Protein 6TAK (pdb70)

Sequence (420 aa):
MKPYQRQFIEFALSKQVLKFGEFTLKSGRKSPYFFNAGLFNTGRDLALLLGRRFYAEEALLVDSGIEFDLLLFGPAYKKGIPIATTTAVALAEHHDLDLPYYCCFNRKEAGNLVGSALQGRVMLLVDDDVITAGTAIRESMEIIQANGATLAGVLISLDRQERRGRGEISAIQEVERDYNCCKVISIITLKDLLIAYLEEKPEMAEHLAAVKAYREEFGVMKPYQRQFIEFALSSKQQVLKKFGEFTLKSGRKSPYFFNAGLFNTGRDLALLGRFYAEALVDDSGIEFDLLFGPAYKGIPIATTTAVALAEHHDLDLPYCCFNRKEAKDHGEGGNLVGSALQGRVMLLVDDVITAGTAIRESMEIIQANGATLAGVLISLDRQERGRGEISAIQEVERDYNCKVISIITLKDLLIAYLEEKPEMAEHLAAVKAYREEFGV

Solvent-accessible surface area: 18433 Å² total; per-residue (Å²): 86,105,92,24,25,79,96,0,0,77,20,0,40,66,64,94,1,5,94,37,46,97,49,79,23,121,79,33,40,138,2,23,0,69,9,61,8,37,65,4,24,27,0,116,4,2,7,27,4,0,96,13,0,0,56,4,1,65,79,40,56,33,124,31,52,3,0,0,0,6,11,5,90,0,0,9,7,2,1,2,0,0,4,4,0,16,52,81,53,136,77,73,17,42,10,0,2,17,90,95,86,110,111,58,44,26,30,15,75,5,126,36,98,0,0,0,0,9,14,32,22,70,60,12,58,41,4,107,81,4,4,109,30,0,101,88,68,69,6,80,24,15,0,0,0,0,0,2,27,32,53,24,80,15,117,41,151,50,8,11,16,55,55,5,55,162,108,56,136,9,130,19,38,25,0,0,28,2,142,24,0,6,42,12,1,99,87,52,118,136,32,54,153,71,27,61,43,0,76,57,15,80,151,110,29,20,100,72,113,87,20,25,77,92,0,0,76,14,0,39,66,60,96,0,7,90,46,39,151,47,93,24,170,82,46,41,115,2,24,1,69,7,62,10,45,61,2,27,24,0,106,5,2,2,26,5,0,86,20,0,0,69,2,1,68,79,40,58,44,123,28,50,3,0,0,0,5,14,7,81,0,0,7,11,0,0,2,0,0,4,3,0,25,57,85,57,144,74,77,14,42,7,0,0,3,13,81,125,67,77,159,105,63,110,50,38,52,42,21,27,16,65,8,124,35,99,0,0,0,0,2,19,22,14,65,26,7,90,22,0,108,62,0,11,109,20,0,128,90,63,68,9,84,24,24,0,0,0,0,0,1,20,31,46,19,78,16,210,41,152,44,4,10,12,68,43,5,45,163,100,49,134,22,123,11,13,26,0,0,28,1,135,22,6,6,37,26,5,96,83,125,123,128,27,48,128,63,30,63,44,1,78,54,13,81,152,109,29,22,94

Nearest PDB structures (foldseek):
  6tak-assembly1_BBB  TM=1.005E+00  e=2.939E-45  Escherichia coli K-12
  6tak-assembly1_AAA  TM=9.947E-01  e=1.496E-39  Escherichia coli K-12
  6taj-assembly1_AAA-2  TM=9.859E-01  e=4.247E-39  Escherichia coli K-12
  6taj-assembly2_BBB-2  TM=9.928E-01  e=4.119E-38  Escherichia coli K-12
  1opr-assembly1_A-2  TM=9.690E-01  e=1.035E-37  Salmonella enterica subsp. enterica serovar Typhimurium

Radius of gyration: 22.85 Å; Cα contacts (8 Å, |Δi|>4): 893; chains: 2; bounding box: 55×36×71 Å

Foldseek 3Di:
DDVLLLVVLVVQVVLVQWDADWDQDPLRDTAGIHGHLPSLPDPVSLQSLLLLLLVQVVVVVQDAAEEEEEPDQGPSNSVNVQVCCVPPVVDHHWYKYAQPVPVGIDTDQLAEEYEYEHAEFQQCPSVVVVVVVNVVSVYAYREYEYAEAAQFPHPDDHRNLVVVCVVRVHYYYHSYYLVSVLVSLVVPVVCVVVSVRSVV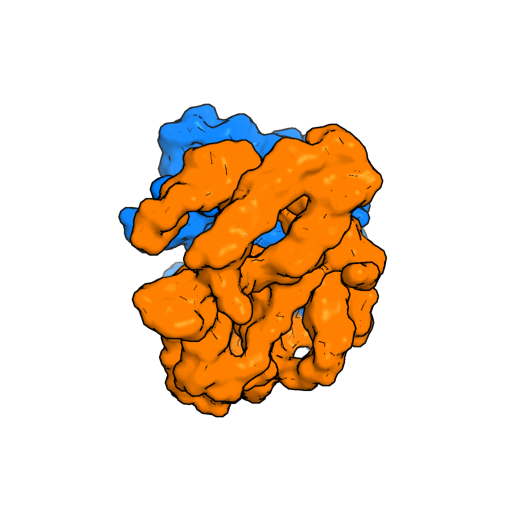VCVVTHD/DDVLLLVLVVLQVVLVQKDADWDQDPQRDTARIHGHLVSCPDPVSLLVLLLLLLVLVVVVVFDAAEEEEEPDPGPSNSVNVQVNCVVPPVDNHWYKYFAPADDPDDDCGGMDTDQLAEEYEYEDEEQQQCPSVVVVVVVSVVSPYAYREYEYAEAAQFPHPDDGRNQVVCCVVRVYYYGYSYYLVVVLVSLVPDPVSVVVNVRSVVVCVVTHD

Structure (mmCIF, N/CA/C/O backbone):
data_6TAK
#
_entry.id   6TAK
#
_cell.length_a   53.658
_cell.length_b   69.469
_cell.length_c   104.383
_cell.angle_alpha   90.000
_cell.angle_beta   90.000
_cell.angle_gamma   90.000
#
_symmetry.space_group_name_H-M   'P 21 21 21'
#
loop_
_entity.id
_entity.type
_entity.pdbx_description
1 polymer 'Orotate phosphoribosyltransferase'
2 non-polymer 'OROTIC ACID'
3 non-polymer GLYCEROL
4 non-polymer 'SULFATE ION'
5 water water
#
loop_
_atom_site.group_PDB
_atom_site.id
_atom_site.type_symbol
_atom_site.label_atom_id
_atom_site.label_alt_id
_atom_site.label_comp_id
_atom_site.label_asym_id
_atom_site.label_entity_id
_atom_site.label_seq_id
_atom_site.pdbx_PDB_ins_code
_atom_site.Cartn_x
_atom_site.Cartn_y
_atom_site.Cartn_z
_atom_site.occupancy
_atom_site.B_iso_or_equiv
_atom_site.auth_seq_id
_atom_site.auth_comp_id
_atom_site.auth_asym_id
_atom_site.auth_atom_id
_atom_site.pdbx_PDB_model_num
ATOM 1 N N . MET A 1 1 ? 18.42664 17.31798 34.77445 1.000 20.88568 1 MET AAA N 1
ATOM 2 C CA . MET A 1 1 ? 17.96336 16.53450 33.60188 1.000 19.28962 1 MET AAA CA 1
ATOM 3 C C . MET A 1 1 ? 17.44917 17.48790 32.56640 1.000 19.06695 1 MET AAA C 1
ATOM 4 O O . MET A 1 1 ? 17.42101 18.67524 32.78948 1.000 22.77322 1 MET AAA O 1
ATOM 20 N N . LYS A 1 2 ? 17.09058 16.96220 31.42446 1.000 14.71104 2 LYS AAA N 1
ATOM 21 C CA . LYS A 1 2 ? 16.57286 17.79282 30.35892 1.000 16.98191 2 LYS AAA CA 1
ATOM 22 C C . LYS A 1 2 ? 15.09456 18.01908 30.57065 1.000 15.06815 2 LYS AAA C 1
ATOM 23 O O . LYS A 1 2 ? 14.43286 17.21382 31.22897 1.000 15.04388 2 LYS AAA O 1
ATOM 42 N N . PRO A 1 3 ? 14.54736 19.11844 30.06146 1.000 16.03961 3 PRO AAA N 1
ATOM 43 C CA . PRO A 1 3 ? 13.13525 19.37186 30.31245 1.000 15.83349 3 PRO AAA CA 1
ATOM 44 C C . PRO A 1 3 ? 12.23579 18.24251 29.88468 1.000 14.97165 3 PRO AAA C 1
ATOM 45 O O . PRO A 1 3 ? 11.28711 17.91431 30.60252 1.000 14.15284 3 PRO AAA O 1
ATOM 56 N N . TYR A 1 4 ? 12.47100 17.60345 28.73643 1.000 14.82785 4 TYR AAA N 1
ATOM 57 C CA . TYR A 1 4 ? 11.55397 16.52414 28.34319 1.000 14.28537 4 TYR AAA CA 1
ATOM 58 C C . TYR A 1 4 ? 11.61019 15.36093 29.32169 1.000 14.67183 4 TYR AAA C 1
ATOM 59 O O . TYR A 1 4 ? 10.62573 14.63943 29.47430 1.000 14.05277 4 TYR AAA O 1
ATOM 77 N N . GLN A 1 5 ? 12.72730 15.17798 30.01556 1.000 13.37226 5 GLN AAA N 1
ATOM 78 C CA . GLN A 1 5 ? 12.84674 14.09022 30.95190 1.000 13.18058 5 GLN AAA CA 1
ATOM 79 C C . GLN A 1 5 ? 12.03992 14.39243 32.20067 1.000 14.79639 5 GLN AAA C 1
ATOM 80 O O . GLN A 1 5 ? 11.35289 13.51535 32.73232 1.000 13.90311 5 GLN AAA O 1
ATOM 94 N N . ARG A 1 6 ? 12.11776 15.63086 32.68390 1.000 14.22605 6 ARG AAA N 1
ATOM 95 C CA . ARG A 1 6 ? 11.30990 16.02579 33.83271 1.000 14.19681 6 ARG AAA CA 1
ATOM 96 C C . ARG A 1 6 ? 9.83851 15.93314 33.48798 1.000 14.94167 6 ARG AAA C 1
ATOM 97 O O . ARG A 1 6 ? 9.04786 15.41447 34.27810 1.000 15.59474 6 ARG AAA O 1
ATOM 118 N N . GLN A 1 7 ? 9.45724 16.41563 32.29739 1.000 13.41097 7 GLN AAA N 1
ATOM 119 C CA . GLN A 1 7 ? 8.05718 16.37056 31.89700 1.000 14.80274 7 GLN AAA CA 1
ATOM 120 C C . GLN A 1 7 ? 7.58664 14.93646 31.74125 1.000 14.76216 7 GLN AAA C 1
ATOM 121 O O . GLN A 1 7 ? 6.43840 14.62131 32.05976 1.000 14.16992 7 GLN AAA O 1
ATOM 135 N N . PHE A 1 8 ? 8.47034 14.03838 31.28203 1.000 13.47135 8 PHE AAA N 1
ATOM 136 C CA . PHE A 1 8 ? 8.04824 12.65123 31.11235 1.000 13.03413 8 PHE AAA CA 1
ATOM 137 C C . PHE A 1 8 ? 7.82027 11.98903 32.45712 1.000 13.00448 8 PHE AAA C 1
ATOM 138 O O . PHE A 1 8 ? 6.82839 11.26240 32.62181 1.000 13.34187 8 PHE AAA O 1
ATOM 155 N N . ILE A 1 9 ? 8.68094 12.28166 33.45177 1.000 13.69597 9 ILE AAA N 1
ATOM 156 C CA . ILE A 1 9 ? 8.44931 11.72681 34.75641 1.000 14.80638 9 ILE AAA CA 1
ATOM 157 C C . ILE A 1 9 ? 7.13757 12.23827 35.32147 1.000 15.03502 9 ILE AAA C 1
ATOM 158 O O . ILE A 1 9 ? 6.36122 11.47474 35.88441 1.000 15.61592 9 ILE AAA O 1
ATOM 174 N N . GLU A 1 10 ? 6.90659 13.54640 35.22787 1.000 15.23494 10 GLU AAA N 1
ATOM 175 C CA . GLU A 1 10 ? 5.65359 14.10321 35.74420 1.000 15.61944 10 GLU AAA CA 1
ATOM 176 C C . GLU A 1 10 ? 4.46407 13.51269 35.04142 1.000 15.95465 10 GLU AAA C 1
ATOM 177 O O . GLU A 1 10 ? 3.45861 13.16762 35.66826 1.000 16.11491 10 GLU AAA O 1
ATOM 189 N N . PHE A 1 11 ? 4.58369 13.32641 33.74442 1.000 14.68124 11 PHE AAA N 1
ATOM 190 C CA . PHE A 1 11 ? 3.44674 12.79311 33.01311 1.000 15.56296 11 PHE AAA CA 1
ATOM 191 C C . PHE A 1 11 ? 3.19392 11.34473 33.38586 1.000 14.85044 11 PHE AAA C 1
ATOM 192 O O . PHE A 1 11 ? 2.04632 10.92354 33.54998 1.000 16.81230 11 PHE AAA O 1
ATOM 209 N N . ALA A 1 12 ? 4.25515 10.55201 33.47117 1.000 15.95159 12 ALA AAA N 1
ATOM 210 C CA . ALA A 1 12 ? 4.10576 9.15673 33.86785 1.000 15.20697 12 ALA AAA CA 1
ATOM 211 C C . ALA A 1 12 ? 3.46916 9.02827 35.24365 1.000 17.92106 12 ALA AAA C 1
ATOM 212 O O . ALA A 1 12 ? 2.63823 8.14445 35.46824 1.000 18.22185 12 ALA AAA O 1
ATOM 219 N N . LEU A 1 13 ? 3.90221 9.85032 36.19310 1.000 16.93547 13 LEU AAA N 1
ATOM 220 C CA . LEU A 1 13 ? 3.27415 9.82786 37.51338 1.000 17.98856 13 LEU AAA CA 1
ATOM 221 C C . LEU A 1 13 ? 1.79282 10.17217 37.42064 1.000 19.43998 13 LEU AAA C 1
ATOM 222 O O . LEU A 1 13 ? 0.96480 9.50862 38.05046 1.000 21.04522 13 LEU AAA O 1
ATOM 238 N N . SER A 1 14 ? 1.44476 11.16539 36.60289 1.000 19.19059 14 SER AAA N 1
ATOM 239 C CA . SER A 1 14 ? 0.06494 11.64730 36.56502 1.000 18.36311 14 SER AAA CA 1
ATOM 240 C C . SER A 1 14 ? -0.87101 10.64095 35.92169 1.000 21.06921 14 SER AAA C 1
ATOM 241 O O . SER A 1 14 ? -2.07436 10.67222 36.19759 1.000 25.04726 14 SER AAA O 1
ATOM 249 N N . LYS A 1 15 ? -0.36742 9.76683 35.06342 1.000 20.20076 15 LYS AAA N 1
ATOM 250 C CA . LYS A 1 15 ? -1.14797 8.71803 34.43351 1.000 19.01875 15 LYS AAA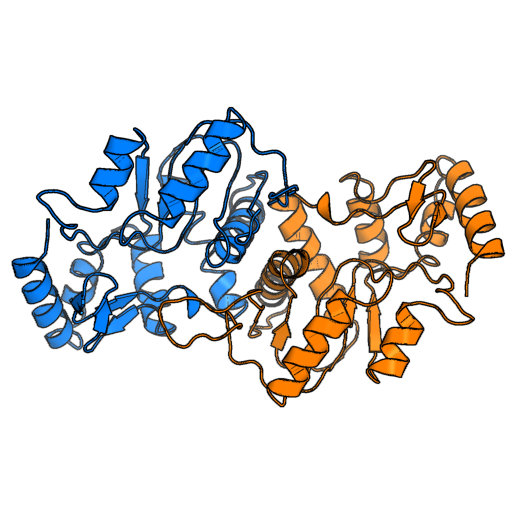 CA 1
ATOM 251 C C . LYS A 1 15 ? -0.94053 7.36116 35.07860 1.000 18.94371 15 LYS AAA C 1
ATOM 252 O O . LYS A 1 15 ? -1.45242 6.35816 34.57871 1.000 19.95321 15 LYS AAA O 1
ATOM 271 N N . GLN A 1 16 ? -0.30536 7.31474 36.24519 1.000 19.35872 16 GLN AAA N 1
ATOM 272 C CA . GLN A 1 16 ? -0.07774 6.08777 36.99210 1.000 20.18458 16 GLN AAA CA 1
ATOM 273 C C . GLN A 1 16 ? 0.71711 5.05451 36.22388 1.000 21.81627 16 GLN AAA C 1
ATOM 274 O O . GLN A 1 16 ? 0.60977 3.86750 36.52140 1.000 22.75952 16 GLN AAA O 1
ATOM 288 N N . VAL A 1 17 ? 1.46943 5.50682 35.21234 1.000 18.85047 17 VAL AAA N 1
ATOM 289 C CA . VAL A 1 17 ? 2.42511 4.65123 34.53218 1.000 19.92789 17 VAL AAA CA 1
ATOM 290 C C . VAL A 1 17 ? 3.57867 4.34027 35.45718 1.000 21.54339 17 VAL AAA C 1
ATOM 291 O O . VAL A 1 17 ? 4.05232 3.20264 35.52193 1.000 19.74456 17 VAL AAA O 1
ATOM 304 N N . LEU A 1 18 ? 4.06462 5.34947 36.15437 1.000 19.37030 18 LEU AAA N 1
ATOM 305 C CA . LEU A 1 18 ? 5.04275 5.16708 37.21588 1.000 18.32934 18 LEU AAA CA 1
ATOM 306 C C . LEU A 1 18 ? 4.26871 5.12617 38.51818 1.000 22.19896 18 LEU AAA C 1
ATOM 307 O O . LEU A 1 18 ? 3.57957 6.09243 38.85689 1.000 24.57122 18 LEU AAA O 1
ATOM 323 N N . LYS A 1 19 ? 4.42622 4.02677 39.23429 1.000 21.69026 19 LYS AAA N 1
ATOM 324 C CA . LYS A 1 19 ? 3.68534 3.72453 40.44887 1.000 24.64746 19 LYS AAA CA 1
ATOM 325 C C . LYS A 1 19 ? 4.61744 3.14160 41.50046 1.000 24.18743 19 LYS AAA C 1
ATOM 326 O O . LYS A 1 19 ? 5.66716 2.55690 41.20095 1.000 24.66793 19 LYS AAA O 1
ATOM 345 N N . PHE A 1 20 ? 4.19288 3.27348 42.75334 1.000 27.61410 20 PHE AAA N 1
ATOM 346 C CA . PHE A 1 20 ? 4.94976 2.79081 43.89412 1.000 31.12097 20 PHE AAA CA 1
ATOM 347 C C . PHE A 1 20 ? 4.11564 1.76932 44.63402 1.000 33.99878 20 PHE AAA C 1
ATOM 348 O O . PHE A 1 20 ? 2.89007 1.73042 44.50284 1.000 38.45530 20 PHE AAA O 1
ATOM 365 N N . GLY A 1 21 ? 4.80674 0.89896 45.35195 1.000 31.08822 21 GLY AAA N 1
ATOM 366 C CA . GLY A 1 21 ? 4.16764 -0.12013 46.16270 1.000 37.31739 21 GLY AAA CA 1
ATOM 367 C C . GLY A 1 21 ? 5.05589 -1.33470 46.28472 1.000 31.25377 21 GLY AAA C 1
ATOM 368 O O . GLY A 1 21 ? 6.24425 -1.21758 46.60430 1.000 34.94631 21 GLY AAA O 1
ATOM 372 N N . GLU A 1 22 ? 4.49475 -2.51259 46.04521 1.000 40.77786 22 GLU AAA N 1
ATOM 373 C CA . GLU A 1 22 ? 5.25978 -3.75312 46.06802 1.000 39.64415 22 GLU AAA CA 1
ATOM 374 C C . GLU A 1 22 ? 4.91808 -4.50380 44.79578 1.000 56.87202 22 GLU AAA C 1
ATOM 375 O O . GLU A 1 22 ? 3.76591 -4.89439 44.59480 1.000 43.68275 22 GLU AAA O 1
ATOM 379 N N . PHE A 1 23 ? 5.90529 -4.67021 43.92696 1.000 29.58609 23 PHE AAA N 1
ATOM 380 C CA . PHE A 1 23 ? 5.71419 -5.33529 42.65724 1.000 35.26343 23 PHE AAA CA 1
ATOM 381 C C . PHE A 1 23 ? 6.68871 -6.49164 42.56602 1.000 39.24343 23 PHE AAA C 1
ATOM 382 O O . PHE A 1 23 ? 7.80169 -6.42996 43.09669 1.000 50.56043 23 PHE AAA O 1
ATOM 399 N N . THR A 1 24 ? 6.25523 -7.55171 41.89805 1.000 30.42131 24 THR AAA N 1
ATOM 400 C CA . THR A 1 24 ? 7.11472 -8.68332 41.59671 1.000 28.85309 24 THR AAA CA 1
ATOM 401 C C . THR A 1 24 ? 7.47859 -8.59242 40.12722 1.000 31.36106 24 THR AAA C 1
ATOM 402 O O . THR A 1 24 ? 6.59734 -8.65354 39.25949 1.000 33.29265 24 THR AAA O 1
ATOM 413 N N . LEU A 1 25 ? 8.76399 -8.41076 39.86061 1.000 30.40812 25 LEU AAA N 1
ATOM 414 C CA . LEU A 1 25 ? 9.24028 -8.21286 38.49942 1.000 27.56494 25 LEU AAA CA 1
ATOM 415 C C . LEU A 1 25 ? 9.38080 -9.56379 37.79692 1.000 27.45879 25 LEU AAA C 1
ATOM 416 O O . LEU A 1 25 ? 9.26346 -10.62708 38.41400 1.000 29.52330 25 LEU AAA O 1
ATOM 432 N N . LYS A 1 26 ? 9.57002 -9.52323 36.47187 1.000 30.41328 26 LYS AAA N 1
ATOM 433 C CA . LYS A 1 26 ? 9.81070 -10.76567 35.73759 1.000 35.39512 26 LYS AAA CA 1
ATOM 434 C C . LYS A 1 26 ? 10.96166 -11.56664 36.33978 1.000 33.50168 26 LYS AAA C 1
ATOM 435 O O . LYS A 1 26 ? 10.94845 -12.80341 36.29823 1.000 38.82883 26 LYS AAA O 1
ATOM 454 N N . SER A 1 27 ? 11.95404 -10.88994 36.92497 1.000 33.57837 27 SER AAA N 1
ATOM 455 C CA . SER A 1 27 ? 13.04790 -11.57341 37.60556 1.000 32.82750 27 SER AAA CA 1
ATOM 456 C C . SER A 1 27 ? 12.64954 -12.16622 38.94401 1.000 38.74646 27 SER AAA C 1
ATOM 457 O O . SER A 1 27 ? 13.47483 -12.84953 39.56288 1.000 37.84315 27 SER AAA O 1
ATOM 465 N N . GLY A 1 28 ? 11.43514 -11.89987 39.41461 1.000 33.68460 28 GLY AAA N 1
ATOM 466 C CA . GLY A 1 28 ? 11.01695 -12.31783 40.73069 1.000 32.87560 28 GLY AAA CA 1
ATOM 467 C C . GLY A 1 28 ? 11.38689 -11.35970 41.84008 1.000 47.59487 28 GLY AAA C 1
ATOM 468 O O . GLY A 1 28 ? 10.86046 -11.49421 42.95252 1.000 39.34184 28 GLY AAA O 1
ATOM 472 N N . ARG A 1 29 ? 12.26276 -10.39192 41.57516 1.000 32.25001 29 ARG AAA N 1
ATOM 473 C CA . ARG A 1 29 ? 12.60895 -9.41037 42.59149 1.000 31.22656 29 ARG AAA CA 1
ATOM 474 C C . ARG A 1 29 ? 11.37663 -8.62742 43.02419 1.000 28.88070 29 ARG AAA C 1
ATOM 475 O O . ARG A 1 29 ? 10.48830 -8.32300 42.22227 1.000 30.07960 29 ARG AAA O 1
ATOM 496 N N . LYS A 1 30 ? 11.36053 -8.25116 44.30038 1.000 29.90268 30 LYS AAA N 1
ATOM 497 C CA . LYS A 1 30 ? 10.32960 -7.37996 44.85495 1.000 30.09130 30 LYS AAA CA 1
ATOM 498 C C . LYS A 1 30 ? 10.80558 -5.92957 44.74481 1.000 32.17359 30 LYS AAA C 1
ATOM 499 O O . LYS A 1 30 ? 11.76684 -5.52936 45.41097 1.000 32.94715 30 LYS AAA O 1
ATOM 518 N N . SER A 1 31 ? 10.14316 -5.14180 43.89788 1.000 27.69496 31 SER AAA N 1
ATOM 519 C CA . SER A 1 31 ? 10.52481 -3.77300 43.64716 1.000 26.57119 31 SER AAA CA 1
ATOM 520 C C . SER A 1 31 ? 9.51921 -2.78322 44.22560 1.000 26.82975 31 SER AAA C 1
ATOM 521 O O . SER A 1 31 ? 8.30573 -3.03213 44.16459 1.000 27.53643 31 SER AAA O 1
ATOM 529 N N . PRO A 1 32 ? 9.97012 -1.64597 44.76502 1.000 26.75761 32 PRO AAA N 1
ATOM 530 C CA . PRO A 1 32 ? 9.02173 -0.65828 45.29516 1.000 30.01932 32 PRO AAA CA 1
ATOM 531 C C . PRO A 1 32 ? 8.41161 0.23814 44.23395 1.000 31.06770 32 PRO AAA C 1
ATOM 532 O O . PRO A 1 32 ? 7.54738 1.05885 44.55301 1.000 27.75088 32 PRO AAA O 1
ATOM 543 N N . TYR A 1 33 ? 8.83190 0.11212 42.98167 1.000 20.37409 33 TYR AAA N 1
ATOM 544 C CA . TYR A 1 33 ? 8.30163 0.94853 41.91565 1.000 21.25989 33 TYR AAA CA 1
ATOM 545 C C . TYR A 1 33 ? 8.18635 0.12500 40.64442 1.000 19.16605 33 TYR AAA C 1
ATOM 546 O O . TYR A 1 33 ? 8.85194 -0.90093 40.47914 1.000 20.07959 33 TYR AAA O 1
ATOM 564 N N . PHE A 1 34 ? 7.32047 0.59151 39.74796 1.000 21.43368 34 PHE AAA N 1
ATOM 565 C CA . PHE A 1 34 ? 7.07808 -0.11510 38.50110 1.000 21.87255 34 PHE AAA CA 1
ATOM 566 C C . PHE A 1 34 ? 6.69996 0.90477 37.44110 1.000 17.51535 34 PHE AAA C 1
ATOM 567 O O . PHE A 1 34 ? 6.02100 1.89234 37.73059 1.000 20.07830 34 PHE AAA O 1
ATOM 584 N N . PHE A 1 35 ? 7.15033 0.66801 36.20106 1.000 17.41690 35 PHE AAA N 1
ATOM 585 C CA . PHE A 1 35 ? 6.84217 1.54462 35.08667 1.000 17.02517 35 PHE AAA CA 1
ATOM 586 C C . PHE A 1 35 ? 6.07775 0.71680 34.07739 1.000 15.79615 35 PHE AAA C 1
ATOM 587 O O . PHE A 1 35 ? 6.64193 -0.20422 33.48275 1.000 18.78007 35 PHE AAA O 1
ATOM 604 N N . ASN A 1 36 ? 4.80757 1.06495 33.84584 1.000 17.28836 36 ASN AAA N 1
ATOM 605 C CA . ASN A 1 36 ? 3.92053 0.29880 32.98199 1.000 19.48427 36 ASN AAA CA 1
ATOM 606 C C . ASN A 1 36 ? 3.47560 1.21201 31.84765 1.000 18.73876 36 ASN AAA C 1
ATOM 607 O O . ASN A 1 36 ? 2.45290 1.88607 31.95492 1.000 20.05563 36 ASN AAA O 1
ATOM 618 N N . ALA A 1 37 ? 4.19758 1.18517 30.73885 1.000 19.52807 37 ALA AAA N 1
ATOM 619 C CA . ALA A 1 37 ? 3.85760 2.06560 29.62518 1.000 18.85038 37 ALA AAA CA 1
ATOM 620 C C . ALA A 1 37 ? 2.51238 1.74183 29.00739 1.000 21.75220 37 ALA AAA C 1
ATOM 621 O O . ALA A 1 37 ? 1.96730 2.57306 28.25553 1.000 20.58402 37 ALA AAA O 1
ATOM 628 N N . GLY A 1 38 ? 1.99102 0.54953 29.29070 1.000 21.00233 38 GLY AAA N 1
ATOM 629 C CA . GLY A 1 38 ? 0.67396 0.17538 28.79311 1.000 23.88779 38 GLY AAA CA 1
ATOM 630 C C . GLY A 1 38 ? -0.44302 1.01573 29.35999 1.000 22.89836 38 GLY AAA C 1
ATOM 631 O O . GLY A 1 38 ? -1.56006 0.98768 28.82813 1.000 23.86022 38 GLY AAA O 1
ATOM 635 N N . LEU A 1 39 ? -0.19338 1.74288 30.44558 1.000 20.73559 39 LEU AAA N 1
ATOM 636 C CA . LEU A 1 39 ? -1.20111 2.62772 31.00907 1.000 19.25457 39 LEU AAA CA 1
ATOM 637 C C . LEU A 1 39 ? -1.23322 3.99304 30.32354 1.000 19.30753 39 LEU AAA C 1
ATOM 638 O O . LEU A 1 39 ? -2.06352 4.82785 30.68521 1.000 19.57233 39 LEU AAA O 1
ATOM 654 N N . PHE A 1 40 ? -0.38384 4.23675 29.33079 1.000 17.03693 40 PHE AAA N 1
ATOM 655 C CA . PHE A 1 40 ? -0.58132 5.38329 28.44936 1.000 16.03827 40 PHE AAA CA 1
ATOM 656 C C . PHE A 1 40 ? -1.60840 4.93636 27.40766 1.000 17.16618 40 PHE AAA C 1
ATOM 657 O O . PHE A 1 40 ? -1.25910 4.53887 26.28989 1.000 17.77021 40 PHE AAA O 1
ATOM 674 N N . ASN A 1 41 ? -2.88718 5.02613 27.76458 1.000 16.08356 41 ASN AAA N 1
ATOM 675 C CA . ASN A 1 41 ? -3.91623 4.27535 27.05663 1.000 19.81332 41 ASN AAA CA 1
ATOM 676 C C . ASN A 1 41 ? -5.05908 5.16043 26.56897 1.000 15.00668 41 ASN AAA C 1
ATOM 677 O O . ASN A 1 41 ? -6.13600 4.65216 26.28155 1.000 17.57304 41 ASN AAA O 1
ATOM 688 N N . THR A 1 42 ? -4.80999 6.46018 26.41566 1.000 17.59737 42 THR AAA N 1
ATOM 689 C CA . THR A 1 42 ? -5.76061 7.37378 25.80434 1.000 16.03837 42 THR AAA CA 1
ATOM 690 C C . THR A 1 42 ? -5.04409 8.16652 24.72332 1.000 16.48801 42 THR AAA C 1
ATOM 691 O O . THR A 1 42 ? -3.81536 8.16571 24.62965 1.000 15.72829 42 THR AAA O 1
ATOM 702 N N . GLY A 1 43 ? -5.83234 8.89604 23.91806 1.000 15.84826 43 GLY AAA N 1
ATOM 703 C CA . GLY A 1 43 ? -5.23044 9.62924 22.81507 1.000 17.56187 43 GLY AAA CA 1
ATOM 704 C C . GLY A 1 43 ? -4.24673 10.68901 23.24039 1.000 16.99768 43 GLY AAA C 1
ATOM 705 O O . GLY A 1 43 ? -3.20059 10.83934 22.62147 1.000 16.01269 43 GLY AAA O 1
ATOM 709 N N . ARG A 1 44 ? -4.53321 11.42194 24.32419 1.000 17.26294 44 ARG AAA N 1
ATOM 710 C CA . ARG A 1 44 ? -3.55959 12.40614 24.76577 1.000 15.64962 44 ARG AAA CA 1
ATOM 711 C C . ARG A 1 44 ? -2.32511 11.70347 25.28429 1.000 15.67609 44 ARG AAA C 1
ATOM 712 O O . ARG A 1 44 ? -1.20639 12.15866 25.06173 1.000 15.29120 44 ARG AAA O 1
ATOM 733 N N . ASP A 1 45 ? -2.51036 10.60810 26.04803 1.000 15.32780 45 ASP AAA N 1
ATOM 734 C CA . ASP A 1 45 ? -1.34302 9.88686 26.54197 1.000 14.78457 45 ASP AAA CA 1
ATOM 735 C C . ASP A 1 45 ? -0.47023 9.41855 25.39224 1.000 12.62660 45 ASP AAA C 1
ATOM 736 O O . ASP A 1 45 ? 0.75504 9.52495 25.47083 1.000 13.30029 45 ASP AAA O 1
ATOM 745 N N . LEU A 1 46 ? -1.11199 8.85702 24.34419 1.000 13.96064 46 LEU AAA N 1
ATOM 746 C CA . LEU A 1 46 ? -0.36770 8.36313 23.18801 1.000 14.27816 46 LEU AAA CA 1
ATOM 747 C C . LEU A 1 46 ? 0.32527 9.49070 22.43667 1.000 13.01013 46 LEU AAA C 1
ATOM 748 O O . LEU A 1 46 ? 1.47972 9.35174 21.99114 1.000 12.75770 46 LEU AAA O 1
ATOM 764 N N . ALA A 1 47 ? -0.34266 10.62663 22.33797 1.000 13.43222 47 ALA AAA N 1
ATOM 765 C CA . ALA A 1 47 ? 0.23005 11.76968 21.62871 1.000 13.29331 47 ALA AAA CA 1
ATOM 766 C C . ALA A 1 47 ? 1.48818 12.22561 22.30520 1.000 13.86496 47 ALA AAA C 1
ATOM 767 O O . ALA A 1 47 ? 2.54545 12.35405 21.68518 1.000 13.13044 47 ALA AAA O 1
ATOM 774 N N . LEU A 1 48 ? 1.41432 12.45538 23.61873 1.000 12.40418 48 LEU AAA N 1
ATOM 775 C CA A LEU A 1 48 ? 2.58917 12.90607 24.34730 0.524 16.07532 48 LEU AAA CA 1
ATOM 776 C CA B LEU A 1 48 ? 2.60614 12.92219 24.30188 0.476 10.94859 48 LEU AAA CA 1
ATOM 777 C C . LEU A 1 48 ? 3.65749 11.82274 24.40543 1.000 13.02817 48 LEU AAA C 1
ATOM 778 O O . LEU A 1 48 ? 4.83798 12.11964 24.33632 1.000 13.05798 48 LEU AAA O 1
ATOM 809 N N . LEU A 1 49 ? 3.25120 10.55144 24.52912 1.000 13.04241 49 LEU AAA N 1
ATOM 810 C CA . LEU A 1 49 ? 4.24811 9.48752 24.58573 1.000 11.87988 49 LEU AAA CA 1
ATOM 811 C C . LEU A 1 49 ? 5.12831 9.51304 23.35525 1.000 12.00796 49 LEU AAA C 1
ATOM 812 O O . LEU A 1 49 ? 6.34436 9.41989 23.45697 1.000 12.51565 49 LEU AAA O 1
ATOM 828 N N . GLY A 1 50 ? 4.50867 9.62175 22.20255 1.000 11.33324 50 GLY AAA N 1
ATOM 829 C CA . GLY A 1 50 ? 5.31281 9.65178 20.99082 1.000 11.47705 50 GLY AAA CA 1
ATOM 830 C C . GLY A 1 50 ? 6.19675 10.86248 20.91573 1.000 12.79255 50 GLY AAA C 1
ATOM 831 O O . GLY A 1 50 ? 7.30508 10.78702 20.40899 1.000 11.53253 50 GLY AAA O 1
ATOM 835 N N A ARG A 1 51 ? 5.73913 11.98119 21.47726 0.434 11.12235 51 ARG AAA N 1
ATOM 836 N N B ARG A 1 51 ? 5.74578 12.00148 21.47071 0.566 11.15462 51 ARG AAA N 1
ATOM 837 C CA A ARG A 1 51 ? 6.54870 13.18427 21.45751 0.434 19.01751 51 ARG AAA CA 1
ATOM 838 C CA B ARG A 1 51 ? 6.59840 13.18644 21.49335 0.566 10.12352 51 ARG AAA CA 1
ATOM 839 C C A ARG A 1 51 ? 7.75635 13.04469 22.36703 0.434 16.32490 51 ARG AAA C 1
ATOM 840 C C B ARG A 1 51 ? 7.82227 12.94300 22.33865 0.566 10.08706 51 ARG AAA C 1
ATOM 841 O O A ARG A 1 51 ? 8.80424 13.61286 22.06704 0.434 11.97556 51 ARG AAA O 1
ATOM 842 O O B ARG A 1 51 ? 8.93037 13.33258 21.97762 0.566 10.56877 51 ARG AAA O 1
ATOM 883 N N . PHE A 1 52 ? 7.62340 12.29935 23.46955 1.000 11.67602 52 PHE AAA N 1
ATOM 884 C CA . PHE A 1 52 ? 8.76191 12.06928 24.34042 1.000 11.17782 52 PHE AAA CA 1
ATOM 885 C C . PHE A 1 52 ? 9.76783 11.11612 23.71658 1.000 11.41539 52 PHE AAA C 1
ATOM 886 O O . PHE A 1 52 ? 10.97875 11.33566 23.80112 1.000 11.29373 52 PHE AAA O 1
ATOM 903 N N . TYR A 1 53 ? 9.29265 10.04126 23.10016 1.000 11.37939 53 TYR AAA N 1
ATOM 904 C CA . TYR A 1 53 ? 10.17881 9.15354 22.37127 1.000 11.74628 53 TYR AAA CA 1
ATOM 905 C C . TYR A 1 53 ? 10.88240 9.91254 21.26253 1.000 11.17895 53 TYR AAA C 1
ATOM 906 O O . TYR A 1 53 ? 12.10357 9.77851 21.08375 1.000 11.79677 53 TYR AAA O 1
ATOM 924 N N . ALA A 1 54 ? 10.13996 10.72354 20.49999 1.000 11.11764 54 ALA AAA N 1
ATOM 925 C CA . ALA A 1 54 ? 10.75670 11.45489 19.40555 1.000 12.38597 54 ALA AAA CA 1
ATOM 926 C C . ALA A 1 54 ? 11.82866 12.40641 19.91157 1.000 13.30781 54 ALA AAA C 1
ATOM 927 O O . ALA A 1 54 ? 12.85986 12.56172 19.27341 1.000 13.71994 54 ALA AAA O 1
ATOM 934 N N . GLU A 1 55 ? 11.58428 13.09714 21.02062 1.000 12.34439 55 GLU AAA N 1
ATOM 935 C CA A GLU A 1 55 ? 12.56266 14.01583 21.58093 0.508 14.33588 55 GLU AAA CA 1
ATOM 936 C CA B GLU A 1 55 ? 12.57573 14.01852 21.53283 0.492 12.97277 55 GLU AAA CA 1
ATOM 937 C C . GLU A 1 55 ? 13.81999 13.27460 22.00471 1.000 14.94207 55 GLU AAA C 1
ATOM 938 O O . GLU A 1 55 ? 14.95009 13.72660 21.75942 1.000 15.39273 55 GLU AAA O 1
ATOM 961 N N . ALA A 1 56 ? 13.65909 12.12609 22.68468 1.000 12.42024 56 ALA AAA N 1
ATOM 962 C CA . ALA A 1 56 ? 14.85301 11.37821 23.06499 1.000 12.09319 56 ALA AAA CA 1
ATOM 963 C C . ALA A 1 56 ? 15.61393 10.90561 21.82855 1.000 13.18183 56 ALA AAA C 1
ATOM 964 O O . ALA A 1 56 ? 16.85348 10.90078 21.81522 1.000 13.11712 56 ALA AAA O 1
ATOM 971 N N . LEU A 1 57 ? 14.88552 10.53621 20.76212 1.000 13.54905 57 LEU AAA N 1
ATOM 972 C CA A LEU A 1 57 ? 15.56117 10.04091 19.56884 0.364 13.55707 57 LEU AAA CA 1
ATOM 973 C CA B LEU A 1 57 ? 15.55184 10.05975 19.54544 0.636 13.39555 57 LEU AAA CA 1
ATOM 974 C C . LEU A 1 57 ? 16.36516 11.15041 18.89358 1.000 15.37057 57 LEU AAA C 1
ATOM 975 O O . LEU A 1 57 ? 17.51536 10.94559 18.50387 1.000 15.52115 57 LEU AAA O 1
ATOM 1006 N N . VAL A 1 58 ? 15.77511 12.32714 18.71576 1.000 15.16448 58 VAL AAA N 1
ATOM 1007 C CA . VAL A 1 58 ? 16.53113 13.40220 18.08341 1.000 16.21091 58 VAL AAA CA 1
ATOM 1008 C C . VAL A 1 58 ? 17.64670 13.89597 18.97881 1.000 18.66648 58 VAL AAA C 1
ATOM 1009 O O . VAL A 1 58 ? 18.72101 14.27297 18.47903 1.000 18.97551 58 VAL AAA O 1
ATOM 1022 N N . ASP A 1 59 ? 17.44185 13.90476 20.29860 1.000 17.30275 59 ASP AAA N 1
ATOM 1023 C CA . ASP A 1 59 ? 18.49989 14.29525 21.22085 1.000 18.82084 59 ASP AAA CA 1
ATOM 1024 C C . ASP A 1 59 ? 19.69937 13.37729 21.09931 1.000 19.60609 59 ASP AAA C 1
ATOM 1025 O O . ASP A 1 59 ? 20.83889 13.84048 21.19728 1.000 19.39243 59 ASP AAA O 1
ATOM 1034 N N . SER A 1 60 ? 19.46394 12.09735 20.81155 1.000 16.48740 60 SER AAA N 1
ATOM 1035 C CA . SER A 1 60 ? 20.58570 11.16041 20.79697 1.000 15.33545 60 SER AAA CA 1
ATOM 1036 C C . SER A 1 60 ? 21.50047 11.41470 19.62767 1.000 16.89921 60 SER AAA C 1
ATOM 1037 O O . SER A 1 60 ? 22.65846 11.00661 19.66303 1.000 20.30598 60 SER AAA O 1
ATOM 1045 N N . GLY A 1 61 ? 20.98599 11.99077 18.56076 1.000 16.41369 61 GLY AAA N 1
ATOM 1046 C CA . GLY A 1 61 ? 21.75915 12.15538 17.34943 1.000 19.82440 61 GLY AAA CA 1
ATOM 1047 C C . GLY A 1 61 ? 21.97113 10.89839 16.52592 1.000 22.32948 61 GLY AAA C 1
ATOM 1048 O O . GLY A 1 61 ? 22.65799 10.96338 15.49780 1.000 24.67173 61 GLY AAA O 1
ATOM 1052 N N . ILE A 1 62 ? 21.42675 9.75905 16.93866 1.000 18.17359 62 ILE AAA N 1
ATOM 1053 C CA . ILE A 1 62 ? 21.66256 8.51828 16.20258 1.000 16.50520 62 ILE AAA CA 1
ATOM 1054 C C . ILE A 1 62 ? 20.99859 8.59825 14.83675 1.000 17.90658 62 ILE AAA C 1
ATOM 1055 O O . ILE A 1 62 ? 19.83242 9.00125 14.71018 1.000 20.61080 62 ILE AAA O 1
ATOM 1071 N N . GLU A 1 63 ? 21.72388 8.20150 13.81174 1.000 17.63619 63 GLU AAA N 1
ATOM 1072 C CA . GLU A 1 63 ? 21.14965 8.15279 12.47732 1.000 18.13013 63 GLU AAA CA 1
ATOM 1073 C C . GLU A 1 63 ? 20.44759 6.82402 12.25623 1.000 20.57190 63 GLU AAA C 1
ATOM 1074 O O . GLU A 1 63 ? 20.96751 5.77122 12.62035 1.000 20.66647 63 GLU AAA O 1
ATOM 1086 N N . PHE A 1 64 ? 19.23051 6.87424 11.72108 1.000 18.26663 64 PHE AAA N 1
ATOM 1087 C CA . PHE A 1 64 ? 18.45763 5.66639 11.49794 1.000 15.88161 64 PHE AAA CA 1
ATOM 1088 C C . PHE A 1 64 ? 17.53954 5.88799 10.30111 1.000 19.51911 64 PHE AAA C 1
ATOM 1089 O O . PHE A 1 64 ? 17.19025 7.01981 9.95495 1.000 22.12702 64 PHE AAA O 1
ATOM 1106 N N . ASP A 1 65 ? 17.17060 4.79741 9.67543 1.000 17.30730 65 ASP AAA N 1
ATOM 1107 C CA . ASP A 1 65 ? 16.35086 4.85502 8.48053 1.000 18.86215 65 ASP AAA CA 1
ATOM 1108 C C . ASP A 1 65 ? 14.93412 4.33999 8.67823 1.000 16.94528 65 ASP AAA C 1
ATOM 1109 O O . ASP A 1 65 ? 14.09476 4.50905 7.76573 1.000 18.17613 65 ASP AAA O 1
ATOM 1118 N N . LEU A 1 66 ? 14.64041 3.68045 9.79097 1.000 15.08688 66 LEU AAA N 1
ATOM 1119 C CA . LEU A 1 66 ? 13.37567 2.97529 9.93490 1.000 13.43932 66 LEU AAA CA 1
ATOM 1120 C C . LEU A 1 66 ? 13.13416 2.74023 11.41383 1.000 14.24051 66 LEU AAA C 1
ATOM 1121 O O . LEU A 1 66 ? 14.08333 2.46153 12.15388 1.000 13.78892 66 LEU AAA O 1
ATOM 1137 N N . LEU A 1 67 ? 11.89355 2.84334 11.83847 1.000 14.08288 67 LEU AAA N 1
ATOM 1138 C CA A LEU A 1 67 ? 11.47815 2.58511 13.21163 0.600 12.88370 67 LEU AAA CA 1
ATOM 1139 C CA B LEU A 1 67 ? 11.48798 2.59769 13.20551 0.400 13.67144 67 LEU AAA CA 1
ATOM 1140 C C . LEU A 1 67 ? 10.73805 1.27450 13.26554 1.000 14.71055 67 LEU AAA C 1
ATOM 1141 O O . LEU A 1 67 ? 9.77337 1.07367 12.52737 1.000 16.71376 67 LEU AAA O 1
ATOM 1172 N N . PHE A 1 68 ? 11.16009 0.39112 14.14558 1.000 13.02114 68 PHE AAA N 1
ATOM 1173 C CA . PHE A 1 68 ? 10.57839 -0.92040 14.28992 1.000 12.73711 68 PHE AAA CA 1
ATOM 1174 C C . PHE A 1 68 ? 10.04953 -1.06084 15.70751 1.000 14.20122 68 PHE AAA C 1
ATOM 1175 O O . PHE A 1 68 ? 10.74689 -0.74506 16.69936 1.000 16.05730 68 PHE AAA O 1
ATOM 1192 N N . GLY A 1 69 ? 8.83337 -1.54694 15.80002 1.000 14.04685 69 GLY AAA N 1
ATOM 1193 C CA . GLY A 1 69 ? 8.29662 -1.86546 17.11838 1.000 15.34391 69 GLY AAA CA 1
ATOM 1194 C C . GLY A 1 69 ? 7.95102 -3.33631 17.26363 1.000 14.92284 69 GLY AAA C 1
ATOM 1195 O O . GLY A 1 69 ? 7.24465 -3.87950 16.42711 1.000 16.66230 69 GLY AAA O 1
ATOM 1199 N N . PRO A 1 70 ? 8.41957 -4.01324 18.29964 1.000 14.40598 70 PRO AAA N 1
ATOM 1200 C CA . PRO A 1 70 ? 8.09667 -5.43420 18.47205 1.000 16.74919 70 PRO AAA CA 1
ATOM 1201 C C . PRO A 1 70 ? 6.65583 -5.62707 18.91029 1.000 18.12969 70 PRO AAA C 1
ATOM 1202 O O . PRO A 1 70 ? 6.14930 -4.87944 19.75405 1.000 17.39527 70 PRO AAA O 1
ATOM 1213 N N . ALA A 1 71 ? 6.01194 -6.61695 18.33475 1.000 16.52815 71 ALA AAA N 1
ATOM 1214 C CA . ALA A 1 71 ? 4.66021 -6.94474 18.74667 1.000 16.11691 71 ALA AAA CA 1
ATOM 1215 C C . ALA A 1 71 ? 4.69838 -7.49289 20.17436 1.000 17.20477 71 ALA AAA C 1
ATOM 1216 O O . ALA A 1 71 ? 5.63140 -8.22656 20.55553 1.000 17.84947 71 ALA AAA O 1
ATOM 1223 N N . TYR A 1 72 ? 3.70156 -7.14848 21.00064 1.000 16.69180 72 TYR AAA N 1
ATOM 1224 C CA . TYR A 1 72 ? 2.63449 -6.19692 20.73631 1.000 16.44491 72 TYR AAA CA 1
ATOM 1225 C C . TYR A 1 72 ? 2.91555 -4.80509 21.29369 1.000 16.25337 72 TYR AAA C 1
ATOM 1226 O O . TYR A 1 72 ? 2.49054 -3.83252 20.70704 1.000 16.05765 72 TYR AAA O 1
ATOM 1244 N N A LYS A 1 73 ? 3.58065 -4.69737 22.44249 0.535 14.37960 73 LYS AAA N 1
ATOM 1245 N N B LYS A 1 73 ? 3.61089 -4.74332 22.42927 0.465 19.27876 73 LYS AAA N 1
ATOM 1246 C CA A LYS A 1 73 ? 3.68132 -3.39740 23.10291 0.535 14.92058 73 LYS AAA CA 1
ATOM 1247 C CA B LYS A 1 73 ? 3.75229 -3.48835 23.16105 0.465 21.17927 73 LYS AAA CA 1
ATOM 1248 C C A LYS A 1 73 ? 4.39036 -2.37169 22.23458 0.535 36.09190 73 LYS AAA C 1
ATOM 1249 C C B LYS A 1 73 ? 4.46155 -2.42024 22.33919 0.465 10.97221 73 LYS AAA C 1
ATOM 1250 O O A LYS A 1 73 ? 4.10307 -1.17021 22.30885 0.535 20.71181 73 LYS AAA O 1
ATOM 1251 O O B LYS A 1 73 ? 4.25940 -1.22056 22.56229 0.465 15.39669 73 LYS AAA O 1
ATOM 1288 N N . GLY A 1 74 ? 5.31850 -2.81700 21.40776 1.000 14.82171 74 GLY AAA N 1
ATOM 1289 C CA . GLY A 1 74 ? 6.03050 -1.88116 20.59451 1.000 15.90272 74 GLY AAA CA 1
ATOM 1290 C C . GLY A 1 74 ? 5.27419 -1.30880 19.43129 1.000 13.88938 74 GLY AAA C 1
ATOM 1291 O O . GLY A 1 74 ? 5.71972 -0.31863 18.85337 1.000 14.56216 74 GLY AAA O 1
ATOM 1295 N N . ILE A 1 75 ? 4.12738 -1.87634 19.09043 1.000 13.32716 75 ILE AAA N 1
ATOM 1296 C CA . ILE A 1 75 ? 3.37731 -1.42472 17.91552 1.000 12.17819 75 ILE AAA CA 1
ATOM 1297 C C . ILE A 1 75 ? 2.81209 -0.02777 18.15434 1.000 13.52225 75 ILE AAA C 1
ATOM 1298 O O . ILE A 1 75 ? 3.07643 0.86790 17.35891 1.000 12.60753 75 ILE AAA O 1
ATOM 1314 N N . PRO A 1 76 ? 2.01077 0.22195 19.18501 1.000 11.93462 76 PRO AAA N 1
ATOM 1315 C CA . PRO A 1 76 ? 1.56080 1.59520 19.38979 1.000 13.56708 76 PRO AAA CA 1
ATOM 1316 C C . PRO A 1 76 ? 2.69596 2.55117 19.66603 1.000 14.05355 76 PRO AAA C 1
ATOM 1317 O O . PRO A 1 76 ? 2.58549 3.71424 19.23611 1.000 12.77133 76 PRO AAA O 1
ATOM 1328 N N . ILE A 1 77 ? 3.79102 2.10016 20.30072 1.000 12.51860 77 ILE AAA N 1
ATOM 1329 C CA . ILE A 1 77 ? 4.88554 3.00594 20.59450 1.000 12.41305 77 ILE AAA CA 1
ATOM 1330 C C . ILE A 1 77 ? 5.56211 3.45382 19.31639 1.000 13.97142 77 ILE AAA C 1
ATOM 1331 O O . ILE A 1 77 ? 5.82428 4.65057 19.11405 1.000 13.56569 77 ILE AAA O 1
ATOM 1347 N N . ALA A 1 78 ? 5.87002 2.50825 18.44573 1.000 12.72595 78 ALA AAA N 1
ATOM 1348 C CA . ALA A 1 78 ? 6.46284 2.87107 17.17693 1.000 12.80237 78 ALA AAA CA 1
ATOM 1349 C C . ALA A 1 78 ? 5.52849 3.73142 16.34325 1.000 13.70493 78 ALA AAA C 1
ATOM 1350 O O . ALA A 1 78 ? 5.96759 4.68112 15.67734 1.000 13.38525 78 ALA AAA O 1
ATOM 1357 N N . THR A 1 79 ? 4.24062 3.41097 16.33449 1.000 12.48632 79 THR AAA N 1
ATOM 1358 C CA . THR A 1 79 ? 3.29689 4.21851 15.59496 1.000 12.76949 79 THR AAA CA 1
ATOM 1359 C C . THR A 1 79 ? 3.30843 5.66279 16.06061 1.000 12.11434 79 THR AAA C 1
ATOM 1360 O O . THR A 1 79 ? 3.34634 6.58422 15.23844 1.000 11.60089 79 THR AAA O 1
ATOM 1371 N N . THR A 1 80 ? 3.08559 5.89599 17.35116 1.000 11.85309 80 THR AAA N 1
ATOM 1372 C CA . THR A 1 80 ? 3.00998 7.27472 17.79728 1.000 10.77639 80 THR AAA CA 1
ATOM 1373 C C . THR A 1 80 ? 4.34027 8.00821 17.73899 1.000 11.43647 80 THR AAA C 1
ATOM 1374 O O . THR A 1 80 ? 4.35291 9.22816 17.48569 1.000 12.12599 80 THR AAA O 1
ATOM 1385 N N . THR A 1 81 ? 5.46099 7.30008 17.91153 1.000 11.64986 81 THR AAA N 1
ATOM 1386 C CA . THR A 1 81 ? 6.75024 7.93381 17.73232 1.000 11.02372 81 THR AAA CA 1
ATOM 1387 C C . THR A 1 81 ? 6.92820 8.37364 16.28622 1.000 12.65029 81 THR AAA C 1
ATOM 1388 O O . THR A 1 81 ? 7.43344 9.46220 16.01340 1.000 11.76576 81 THR AAA O 1
ATOM 1399 N N . ALA A 1 82 ? 6.54436 7.50923 15.35951 1.000 11.37290 82 ALA AAA N 1
ATOM 1400 C CA . ALA A 1 82 ? 6.63838 7.88174 13.95463 1.000 10.47316 82 ALA AAA CA 1
ATOM 1401 C C . ALA A 1 82 ? 5.76217 9.07629 13.64209 1.000 12.29526 82 ALA AAA C 1
ATOM 1402 O O . ALA A 1 82 ? 6.15018 9.97383 12.86232 1.000 12.11707 82 ALA AAA O 1
ATOM 1409 N N . VAL A 1 83 ? 4.55575 9.10248 14.20001 1.000 11.87587 83 VAL AAA N 1
ATOM 1410 C CA . VAL A 1 83 ? 3.70809 10.25558 14.01532 1.000 11.89762 83 VAL AAA CA 1
ATOM 1411 C C . VAL A 1 83 ? 4.34651 11.52128 14.54746 1.000 10.94018 83 VAL AAA C 1
ATOM 1412 O O . VAL A 1 83 ? 4.32727 12.55898 13.88152 1.000 12.92724 83 VAL AAA O 1
ATOM 1425 N N . ALA A 1 84 ? 4.90799 11.46720 15.76874 1.000 11.86290 84 ALA AAA N 1
ATOM 1426 C CA . ALA A 1 84 ? 5.44622 12.65866 16.36169 1.000 11.57304 84 ALA AAA CA 1
ATOM 1427 C C . ALA A 1 84 ? 6.68495 13.14156 15.63848 1.000 12.17258 84 ALA AAA C 1
ATOM 1428 O O . ALA A 1 84 ? 6.92403 14.34505 15.54646 1.000 13.18341 84 ALA AAA O 1
ATOM 1435 N N . LEU A 1 85 ? 7.52668 12.20549 15.14844 1.000 13.06567 85 LEU AAA N 1
ATOM 1436 C CA . LEU A 1 85 ? 8.66229 12.62127 14.31780 1.000 12.02099 85 LEU AAA CA 1
ATOM 1437 C C . LEU A 1 85 ? 8.20828 13.41392 13.10162 1.000 12.55034 85 LEU AAA C 1
ATOM 1438 O O . LEU A 1 85 ? 8.82484 14.42328 12.72356 1.000 13.49700 85 LEU AAA O 1
ATOM 1454 N N . ALA A 1 86 ? 7.12745 12.96284 12.48102 1.000 12.34132 86 ALA AAA N 1
ATOM 1455 C CA . ALA A 1 86 ? 6.63834 13.63685 11.27790 1.000 14.26619 86 ALA AAA CA 1
ATOM 1456 C C . ALA A 1 86 ? 5.95278 14.94613 11.61127 1.000 15.15793 86 ALA AAA C 1
ATOM 1457 O O . ALA A 1 86 ? 6.12672 15.94359 10.89023 1.000 18.66487 86 ALA AAA O 1
ATOM 1464 N N . GLU A 1 87 ? 5.15692 14.97620 12.67957 1.000 14.05592 87 GLU AAA N 1
ATOM 1465 C CA . GLU A 1 87 ? 4.34369 16.14525 12.98575 1.000 15.06274 87 GLU AAA CA 1
ATOM 1466 C C . GLU A 1 87 ? 5.15353 17.22590 13.69228 1.000 18.04976 87 GLU AAA C 1
ATOM 1467 O O . GLU A 1 87 ? 4.83179 18.41356 13.55898 1.000 22.51866 87 GLU AAA O 1
ATOM 1479 N N . HIS A 1 88 ? 6.17253 16.85362 14.48388 1.000 16.19342 88 HIS AAA N 1
ATOM 1480 C CA . HIS A 1 88 ? 6.84183 17.81690 15.33525 1.000 16.55728 88 HIS AAA CA 1
ATOM 1481 C C . HIS A 1 88 ? 8.32819 17.97992 15.02681 1.000 16.49647 88 HIS AAA C 1
ATOM 1482 O O . HIS A 1 88 ? 8.96336 18.87556 15.60314 1.000 20.36036 88 HIS AAA O 1
ATOM 1496 N N . HIS A 1 89 ? 8.91078 17.13597 14.15613 1.000 14.94212 89 HIS AAA N 1
ATOM 1497 C CA . HIS A 1 89 ? 10.32848 17.23573 13.83402 1.000 13.25358 89 HIS AAA CA 1
ATOM 1498 C C . HIS A 1 89 ? 10.56805 17.22549 12.34092 1.000 16.99409 89 HIS AAA C 1
ATOM 1499 O O . HIS A 1 89 ? 11.71169 17.15984 11.93564 1.000 15.67325 89 HIS AAA O 1
ATOM 1513 N N . ASP A 1 90 ? 9.53266 17.26986 11.53850 1.000 15.74308 90 ASP AAA N 1
ATOM 1514 C CA . ASP A 1 90 ? 9.71136 17.30494 10.07477 1.000 17.01521 90 ASP AAA CA 1
ATOM 1515 C C . ASP A 1 90 ? 10.51743 16.10635 9.57701 1.000 16.01408 90 ASP AAA C 1
ATOM 1516 O O . ASP A 1 90 ? 11.25756 16.21008 8.57819 1.000 19.64604 90 ASP AAA O 1
ATOM 1525 N N . LEU A 1 91 ? 10.35530 14.93945 10.20440 1.000 14.61050 91 LEU AAA N 1
ATOM 1526 C CA . LEU A 1 91 ? 11.09469 13.73781 9.83043 1.000 15.01522 91 LEU AAA CA 1
ATOM 1527 C C . LEU A 1 91 ? 10.08203 12.64776 9.52504 1.000 15.87636 91 LEU AAA C 1
ATOM 1528 O O . LEU A 1 91 ? 9.35004 12.20988 10.41578 1.000 17.04586 91 LEU AAA O 1
ATOM 1544 N N . ASP A 1 92 ? 10.04664 12.18171 8.28178 1.000 13.08413 92 ASP AAA N 1
ATOM 1545 C CA . ASP A 1 92 ? 9.11178 11.17732 7.78382 1.000 13.21652 92 ASP AAA CA 1
ATOM 1546 C C . ASP A 1 92 ? 9.83936 9.85207 7.65987 1.000 15.44725 92 ASP AAA C 1
ATOM 1547 O O . ASP A 1 92 ? 10.56139 9.61958 6.68687 1.000 19.15147 92 ASP AAA O 1
ATOM 1556 N N . LEU A 1 93 ? 9.66166 8.99324 8.62574 1.000 15.08185 93 LEU AAA N 1
ATOM 1557 C CA . LEU A 1 93 ? 10.39759 7.72000 8.76411 1.000 15.49118 93 LEU AAA CA 1
ATOM 1558 C C . LEU A 1 93 ? 9.50466 6.56619 8.37452 1.000 14.75993 93 LEU AAA C 1
ATOM 1559 O O . LEU A 1 93 ? 8.39138 6.45509 8.91297 1.000 14.51452 93 LEU AAA O 1
ATOM 1575 N N . PRO A 1 94 ? 9.97983 5.64250 7.54459 1.000 12.13459 94 PRO AAA N 1
ATOM 1576 C CA . PRO A 1 94 ? 9.37241 4.30853 7.48539 1.000 12.33776 94 PRO AAA CA 1
ATOM 1577 C C . PRO A 1 94 ? 9.23827 3.66214 8.85779 1.000 12.87378 94 PRO AAA C 1
ATOM 1578 O O . PRO A 1 94 ? 10.07732 3.85096 9.72523 1.000 13.64560 94 PRO AAA O 1
ATOM 1589 N N . TYR A 1 95 ? 8.15814 2.91566 9.07136 1.000 12.14971 95 TYR AAA N 1
ATOM 1590 C CA A TYR A 1 95 ? 7.95945 2.12202 10.26544 0.385 14.85836 95 TYR AAA CA 1
ATOM 1591 C CA B TYR A 1 95 ? 7.97599 2.11719 10.25856 0.615 14.24565 95 TYR AAA CA 1
ATOM 1592 C C . TYR A 1 95 ? 7.63816 0.69329 9.85394 1.000 14.26613 95 TYR AAA C 1
ATOM 1593 O O . TYR A 1 95 ? 7.25457 0.41980 8.71333 1.000 15.05097 95 TYR AAA O 1
ATOM 1628 N N A CYS A 1 96 ? 7.81506 -0.22246 10.80338 0.767 14.84680 96 CYS AAA N 1
ATOM 1629 N N B CYS A 1 96 ? 7.72050 -0.19021 10.84077 0.233 9.83880 96 CYS AAA N 1
ATOM 1630 C CA A CYS A 1 96 ? 7.61550 -1.65113 10.61225 0.767 13.16017 96 CYS AAA CA 1
ATOM 1631 C CA B CYS A 1 96 ? 7.32092 -1.56438 10.63458 0.233 23.14880 96 CYS AAA CA 1
ATOM 1632 C C A CYS A 1 96 ? 7.29043 -2.26039 11.97848 0.767 24.01060 96 CYS AAA C 1
ATOM 1633 C C B CYS A 1 96 ? 7.35050 -2.34406 11.93465 0.233 10.18425 96 CYS AAA C 1
ATOM 1634 O O A CYS A 1 96 ? 7.68989 -1.71898 13.01805 0.767 13.78816 96 CYS AAA O 1
ATOM 1635 O O B CYS A 1 96 ? 8.15099 -2.09019 12.83454 0.233 13.40709 96 CYS AAA O 1
ATOM 1650 N N . PHE A 1 97 ? 6.51831 -3.35199 11.97675 1.000 15.74013 97 PHE AAA N 1
ATOM 1651 C CA . PHE A 1 97 ? 6.39713 -4.18814 13.14579 1.000 13.74525 97 PHE AAA CA 1
ATOM 1652 C C . PHE A 1 97 ? 6.16204 -5.61815 12.71988 1.000 16.80289 97 PHE AAA C 1
ATOM 1653 O O . PHE A 1 97 ? 5.76830 -5.88905 11.58551 1.000 18.04018 97 PHE AAA O 1
ATOM 1670 N N . ASN A 1 98 ? 6.38846 -6.53974 13.64118 1.000 16.22275 98 ASN AAA N 1
ATOM 1671 C CA . ASN A 1 98 ? 6.18611 -7.94598 13.33710 1.000 17.67269 98 ASN AAA CA 1
ATOM 1672 C C . ASN A 1 98 ? 4.85093 -8.45040 13.87010 1.000 19.26171 98 ASN AAA C 1
ATOM 1673 O O . ASN A 1 98 ? 4.18970 -7.80197 14.68347 1.000 19.42812 98 ASN AAA O 1
ATOM 1684 N N . ARG A 1 99 ? 4.45664 -9.60846 13.35413 1.000 23.53189 99 ARG AAA N 1
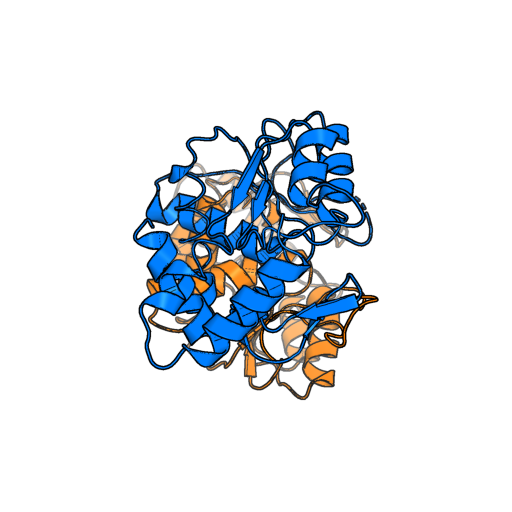ATOM 1685 C CA . ARG A 1 99 ? 3.40642 -10.42534 13.95487 1.000 25.13668 99 ARG AAA CA 1
ATOM 1686 C C . ARG A 1 99 ? 4.05688 -11.40698 14.92110 1.000 30.61526 99 ARG AAA C 1
ATOM 1687 O O . ARG A 1 99 ? 5.01484 -12.10236 14.56566 1.000 31.84928 99 ARG AAA O 1
ATOM 1708 N N . LYS A 1 100 ? 3.53351 -11.46309 16.14672 1.000 26.37664 100 LYS AAA N 1
ATOM 1709 C CA . LYS A 1 100 ? 4.23155 -12.18386 17.21013 1.000 27.40900 100 LYS AAA CA 1
ATOM 1710 C C . LYS A 1 100 ? 4.15457 -13.68541 17.00816 1.000 34.20356 100 LYS AAA C 1
ATOM 1711 O O . LYS A 1 100 ? 5.09450 -14.41582 17.35528 1.000 37.12001 100 LYS AAA O 1
ATOM 1730 N N . GLU A 1 101 ? 3.05750 -14.17022 16.43898 1.000 31.74857 101 GLU AAA N 1
ATOM 1731 C CA . GLU A 1 101 ? 2.86544 -15.60592 16.30341 1.000 37.04868 101 GLU AAA CA 1
ATOM 1732 C C . GLU A 1 101 ? 3.71600 -16.19574 15.18123 1.000 45.12827 101 GLU AAA C 1
ATOM 1733 O O . GLU A 1 101 ? 3.92080 -17.41471 15.15407 1.000 56.84655 101 GLU AAA O 1
ATOM 1745 N N . ALA A 1 102 ? 4.23187 -15.35984 14.27733 1.000 40.92035 102 ALA AAA N 1
ATOM 1746 C CA . ALA A 1 102 ? 5.14201 -15.80754 13.21593 1.000 66.41708 102 ALA AAA CA 1
ATOM 1747 C C . ALA A 1 102 ? 4.68480 -17.10045 12.55454 1.000 60.10174 102 ALA AAA C 1
ATOM 1748 O O . ALA A 1 102 ? 5.30373 -18.15008 12.73886 1.000 61.20809 102 ALA AAA O 1
ATOM 1752 N N . GLY A 1 109 ? 4.84955 -11.39616 4.72041 1.000 70.98177 109 GLY AAA N 1
ATOM 1753 C CA . GLY A 1 109 ? 4.87201 -12.52027 5.64014 1.000 76.58090 109 GLY AAA CA 1
ATOM 1754 C C . GLY A 1 109 ? 4.63813 -12.12505 7.08767 1.000 49.62174 109 GLY AAA C 1
ATOM 1755 O O . GLY A 1 109 ? 3.51548 -11.83255 7.49690 1.000 71.71867 109 GLY AAA O 1
ATOM 1758 N N . ASN A 1 110 ? 5.71028 -12.10254 7.87233 1.000 41.19897 110 ASN AAA N 1
ATOM 1759 C CA . ASN A 1 110 ? 5.61467 -11.82910 9.29603 1.000 49.72274 110 ASN AAA CA 1
ATOM 1760 C C . ASN A 1 110 ? 5.80050 -10.35407 9.63271 1.000 41.61313 110 ASN AAA C 1
ATOM 1761 O O . ASN A 1 110 ? 5.89874 -10.01880 10.81845 1.000 37.14815 110 ASN AAA O 1
ATOM 1772 N N . LEU A 1 111 ? 5.84987 -9.46939 8.62996 1.000 27.75919 111 LEU AAA N 1
ATOM 1773 C CA . LEU A 1 111 ? 6.04894 -8.05038 8.86672 1.000 23.44300 111 LEU AAA CA 1
ATOM 1774 C C . LEU A 1 111 ? 4.93576 -7.20465 8.26083 1.000 23.59868 111 LEU AAA C 1
ATOM 1775 O O . LEU A 1 111 ? 4.37617 -7.52736 7.20361 1.000 26.85642 111 LEU AAA O 1
ATOM 1791 N N . VAL A 1 112 ? 4.64434 -6.10683 8.96221 1.000 21.89591 112 VAL AAA N 1
ATOM 1792 C CA . VAL A 1 112 ? 3.66835 -5.09860 8.57837 1.000 22.08357 112 VAL AAA CA 1
ATOM 1793 C C . VAL A 1 112 ? 4.37997 -3.76221 8.45596 1.000 20.64463 112 VAL AAA C 1
ATOM 1794 O O . VAL A 1 112 ? 5.17846 -3.38401 9.32286 1.000 20.79699 112 VAL AAA O 1
ATOM 1807 N N . GLY A 1 113 ? 4.04360 -3.01008 7.41717 1.000 21.90567 113 GLY AAA N 1
ATOM 1808 C CA . GLY A 1 113 ? 4.66606 -1.72229 7.20836 1.000 20.69317 113 GLY AAA CA 1
ATOM 1809 C C . GLY A 1 113 ? 5.70703 -1.69973 6.10708 1.000 21.11545 113 GLY AAA C 1
ATOM 1810 O O . GLY A 1 113 ? 5.57454 -2.42941 5.11087 1.000 24.91944 113 GLY AAA O 1
ATOM 1814 N N . SER A 1 114 ? 6.70925 -0.83686 6.26151 1.000 20.64536 114 SER AAA N 1
ATOM 1815 C CA . SER A 1 114 ? 7.73796 -0.65389 5.24238 1.000 20.48842 114 SER AAA CA 1
ATOM 1816 C C . SER A 1 114 ? 8.69836 -1.83468 5.25836 1.000 20.42781 114 SER AAA C 1
ATOM 1817 O O . SER A 1 114 ? 8.80631 -2.55024 6.25480 1.000 23.94552 114 SER AAA O 1
ATOM 1825 N N . ALA A 1 115 ? 9.37406 -2.05043 4.12412 1.000 23.76154 115 ALA AAA N 1
ATOM 1826 C CA . ALA A 1 115 ? 10.39896 -3.08660 4.04679 1.000 27.35358 115 ALA AAA CA 1
ATOM 1827 C C . ALA A 1 115 ? 11.45197 -2.86855 5.12313 1.000 24.37572 115 ALA AAA C 1
ATOM 1828 O O . ALA A 1 115 ? 11.86954 -1.74347 5.38122 1.000 21.38786 115 ALA AAA O 1
ATOM 1835 N N . LEU A 1 116 ? 11.90167 -3.95850 5.72492 1.000 22.38682 116 LEU AAA N 1
ATOM 1836 C CA . LEU A 1 116 ? 12.90365 -3.90931 6.78651 1.000 23.37772 116 LEU AAA CA 1
ATOM 1837 C C . LEU A 1 116 ? 14.28856 -3.86007 6.14821 1.000 25.74301 116 LEU AAA C 1
ATOM 1838 O O . LEU A 1 116 ? 14.87311 -4.88957 5.79737 1.000 32.63143 116 LEU AAA O 1
ATOM 1854 N N . GLN A 1 117 ? 14.82303 -2.64984 6.01846 1.000 21.48476 117 GLN AAA N 1
ATOM 1855 C CA . GLN A 1 117 ? 16.08317 -2.40665 5.34937 1.000 23.44870 117 GLN AAA CA 1
ATOM 1856 C C . GLN A 1 117 ? 16.76419 -1.23163 6.02718 1.000 23.34268 117 GLN AAA C 1
ATOM 1857 O O . GLN A 1 117 ? 16.10334 -0.35830 6.60178 1.000 24.15111 117 GLN AAA O 1
ATOM 1871 N N . GLY A 1 118 ? 18.09414 -1.22916 5.98640 1.000 23.54034 118 GLY AAA N 1
ATOM 1872 C CA . GLY A 1 118 ? 18.83409 -0.07260 6.39570 1.000 23.68272 118 GLY AAA CA 1
ATOM 1873 C C . GLY A 1 118 ? 19.09829 -0.14313 7.88512 1.000 19.38928 118 GLY AAA C 1
ATOM 1874 O O . GLY A 1 118 ? 19.16212 -1.23120 8.44374 1.000 20.95276 118 GLY AAA O 1
ATOM 1878 N N . ARG A 1 119 ? 19.26839 1.00460 8.50529 1.000 17.87371 119 ARG AAA N 1
ATOM 1879 C CA . ARG A 1 119 ? 19.64999 1.11290 9.91194 1.000 16.25816 119 ARG AAA CA 1
ATOM 1880 C C . ARG A 1 119 ? 18.37269 1.26113 10.71559 1.000 15.89414 119 ARG AAA C 1
ATOM 1881 O O . ARG A 1 119 ? 17.68391 2.26926 10.59719 1.000 16.85009 119 ARG AAA O 1
ATOM 1902 N N . VAL A 1 120 ? 18.06601 0.25768 11.52570 1.000 15.73690 120 VAL AAA N 1
ATOM 1903 C CA . VAL A 1 120 ? 16.77798 0.15725 12.19837 1.000 16.39616 120 VAL AAA CA 1
ATOM 1904 C C . VAL A 1 120 ? 16.90811 0.62756 13.63382 1.000 15.17479 120 VAL AAA C 1
ATOM 1905 O O . VAL A 1 120 ? 17.80065 0.18360 14.35065 1.000 15.61326 120 VAL AAA O 1
ATOM 1918 N N . MET A 1 121 ? 16.01417 1.52429 14.02682 1.000 13.69885 121 MET AAA N 1
ATOM 1919 C CA . MET A 1 121 ? 15.86273 1.93976 15.40934 1.000 13.91906 121 MET AAA CA 1
ATOM 1920 C C . MET A 1 121 ? 14.69751 1.17392 15.99593 1.000 13.57626 121 MET AAA C 1
ATOM 1921 O O . MET A 1 121 ? 13.55746 1.32884 15.54664 1.000 14.70424 121 MET AAA O 1
ATOM 1935 N N A LEU A 1 122 ? 14.95950 0.38795 17.03318 0.478 13.70571 122 LEU AAA N 1
ATOM 1936 N N B LEU A 1 122 ? 14.98584 0.34095 17.00209 0.522 13.70199 122 LEU AAA N 1
ATOM 1937 C CA A LEU A 1 122 ? 13.92572 -0.40538 17.68672 0.478 17.09578 122 LEU AAA CA 1
ATOM 1938 C CA B LEU A 1 122 ? 13.94347 -0.35390 17.74485 0.522 13.77645 122 LEU AAA CA 1
ATOM 1939 C C A LEU A 1 122 ? 13.41563 0.35867 18.89649 0.478 14.04588 122 LEU AAA C 1
ATOM 1940 C C B LEU A 1 122 ? 13.39223 0.56174 18.81709 0.522 14.03914 122 LEU AAA C 1
ATOM 1941 O O A LEU A 1 122 ? 14.20613 0.84113 19.69099 0.478 14.94740 122 LEU AAA O 1
ATOM 1942 O O B LEU A 1 122 ? 14.10205 1.39388 19.38415 0.522 14.32687 122 LEU AAA O 1
ATOM 1973 N N . VAL A 1 123 ? 12.09956 0.46177 19.03709 1.000 15.12931 123 VAL AAA N 1
ATOM 1974 C CA . VAL A 1 123 ? 11.50886 1.18386 20.15434 1.000 16.93091 123 VAL AAA CA 1
ATOM 1975 C C . VAL A 1 123 ? 10.70884 0.21153 20.98349 1.000 18.68649 123 VAL AAA C 1
ATOM 1976 O O . VAL A 1 123 ? 9.95294 -0.60473 20.43496 1.000 21.87398 123 VAL AAA O 1
ATOM 1989 N N A ASP A 1 124 ? 10.81784 0.32857 22.29823 0.345 15.85843 124 ASP AAA N 1
ATOM 1990 N N B ASP A 1 124 ? 10.86670 0.32238 22.30693 0.655 15.77053 124 ASP AAA N 1
ATOM 1991 C CA A ASP A 1 124 ? 10.05152 -0.53796 23.18255 0.345 19.01161 124 ASP AAA CA 1
ATOM 1992 C CA B ASP A 1 124 ? 10.27077 -0.59981 23.26169 0.655 19.40558 124 ASP AAA CA 1
ATOM 1993 C C A ASP A 1 124 ? 9.91677 0.18180 24.50817 0.345 17.42948 124 ASP AAA C 1
ATOM 1994 C C B ASP A 1 124 ? 9.95871 0.17510 24.52475 0.655 18.77967 124 ASP AAA C 1
ATOM 1995 O O A ASP A 1 124 ? 10.36475 1.31337 24.66166 0.345 17.13897 124 ASP AAA O 1
ATOM 1996 O O B ASP A 1 124 ? 10.32660 1.33225 24.65789 0.655 17.15946 124 ASP AAA O 1
ATOM 2013 N N . ASP A 1 125 ? 9.29769 -0.48644 25.47412 1.000 18.03285 125 ASP AAA N 1
ATOM 2014 C CA . ASP A 1 125 ? 9.00940 0.16320 26.74507 1.000 18.86973 125 ASP AAA CA 1
ATOM 2015 C C . ASP A 1 125 ? 10.14938 0.03893 27.75607 1.000 18.80106 125 ASP AAA C 1
ATOM 2016 O O . ASP A 1 125 ? 10.70043 1.04153 28.22316 1.000 19.00242 125 ASP AAA O 1
ATOM 2025 N N . VAL A 1 126 ? 10.48383 -1.17717 28.13246 1.000 19.12563 126 VAL AAA N 1
ATOM 2026 C CA . VAL A 1 126 ? 11.55292 -1.46230 29.07769 1.000 20.21773 126 VAL AAA CA 1
ATOM 2027 C C . VAL A 1 126 ? 12.26609 -2.69514 28.53064 1.000 26.68029 126 VAL AAA C 1
ATOM 2028 O O . VAL A 1 126 ? 11.77793 -3.37910 27.62201 1.000 26.95914 126 VAL AAA O 1
ATOM 2041 N N . ILE A 1 127 ? 13.43560 -2.97440 29.08040 1.000 19.64194 127 ILE AAA N 1
ATOM 2042 C CA . ILE A 1 127 ? 14.15559 -4.20810 28.79377 1.000 20.16281 127 ILE AAA CA 1
ATOM 2043 C C . ILE A 1 127 ? 14.29379 -4.90105 30.12961 1.000 21.63742 127 ILE AAA C 1
ATOM 2044 O O . ILE A 1 127 ? 14.84124 -4.31680 31.07349 1.000 29.14341 127 ILE AAA O 1
ATOM 2060 N N . THR A 1 128 ? 13.77420 -6.12243 30.22692 1.000 22.59601 128 THR AAA N 1
ATOM 2061 C CA . THR A 1 128 ? 13.86300 -6.90691 31.45938 1.000 24.33287 128 THR AAA CA 1
ATOM 2062 C C . THR A 1 128 ? 14.90664 -8.00969 31.31699 1.000 26.87925 128 THR AAA C 1
ATOM 2063 O O . THR A 1 128 ? 15.89846 -8.01590 32.04667 1.000 36.71635 128 THR AAA O 1
ATOM 2074 N N . ALA A 1 129 ? 14.69798 -8.94162 30.38725 1.000 26.09844 129 ALA AAA N 1
ATOM 2075 C CA . ALA A 1 129 ? 15.63464 -10.01392 30.09721 1.000 27.74134 129 ALA AAA CA 1
ATOM 2076 C C . ALA A 1 129 ? 16.19213 -9.97162 28.68428 1.000 35.15303 129 ALA AAA C 1
ATOM 2077 O O . ALA A 1 129 ? 17.06208 -10.78973 28.35534 1.000 33.15280 129 ALA AAA O 1
ATOM 2084 N N . GLY A 1 130 ? 15.69327 -9.08707 27.83253 1.000 25.72879 130 GLY AAA N 1
ATOM 2085 C CA . GLY A 1 130 ? 16.19715 -8.99923 26.47250 1.000 25.78513 130 GLY AAA CA 1
ATOM 2086 C C . GLY A 1 130 ? 15.50440 -9.88720 25.44994 1.000 42.91269 130 GLY AAA C 1
ATOM 2087 O O . GLY A 1 130 ? 16.01927 -10.03457 24.33409 1.000 29.20509 130 GLY AAA O 1
ATOM 2091 N N . THR A 1 131 ? 14.33663 -10.44936 25.77049 1.000 38.14489 131 THR AAA N 1
ATOM 2092 C CA . THR A 1 131 ? 13.69605 -11.41874 24.88058 1.000 34.51274 131 THR AAA CA 1
ATOM 2093 C C . THR A 1 131 ? 13.10309 -10.75837 23.63857 1.000 34.20290 131 THR AAA C 1
ATOM 2094 O O . THR A 1 131 ? 13.29474 -11.24550 22.51752 1.000 33.63093 131 THR AAA O 1
ATOM 2105 N N . ALA A 1 132 ? 12.38912 -9.64151 23.79858 1.000 38.66028 132 ALA AAA N 1
ATOM 2106 C CA . ALA A 1 132 ? 11.82298 -8.98673 22.61897 1.000 34.88886 132 ALA AAA CA 1
ATOM 2107 C C . ALA A 1 132 ? 12.92484 -8.51515 21.67184 1.000 35.61633 132 ALA AAA C 1
ATOM 2108 O O . ALA A 1 132 ? 12.79462 -8.62122 20.44655 1.000 31.79850 132 ALA AAA O 1
ATOM 2115 N N . ILE A 1 133 ? 14.02550 -8.00139 22.21728 1.000 27.97226 133 ILE AAA N 1
ATOM 2116 C CA . ILE A 1 133 ? 15.10569 -7.54170 21.35803 1.000 31.35298 133 ILE AAA CA 1
ATOM 2117 C C . ILE A 1 133 ? 15.77595 -8.70965 20.66177 1.000 30.91305 133 ILE AAA C 1
ATOM 2118 O O . ILE A 1 133 ? 16.07061 -8.63882 19.46065 1.000 27.66928 133 ILE AAA O 1
ATOM 2134 N N . ARG A 1 134 ? 16.06436 -9.78269 21.40035 1.000 31.09049 134 ARG AAA N 1
ATOM 2135 C CA . ARG A 1 134 ? 16.67489 -10.94275 20.76422 1.000 32.48329 134 ARG AAA CA 1
ATOM 2136 C C . ARG A 1 134 ? 15.82992 -11.37750 19.58127 1.000 32.46894 134 ARG AAA C 1
ATOM 2137 O O . ARG A 1 134 ? 16.32641 -11.49036 18.45682 1.000 31.27933 134 ARG AAA O 1
ATOM 2159 N N . GLU A 1 135 ? 14.52548 -11.54000 19.79808 1.000 30.86951 135 GLU AAA N 1
ATOM 2160 C CA . GLU A 1 135 ? 13.66097 -11.98420 18.71140 1.000 30.24822 135 GLU AAA CA 1
ATOM 2161 C C . GLU A 1 135 ? 13.60551 -10.95821 17.58767 1.000 28.00100 135 GLU AAA C 1
ATOM 2162 O O . GLU A 1 135 ? 13.66933 -11.32279 16.40920 1.000 28.04961 135 GLU AAA O 1
ATOM 2174 N N . SER A 1 136 ? 13.53660 -9.66703 17.92737 1.000 26.23247 136 SER AAA N 1
ATOM 2175 C CA . SER A 1 136 ? 13.49128 -8.62017 16.90641 1.000 24.28610 136 SER AAA CA 1
ATOM 2176 C C . SER A 1 136 ? 14.80126 -8.54549 16.13978 1.000 24.75935 136 SER AAA C 1
ATOM 2177 O O . SER A 1 136 ? 14.80637 -8.30912 14.92904 1.000 24.62660 136 SER AAA O 1
ATOM 2185 N N . MET A 1 137 ? 15.92721 -8.71110 16.83187 1.000 26.10864 137 MET AAA N 1
ATOM 2186 C CA . MET A 1 137 ? 17.21495 -8.71089 16.15141 1.000 26.81700 137 MET AAA CA 1
ATOM 2187 C C . MET A 1 137 ? 17.35708 -9.86968 15.18692 1.000 30.40962 137 MET AAA C 1
ATOM 2188 O O . MET A 1 137 ? 17.92920 -9.70243 14.10016 1.000 34.11864 137 MET AAA O 1
ATOM 2202 N N . GLU A 1 138 ? 16.88735 -11.05569 15.56021 1.000 29.46558 138 GLU AAA N 1
ATOM 2203 C CA . GLU A 1 138 ? 16.82836 -12.14369 14.59289 1.000 40.45177 138 GLU AAA CA 1
ATOM 2204 C C . GLU A 1 138 ? 16.17992 -11.65759 13.30238 1.000 29.03271 138 GLU AAA C 1
ATOM 2205 O O . GLU A 1 138 ? 16.75795 -11.77231 12.21842 1.000 31.66755 138 GLU AAA O 1
ATOM 2217 N N . ILE A 1 139 ? 14.98640 -11.06627 13.41140 1.000 27.48134 139 ILE AAA N 1
ATOM 2218 C CA . ILE A 1 139 ? 14.24272 -10.65248 12.22428 1.000 26.29177 139 ILE AAA CA 1
ATOM 2219 C C . ILE A 1 139 ? 15.00516 -9.58104 11.46179 1.000 25.18424 139 ILE AAA C 1
ATOM 2220 O O . ILE A 1 139 ? 15.14116 -9.64301 10.23438 1.000 25.32017 139 ILE AAA O 1
ATOM 2236 N N . ILE A 1 140 ? 15.55017 -8.60245 12.18049 1.000 24.31779 140 ILE AAA N 1
ATOM 2237 C CA . ILE A 1 140 ? 16.20640 -7.47622 11.52590 1.000 23.32901 140 ILE AAA CA 1
ATOM 2238 C C . ILE A 1 140 ? 17.42494 -7.93752 10.73878 1.000 24.61473 140 ILE AAA C 1
ATOM 2239 O O . ILE A 1 140 ? 17.58968 -7.57904 9.56552 1.000 25.13131 140 ILE AAA O 1
ATOM 2255 N N . GLN A 1 141 ? 18.27131 -8.75725 11.35068 1.000 30.04876 141 GLN AAA N 1
ATOM 2256 C CA . GLN A 1 141 ? 19.47780 -9.24272 10.68538 1.000 37.39390 141 GLN AAA CA 1
ATOM 2257 C C . GLN A 1 141 ? 19.15183 -10.20030 9.55227 1.000 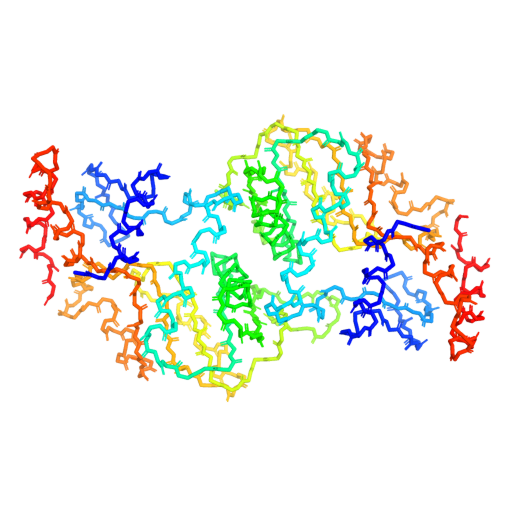43.22161 141 GLN AAA C 1
ATOM 2258 O O . GLN A 1 141 ? 19.85915 -10.21683 8.53808 1.000 36.99484 141 GLN AAA O 1
ATOM 2272 N N . ALA A 1 142 ? 18.08229 -10.98635 9.69330 1.000 31.34620 142 ALA AAA N 1
ATOM 2273 C CA . ALA A 1 142 ? 17.65424 -11.87122 8.62237 1.000 37.79775 142 ALA AAA CA 1
ATOM 2274 C C . ALA A 1 142 ? 17.22957 -11.11406 7.37456 1.000 34.14414 142 ALA AAA C 1
ATOM 2275 O O . ALA A 1 142 ? 17.21866 -11.69610 6.28471 1.000 38.05934 142 ALA AAA O 1
ATOM 2282 N N . ASN A 1 143 ? 16.85599 -9.84574 7.50299 1.000 26.74856 143 ASN AAA N 1
ATOM 2283 C CA . ASN A 1 143 ? 16.50788 -9.01712 6.35576 1.000 25.85564 143 ASN AAA CA 1
ATOM 2284 C C . ASN A 1 143 ? 17.69014 -8.21286 5.83547 1.000 30.40840 143 ASN AAA C 1
ATOM 2285 O O . ASN A 1 143 ? 17.50343 -7.37711 4.94453 1.000 29.84515 143 ASN AAA O 1
ATOM 2296 N N . GLY A 1 144 ? 18.88747 -8.43794 6.36304 1.000 26.12550 144 GLY AAA N 1
ATOM 2297 C CA . GLY A 1 144 ? 20.06257 -7.69352 5.96371 1.000 28.76941 144 GLY AAA CA 1
ATOM 2298 C C . GLY A 1 144 ? 20.19439 -6.30901 6.55536 1.000 27.17646 144 GLY AAA C 1
ATOM 2299 O O . GLY A 1 144 ? 21.17003 -5.60817 6.23778 1.000 28.64013 144 GLY AAA O 1
ATOM 2303 N N . ALA A 1 145 ? 19.30477 -5.92513 7.46772 1.000 23.47867 145 ALA AAA N 1
ATOM 2304 C CA . ALA A 1 145 ? 19.28956 -4.60959 8.08270 1.000 22.79501 145 ALA AAA CA 1
ATOM 2305 C C . ALA A 1 145 ? 20.24262 -4.61635 9.28098 1.000 23.67055 145 ALA AAA C 1
ATOM 2306 O O . ALA A 1 145 ? 20.69237 -5.67522 9.73142 1.000 25.96136 145 ALA AAA O 1
ATOM 2313 N N . THR A 1 146 ? 20.61885 -3.42110 9.73016 1.000 18.74017 146 THR AAA N 1
ATOM 2314 C CA . THR A 1 146 ? 21.48294 -3.26213 10.88741 1.000 19.97452 146 THR AAA CA 1
ATOM 2315 C C . THR A 1 146 ? 20.70016 -2.60726 12.00395 1.000 18.08944 146 THR AAA C 1
ATOM 2316 O O . THR A 1 146 ? 19.58764 -2.09899 11.81933 1.000 19.29094 146 THR AAA O 1
ATOM 2327 N N . LEU A 1 147 ? 21.23971 -2.68397 13.21359 1.000 19.57772 147 LEU AAA N 1
ATOM 2328 C CA . LEU A 1 147 ? 20.58508 -2.15895 14.40219 1.000 18.12418 147 LEU AAA CA 1
ATOM 2329 C C . LEU A 1 147 ? 21.22891 -0.83325 14.76155 1.000 19.16700 147 LEU AAA C 1
ATOM 2330 O O . LEU A 1 147 ? 22.36681 -0.79377 15.23876 1.000 22.28875 147 LEU AAA O 1
ATOM 2346 N N . ALA A 1 148 ? 20.51127 0.25517 14.51231 1.000 16.61199 148 ALA AAA N 1
ATOM 2347 C CA . ALA A 1 148 ? 21.01497 1.58035 14.84144 1.000 18.41618 148 ALA AAA CA 1
ATOM 2348 C C . ALA A 1 148 ? 20.96889 1.82270 16.32613 1.000 16.41070 148 ALA AAA C 1
ATOM 2349 O O . ALA A 1 148 ? 21.76818 2.59850 16.85496 1.000 20.91193 148 ALA AAA O 1
ATOM 2356 N N . GLY A 1 149 ? 20.02271 1.20411 16.99368 1.000 15.70288 149 GLY AAA N 1
ATOM 2357 C CA . GLY A 1 149 ? 19.79968 1.47455 18.38650 1.000 15.36264 149 GLY AAA CA 1
ATOM 2358 C C . GLY A 1 149 ? 18.51092 0.85391 18.87323 1.000 15.07214 149 GLY AAA C 1
ATOM 2359 O O . GLY A 1 149 ? 17.68143 0.38278 18.11857 1.000 14.97483 149 GLY AAA O 1
ATOM 2363 N N . VAL A 1 150 ? 18.34618 0.89368 20.17696 1.000 14.36108 150 VAL AAA N 1
ATOM 2364 C CA . VAL A 1 150 ? 17.11200 0.54725 20.85972 1.000 14.45196 150 VAL AAA CA 1
ATOM 2365 C C . VAL A 1 150 ? 16.78151 1.73609 21.72001 1.000 14.11617 150 VAL AAA C 1
ATOM 2366 O O . VAL A 1 150 ? 17.62176 2.16192 22.51365 1.000 16.13792 150 VAL AAA O 1
ATOM 2379 N N . LEU A 1 151 ? 15.54752 2.23650 21.63418 1.000 13.36482 151 LEU AAA N 1
ATOM 2380 C CA . LEU A 1 151 ? 15.09321 3.29405 22.52863 1.000 13.67153 151 LEU AAA CA 1
ATOM 2381 C C . LEU A 1 151 ? 13.96415 2.78713 23.39423 1.000 13.90108 151 LEU AAA C 1
ATOM 2382 O O . LEU A 1 151 ? 12.95710 2.28986 22.89495 1.000 13.04537 151 LEU AAA O 1
ATOM 2398 N N . ILE A 1 152 ? 14.14907 2.94575 24.68686 1.000 13.09419 152 ILE AAA N 1
ATOM 2399 C CA . ILE A 1 152 ? 13.21385 2.49362 25.69754 1.000 13.32450 152 ILE AAA CA 1
ATOM 2400 C C . ILE A 1 152 ? 12.77308 3.70049 26.52369 1.000 12.43924 152 ILE AAA C 1
ATOM 2401 O O . ILE A 1 152 ? 13.44204 4.73470 26.57770 1.000 13.27639 152 ILE AAA O 1
ATOM 2417 N N . SER A 1 153 ? 11.69250 3.51889 27.26469 1.000 12.88026 153 SER AAA N 1
ATOM 2418 C CA . SER A 1 153 ? 11.24204 4.58686 28.16543 1.000 12.60911 153 SER AAA CA 1
ATOM 2419 C C . SER A 1 153 ? 12.15317 4.77722 29.37002 1.000 12.75437 153 SER AAA C 1
ATOM 2420 O O . SER A 1 153 ? 12.50794 5.89941 29.72678 1.000 12.95287 153 SER AAA O 1
ATOM 2428 N N . LEU A 1 154 ? 12.42202 3.70444 30.06408 1.000 12.97706 154 LEU AAA N 1
ATOM 2429 C CA . LEU A 1 154 ? 13.10851 3.75021 31.34867 1.000 13.09551 154 LEU AAA CA 1
ATOM 2430 C C . LEU A 1 154 ? 14.18311 2.67684 31.42863 1.000 12.73940 154 LEU AAA C 1
ATOM 2431 O O . LEU A 1 154 ? 13.88721 1.49047 31.22345 1.000 14.48004 154 LEU AAA O 1
ATOM 2447 N N . ASP A 1 155 ? 15.41917 3.09352 31.74543 1.000 13.84659 155 ASP AAA N 1
ATOM 2448 C CA . ASP A 1 155 ? 16.51425 2.20530 32.11790 1.000 14.12906 155 ASP AAA CA 1
ATOM 2449 C C . ASP A 1 155 ? 16.52437 2.12237 33.64534 1.000 14.51613 155 ASP AAA C 1
ATOM 2450 O O . ASP A 1 155 ? 16.81807 3.11158 34.33079 1.000 15.60334 155 ASP AAA O 1
ATOM 2459 N N . ARG A 1 156 ? 16.20422 0.93848 34.17341 1.000 14.87147 156 ARG AAA N 1
ATOM 2460 C CA . ARG A 1 156 ? 16.11183 0.72573 35.62764 1.000 15.46653 156 ARG AAA CA 1
ATOM 2461 C C . ARG A 1 156 ? 17.46718 0.58230 36.27831 1.000 16.44710 156 ARG AAA C 1
ATOM 2462 O O . ARG A 1 156 ? 17.54394 0.57295 37.50338 1.000 16.71200 156 ARG AAA O 1
ATOM 2483 N N . GLN A 1 157 ? 18.53126 0.51904 35.50874 1.000 16.71899 157 GLN AAA N 1
ATOM 2484 C CA . GLN A 1 157 ? 19.88899 0.53079 36.04788 1.000 17.69733 157 GLN AAA CA 1
ATOM 2485 C C . GLN A 1 157 ? 20.06425 -0.48564 37.15474 1.000 19.12862 157 GLN AAA C 1
ATOM 2486 O O . GLN A 1 157 ? 20.67219 -0.21267 38.19856 1.000 19.20316 157 GLN AAA O 1
ATOM 2500 N N . GLU A 1 158 ? 19.61291 -1.70348 36.88347 1.000 18.83581 158 GLU AAA N 1
ATOM 2501 C CA . GLU A 1 158 ? 19.75345 -2.78861 37.83680 1.000 19.86131 158 GLU AAA CA 1
ATOM 2502 C C . GLU A 1 158 ? 20.37563 -4.02178 37.18519 1.000 20.84965 158 GLU AAA C 1
ATOM 2503 O O . GLU A 1 158 ? 20.31712 -4.22503 35.98316 1.000 20.55425 158 GLU AAA O 1
ATOM 2515 N N . ARG A 1 159 ? 20.96334 -4.86853 38.02296 1.000 22.14643 159 ARG AAA N 1
ATOM 2516 C CA A ARG A 1 159 ? 21.64878 -6.04832 37.51829 0.482 24.66582 159 ARG AAA CA 1
ATOM 2517 C CA B ARG A 1 159 ? 21.64928 -6.04485 37.51451 0.518 24.24198 159 ARG AAA CA 1
ATOM 2518 C C . ARG A 1 159 ? 20.67482 -7.01523 36.86024 1.000 27.80779 159 ARG AAA C 1
ATOM 2519 O O . ARG A 1 159 ? 19.51053 -7.12043 37.24531 1.000 27.15906 159 ARG AAA O 1
ATOM 2560 N N . GLY A 1 160 ? 21.17435 -7.72964 35.85260 1.000 32.21851 160 GLY AAA N 1
ATOM 2561 C CA . GLY A 1 160 ? 20.45729 -8.85129 35.28384 1.000 42.62964 160 GLY AAA CA 1
ATOM 2562 C C . GLY A 1 160 ? 20.77001 -10.05663 36.14439 1.000 51.33405 160 GLY AAA C 1
ATOM 2563 O O . GLY A 1 160 ? 20.93159 -9.90141 37.35600 1.000 39.85027 160 GLY AAA O 1
ATOM 2567 N N . ARG A 1 161 ? 20.90030 -11.24579 35.54803 1.000 61.49149 161 ARG AAA N 1
ATOM 2568 C CA . ARG A 1 161 ? 21.22799 -12.43139 36.33764 1.000 47.75011 161 ARG AAA CA 1
ATOM 2569 C C . ARG A 1 161 ? 22.65764 -12.39653 36.87820 1.000 48.28686 161 ARG AAA C 1
ATOM 2570 O O . ARG A 1 161 ? 22.92803 -12.98613 37.93263 1.000 61.13997 161 ARG AAA O 1
ATOM 2574 N N . GLY A 1 162 ? 23.57685 -11.70340 36.19684 1.000 62.53513 162 GLY AAA N 1
ATOM 2575 C CA . GLY A 1 162 ? 24.97152 -11.67681 36.61044 1.000 49.30456 162 GLY AAA CA 1
ATOM 2576 C C . GLY A 1 162 ? 25.55821 -10.32553 36.99031 1.000 40.97086 162 GLY AAA C 1
ATOM 2577 O O . GLY A 1 162 ? 24.94825 -9.56324 37.74056 1.000 43.96089 162 GLY AAA O 1
ATOM 2581 N N . GLU A 1 163 ? 26.77507 -10.03452 36.50984 1.000 40.05732 163 GLU AAA N 1
ATOM 2582 C CA . GLU A 1 163 ? 27.44624 -8.79589 36.90095 1.000 40.45562 163 GLU AAA CA 1
ATOM 2583 C C . GLU A 1 163 ? 26.79026 -7.58711 36.25702 1.000 53.94871 163 GLU AAA C 1
ATOM 2584 O O . GLU A 1 163 ? 26.65644 -6.52971 36.88750 1.000 57.42636 163 GLU AAA O 1
ATOM 2596 N N . ILE A 1 164 ? 26.36545 -7.73220 35.01087 1.000 41.48778 164 ILE AAA N 1
ATOM 2597 C CA . ILE A 1 164 ? 25.98259 -6.60991 34.19694 1.000 30.96426 164 ILE AAA CA 1
ATOM 2598 C C . ILE A 1 164 ? 24.46160 -6.52702 34.10230 1.000 25.73004 164 ILE AAA C 1
ATOM 2599 O O . ILE A 1 164 ? 23.73349 -7.43275 34.50037 1.000 37.48063 164 ILE AAA O 1
ATOM 2615 N N . SER A 1 165 ? 23.97542 -5.41901 33.58414 1.000 27.69475 165 SER AAA N 1
ATOM 2616 C CA . SER A 1 165 ? 22.54176 -5.24052 33.45655 1.000 22.26310 165 SER AAA CA 1
ATOM 2617 C C . SER A 1 165 ? 22.02413 -5.88565 32.17618 1.000 24.50450 165 SER AAA C 1
ATOM 2618 O O . SER A 1 165 ? 22.77387 -6.16554 31.25057 1.000 24.13640 165 SER AAA O 1
ATOM 2626 N N . ALA A 1 166 ? 20.70422 -6.03767 32.08068 1.000 22.54509 166 ALA AAA N 1
ATOM 2627 C CA . ALA A 1 166 ? 20.13373 -6.54507 30.83023 1.000 27.52014 166 ALA AAA CA 1
ATOM 2628 C C . ALA A 1 166 ? 20.40114 -5.60460 29.66157 1.000 24.34383 166 ALA AAA C 1
ATOM 2629 O O . ALA A 1 166 ? 20.62957 -6.06897 28.53812 1.000 25.61510 166 ALA AAA O 1
ATOM 2636 N N . ILE A 1 167 ? 20.41822 -4.29511 29.89991 1.000 21.97417 167 ILE AAA N 1
ATOM 2637 C CA . ILE A 1 167 ? 20.76903 -3.36231 28.83225 1.000 20.54404 167 ILE AAA CA 1
ATOM 2638 C C . ILE A 1 167 ? 22.19786 -3.57894 28.39724 1.000 23.00557 167 ILE AAA C 1
ATOM 2639 O O . ILE A 1 167 ? 22.51326 -3.54030 27.20023 1.000 24.18582 167 ILE AAA O 1
ATOM 2655 N N . GLN A 1 168 ? 23.08968 -3.80378 29.34617 1.000 24.58122 168 GLN AAA N 1
ATOM 2656 C CA . GLN A 1 168 ? 24.47021 -4.01461 28.95638 1.000 22.24598 168 GLN AAA CA 1
ATOM 2657 C C . GLN A 1 168 ? 24.61831 -5.29740 28.15748 1.000 24.58718 168 GLN AAA C 1
ATOM 2658 O O . GLN A 1 168 ? 25.47169 -5.37844 27.26852 1.000 24.60455 168 GLN AAA O 1
ATOM 2672 N N . GLU A 1 169 ? 23.84023 -6.33279 28.50114 1.000 26.93752 169 GLU AAA N 1
ATOM 2673 C CA . GLU A 1 169 ? 23.83936 -7.56438 27.71767 1.000 29.42361 169 GLU AAA CA 1
ATOM 2674 C C . GLU A 1 169 ? 23.43004 -7.28379 26.28455 1.000 29.53472 169 GLU AAA C 1
ATOM 2675 O O . GLU A 1 169 ? 24.05639 -7.77992 25.34789 1.000 33.57459 169 GLU AAA O 1
ATOM 2687 N N . VAL A 1 170 ? 22.35021 -6.51676 26.10049 1.000 25.67174 170 VAL AAA N 1
ATOM 2688 C CA . VAL A 1 170 ? 21.90563 -6.15088 24.75785 1.000 22.89737 170 VAL AAA CA 1
ATOM 2689 C C . VAL A 1 170 ? 23.01009 -5.41674 24.01376 1.000 24.50045 170 VAL AAA C 1
ATOM 2690 O O . VAL A 1 170 ? 23.31214 -5.72704 22.84988 1.000 26.33958 170 VAL AAA O 1
ATOM 2703 N N . GLU A 1 171 ? 23.56281 -4.38068 24.64690 1.000 26.43398 171 GLU AAA N 1
ATOM 2704 C CA . GLU A 1 171 ? 24.58452 -3.55982 24.00824 1.000 25.71149 171 GLU AAA CA 1
ATOM 2705 C C . GLU A 1 171 ? 25.76525 -4.39050 23.55735 1.000 29.49126 171 GLU AAA C 1
ATOM 2706 O O . GLU A 1 171 ? 26.29197 -4.17884 22.46523 1.000 30.50870 171 GLU AAA O 1
ATOM 2718 N N . ARG A 1 172 ? 26.18976 -5.34604 24.37144 1.000 26.56701 172 ARG AAA N 1
ATOM 2719 C CA . ARG A 1 172 ? 27.35384 -6.14931 24.03734 1.000 32.15109 172 ARG AAA CA 1
ATOM 2720 C C . ARG A 1 172 ? 27.01510 -7.28646 23.08282 1.000 37.34040 172 ARG AAA C 1
ATOM 2721 O O . ARG A 1 172 ? 27.75780 -7.54191 22.12441 1.000 34.94827 172 ARG AAA O 1
ATOM 2742 N N . ASP A 1 173 ? 25.89903 -7.97212 23.31500 1.000 32.75936 173 ASP AAA N 1
ATOM 2743 C CA . ASP A 1 173 ? 25.52794 -9.09024 22.45109 1.000 29.86564 173 ASP AAA CA 1
ATOM 2744 C C . ASP A 1 173 ? 25.32296 -8.64454 21.00483 1.000 29.97934 173 ASP AAA C 1
ATOM 2745 O O . ASP A 1 173 ? 25.60069 -9.40970 20.07900 1.000 36.90873 173 ASP AAA O 1
ATOM 2754 N N . TYR A 1 174 ? 24.84932 -7.42640 20.79502 1.000 27.17563 174 TYR AAA N 1
ATOM 2755 C CA . TYR A 1 174 ? 24.45263 -6.95208 19.46974 1.000 23.71185 174 TYR AAA CA 1
ATOM 2756 C C . TYR A 1 174 ? 25.27520 -5.76058 19.01583 1.000 28.02124 174 TYR AAA C 1
ATOM 2757 O O . TYR A 1 174 ? 25.10563 -5.30217 17.88228 1.000 28.21979 174 TYR AAA O 1
ATOM 2775 N N . ASN A 1 175 ? 26.19834 -5.28626 19.84506 1.000 26.28300 175 ASN AAA N 1
ATOM 2776 C CA . ASN A 1 175 ? 26.98702 -4.09402 19.54487 1.000 26.56119 175 ASN AAA CA 1
ATOM 2777 C C . ASN A 1 175 ? 26.06667 -2.96656 19.13352 1.000 27.23510 175 ASN AAA C 1
ATOM 2778 O O . ASN A 1 175 ? 26.18291 -2.34942 18.07078 1.000 25.16142 175 ASN AAA O 1
ATOM 2789 N N . CYS A 1 176 ? 25.07906 -2.74425 19.94839 1.000 28.87486 176 CYS AAA N 1
ATOM 2790 C CA A CYS A 1 176 ? 24.12353 -1.72631 19.60590 0.692 33.07800 176 CYS AAA CA 1
ATOM 2791 C CA B CYS A 1 176 ? 24.01500 -1.80904 19.66219 0.308 33.32393 176 CYS AAA CA 1
ATOM 2792 C C . CYS A 1 176 ? 23.99994 -0.76699 20.77048 1.000 29.12882 176 CYS AAA C 1
ATOM 2793 O O . CYS A 1 176 ? 24.43632 -1.03328 21.88849 1.000 35.14908 176 CYS AAA O 1
ATOM 2808 N N . LYS A 1 177 ? 23.49031 0.40015 20.44915 1.000 24.82765 177 LYS AAA N 1
ATOM 2809 C CA . LYS A 1 177 ? 23.32884 1.47135 21.40703 1.000 22.02981 177 LYS AAA CA 1
ATOM 2810 C C . LYS A 1 177 ? 21.93455 1.34942 22.00988 1.000 20.88415 177 LYS AAA C 1
ATOM 2811 O O . LYS A 1 177 ? 20.96982 1.12092 21.28448 1.000 22.51259 177 LYS AAA O 1
ATOM 2830 N N . VAL A 1 178 ? 21.83719 1.39208 23.32681 1.000 18.80591 178 VAL AAA N 1
ATOM 2831 C CA . VAL A 1 178 ? 20.54683 1.47836 23.97207 1.000 19.93697 178 VAL AAA CA 1
ATOM 2832 C C . VAL A 1 178 ? 20.45257 2.84724 24.58475 1.000 22.37171 178 VAL AAA C 1
ATOM 2833 O O . VAL A 1 178 ? 21.34646 3.26028 25.33538 1.000 25.59182 178 VAL AAA O 1
ATOM 2846 N N . ILE A 1 179 ? 19.39924 3.54766 24.24418 1.000 18.43220 179 ILE AAA N 1
ATOM 2847 C CA . ILE A 1 179 ? 19.13569 4.83019 24.84826 1.000 21.71309 179 ILE AAA CA 1
ATOM 2848 C C . ILE A 1 179 ? 17.78817 4.76317 25.53619 1.000 17.72709 179 ILE AAA C 1
ATOM 2849 O O . ILE A 1 179 ? 16.97573 3.88838 25.27642 1.000 18.94565 179 ILE AAA O 1
ATOM 2865 N N . SER A 1 180 ? 17.59319 5.67079 26.47156 1.000 14.86510 180 SER AAA N 1
ATOM 2866 C CA . SER A 1 180 ? 16.42012 5.67715 27.31990 1.000 13.40569 180 SER AAA CA 1
ATOM 2867 C C . SER A 1 180 ? 15.93178 7.10553 27.43336 1.000 13.02935 180 SER AAA C 1
ATOM 2868 O O . SER A 1 180 ? 16.73558 8.02984 27.42277 1.000 15.55118 180 SER AAA O 1
ATOM 2876 N N . ILE A 1 181 ? 14.60927 7.28769 27.52407 1.000 12.59643 181 ILE AAA N 1
ATOM 2877 C CA . ILE A 1 181 ? 14.07704 8.61507 27.78883 1.000 12.54787 181 ILE AAA CA 1
ATOM 2878 C C . ILE A 1 181 ? 14.53803 9.09468 29.15854 1.000 12.13795 181 ILE AAA C 1
ATOM 2879 O O . ILE A 1 181 ? 15.05755 10.19766 29.28870 1.000 14.12367 181 ILE AAA O 1
ATOM 2894 N N . ILE A 1 182 ? 14.40506 8.22581 30.17360 1.000 12.14620 182 ILE AAA N 1
ATOM 2895 C CA . ILE A 1 182 ? 14.86299 8.48916 31.54479 1.000 13.95074 182 ILE AAA CA 1
ATOM 2896 C C . ILE A 1 182 ? 15.55048 7.27037 32.12845 1.000 13.42381 182 ILE AAA C 1
ATOM 2897 O O . ILE A 1 182 ? 15.39373 6.14119 31.64621 1.000 13.03667 182 ILE AAA O 1
ATOM 2913 N N . THR A 1 183 ? 16.28811 7.51229 33.21860 1.000 14.31488 183 THR AAA N 1
ATOM 2914 C CA . THR A 1 183 ? 16.93757 6.45913 33.98362 1.000 14.33508 183 THR AAA CA 1
ATOM 2915 C C . THR A 1 183 ? 16.47397 6.51946 35.41712 1.000 15.28656 183 THR AAA C 1
ATOM 2916 O O . THR A 1 183 ? 15.84436 7.48596 35.84519 1.000 15.62007 183 THR AAA O 1
ATOM 2927 N N . LEU A 1 184 ? 16.78595 5.46022 36.15194 1.000 14.96556 184 LEU AAA N 1
ATOM 2928 C CA . LEU A 1 184 ? 16.51821 5.45820 37.57435 1.000 15.96575 184 LEU AAA CA 1
ATOM 2929 C C . LEU A 1 184 ? 17.18431 6.65424 38.23203 1.000 20.87920 184 LEU AAA C 1
ATOM 2930 O O . LEU A 1 184 ? 16.62069 7.25560 39.15491 1.000 17.28955 184 LEU AAA O 1
ATOM 2946 N N . LYS A 1 185 ? 18.42443 6.98033 37.83371 1.000 16.51581 185 LYS AAA N 1
ATOM 2947 C CA . LYS A 1 185 ? 19.06802 8.15500 38.40316 1.000 16.86502 185 LYS AAA CA 1
ATOM 2948 C C . LYS A 1 185 ? 18.24202 9.41991 38.21427 1.000 17.67038 185 LYS AAA C 1
ATOM 2949 O O . LYS A 1 185 ? 18.15561 10.24780 39.12180 1.000 18.87828 185 LYS AAA O 1
ATOM 2968 N N . ASP A 1 186 ? 17.60216 9.58929 37.05560 1.000 16.91997 186 ASP AAA N 1
ATOM 2969 C CA . ASP A 1 186 ? 16.70508 10.73370 36.86041 1.000 17.85231 186 ASP AAA CA 1
ATOM 2970 C C . ASP A 1 186 ? 15.48961 10.65797 37.78012 1.000 16.97908 186 ASP AAA C 1
ATOM 2971 O O . ASP A 1 186 ? 15.03064 11.67739 38.32029 1.000 17.76710 186 ASP AAA O 1
ATOM 2980 N N . LEU A 1 187 ? 14.92170 9.47203 37.92920 1.000 16.88576 187 LEU AAA N 1
ATOM 2981 C CA A LEU A 1 187 ? 13.77890 9.33775 38.81243 0.595 19.48114 187 LEU AAA CA 1
ATOM 2982 C CA B LEU A 1 187 ? 13.78029 9.32372 38.82370 0.405 17.76778 187 LEU AAA CA 1
ATOM 2983 C C . LEU A 1 187 ? 14.16165 9.72842 40.22796 1.000 18.94162 187 LEU AAA C 1
ATOM 2984 O O . LEU A 1 187 ? 13.41439 10.42896 40.89991 1.000 19.87893 187 LEU AAA O 1
ATOM 3013 N N . ILE A 1 188 ? 15.33670 9.31748 40.68051 1.000 19.03662 188 ILE AAA N 1
ATOM 3014 C CA . ILE A 1 188 ? 15.74283 9.64786 42.04120 1.000 20.28049 188 ILE AAA CA 1
ATOM 3015 C C . ILE A 1 188 ? 15.97446 11.14068 42.18495 1.000 21.95238 188 ILE AAA C 1
ATOM 3016 O O . ILE A 1 188 ? 15.60507 11.73762 43.20520 1.000 22.04527 188 ILE AAA O 1
ATOM 3032 N N . ALA A 1 189 ? 16.61259 11.76376 41.18942 1.000 20.06623 189 ALA AAA N 1
ATOM 3033 C CA . ALA A 1 189 ? 16.81133 13.21241 41.22471 1.000 20.63315 189 ALA AAA CA 1
ATOM 3034 C C . ALA A 1 189 ? 15.49072 13.95956 41.32019 1.000 21.16678 189 ALA AAA C 1
ATOM 3035 O O . ALA A 1 189 ? 15.37295 14.94154 42.06043 1.000 22.34709 189 ALA AAA O 1
ATOM 3042 N N . TYR A 1 190 ? 14.47661 13.48772 40.61361 1.000 20.48090 190 TYR AAA N 1
ATOM 3043 C CA . TYR A 1 190 ? 13.17503 14.12784 40.65759 1.000 21.09895 190 TYR AAA CA 1
ATOM 3044 C C . TYR A 1 190 ? 12.52769 13.93648 42.02709 1.000 22.46815 190 TYR AAA C 1
ATOM 3045 O O . TYR A 1 190 ? 12.01946 14.88560 42.63363 1.000 23.67723 190 TYR AAA O 1
ATOM 3063 N N . LEU A 1 191 ? 12.53913 12.70643 42.52741 1.000 22.41014 191 LEU AAA N 1
ATOM 3064 C CA . LEU A 1 191 ? 11.89493 12.42947 43.81040 1.000 23.76385 191 LEU AAA CA 1
ATOM 3065 C C . LEU A 1 191 ? 12.57979 13.16731 44.95219 1.000 25.03588 191 LEU AAA C 1
ATOM 3066 O O . LEU A 1 191 ? 11.91695 13.54058 45.93729 1.000 26.47591 191 LEU AAA O 1
ATOM 3082 N N . GLU A 1 192 ? 13.89221 13.39599 44.84609 1.000 25.19192 192 GLU AAA N 1
ATOM 3083 C CA . GLU A 1 192 ? 14.59450 14.16420 45.87374 1.000 26.00566 192 GLU AAA CA 1
ATOM 3084 C C . GLU A 1 192 ? 14.03855 15.57175 46.02210 1.000 27.02967 192 GLU AAA C 1
ATOM 3085 O O . GLU A 1 192 ? 14.20421 16.17386 47.08620 1.000 28.54866 192 GLU AAA O 1
ATOM 3097 N N . GLU A 1 193 ? 13.36683 16.10432 45.00989 1.000 26.70247 193 GLU AAA N 1
ATOM 3098 C CA . GLU A 1 193 ? 12.83707 17.46323 45.05208 1.000 27.41524 193 GLU AAA CA 1
ATOM 3099 C C . GLU A 1 193 ? 11.47783 17.56052 45.71328 1.000 30.78305 193 GLU AAA C 1
ATOM 3100 O O . GLU A 1 193 ? 11.03546 18.67473 46.01768 1.000 36.03602 193 GLU AAA O 1
ATOM 3112 N N . LYS A 1 194 ? 10.79929 16.43778 45.91855 1.000 29.68082 194 LYS AAA N 1
ATOM 3113 C CA . LYS A 1 194 ? 9.39209 16.43451 46.30429 1.000 34.08504 194 LYS AAA CA 1
ATOM 3114 C C . LYS A 1 194 ? 9.30539 15.92593 47.73084 1.000 33.34806 194 LYS AAA C 1
ATOM 3115 O O . LYS A 1 194 ? 9.36616 14.70443 47.95652 1.000 31.60513 194 LYS AAA O 1
ATOM 3134 N N . PRO A 1 195 ? 9.19041 16.81097 48.72112 1.000 34.38932 195 PRO AAA N 1
ATOM 3135 C CA . PRO A 1 195 ? 9.09547 16.34232 50.12166 1.000 34.17351 195 PRO AAA CA 1
ATOM 3136 C C . PRO A 1 195 ? 8.05724 15.24840 50.35755 1.000 35.53932 195 PRO AAA C 1
ATOM 3137 O O . PRO A 1 195 ? 8.28282 14.34325 51.16876 1.000 34.73452 195 PRO AAA O 1
ATOM 3148 N N . GLU A 1 196 ? 6.93225 15.29186 49.65096 1.000 34.16351 196 GLU AAA N 1
ATOM 3149 C CA . GLU A 1 196 ? 5.87783 14.30429 49.86181 1.000 34.55135 196 GLU AAA CA 1
ATOM 3150 C C . GLU A 1 196 ? 6.24203 12.92043 49.34965 1.000 32.95413 196 GLU AAA C 1
ATOM 3151 O O . GLU A 1 196 ? 5.56061 11.94743 49.69186 1.000 35.58510 196 GLU AAA O 1
ATOM 3163 N N . MET A 1 197 ? 7.28581 12.80452 48.53518 1.000 31.26207 197 MET AAA N 1
ATOM 3164 C CA . MET A 1 197 ? 7.69933 11.52468 47.98728 1.000 29.81383 197 MET AAA CA 1
ATOM 3165 C C . MET A 1 197 ? 8.86044 10.92645 48.75343 1.000 29.83381 197 MET AAA C 1
ATOM 3166 O O . MET A 1 197 ? 9.47763 9.97004 48.27589 1.000 28.63089 197 MET AAA O 1
ATOM 3180 N N . ALA A 1 198 ? 9.13871 11.44755 49.96191 1.000 31.34946 198 ALA AAA N 1
ATOM 3181 C CA . ALA A 1 198 ? 10.35877 11.07554 50.67446 1.000 32.44354 198 ALA AAA CA 1
ATOM 3182 C C . ALA A 1 198 ? 10.38551 9.59459 51.04115 1.000 31.40282 198 ALA AAA C 1
ATOM 3183 O O . ALA A 1 198 ? 11.45234 8.96281 51.02411 1.000 30.76116 198 ALA AAA O 1
ATOM 3190 N N . GLU A 1 199 ? 9.22983 9.01899 51.38529 1.000 32.16464 199 GLU AAA N 1
ATOM 3191 C CA . GLU A 1 199 ? 9.21086 7.60411 51.72655 1.000 32.19087 199 GLU AAA CA 1
ATOM 3192 C C . GLU A 1 199 ? 9.44938 6.74575 50.49599 1.000 30.36800 199 GLU AAA C 1
ATOM 3193 O O . GLU A 1 199 ? 10.23527 5.79191 50.54639 1.000 29.90152 199 GLU AAA O 1
ATOM 3205 N N . HIS A 1 200 ? 8.80284 7.09523 49.37505 1.000 29.43246 200 HIS AAA N 1
ATOM 3206 C CA . HIS A 1 200 ? 9.08964 6.43232 48.10731 1.000 28.26163 200 HIS AAA CA 1
ATOM 3207 C C . HIS A 1 200 ? 10.56204 6.53862 47.76095 1.000 27.59896 200 HIS AAA C 1
ATOM 3208 O O . HIS A 1 200 ? 11.17915 5.55275 47.35799 1.000 27.07247 200 HIS AAA O 1
ATOM 3222 N N . LEU A 1 201 ? 11.14736 7.72010 47.93311 1.000 26.90258 201 LEU AAA N 1
ATOM 3223 C CA . LEU A 1 201 ? 12.56158 7.89031 47.64330 1.000 26.15225 201 LEU AAA CA 1
ATOM 3224 C C . LEU A 1 201 ? 13.40144 6.90944 48.44567 1.000 26.61821 201 LEU AAA C 1
ATOM 3225 O O . LEU A 1 201 ? 14.32138 6.26730 47.92057 1.000 25.72655 201 LEU AAA O 1
ATOM 3241 N N . ALA A 1 202 ? 13.11404 6.79846 49.74928 1.000 28.16619 202 ALA AAA N 1
ATOM 3242 C CA . ALA A 1 202 ? 13.91080 5.92853 50.59519 1.000 28.82537 202 ALA AAA CA 1
ATOM 3243 C C . ALA A 1 202 ? 13.84514 4.49291 50.11651 1.000 28.08995 202 ALA AAA C 1
ATOM 3244 O O . ALA A 1 202 ? 14.84780 3.77500 50.13320 1.000 27.87405 202 ALA AAA O 1
ATOM 3251 N N . ALA A 1 203 ? 12.65103 4.02991 49.80006 1.000 27.97564 203 ALA AAA N 1
ATOM 3252 C CA . ALA A 1 203 ? 12.48280 2.66159 49.33253 1.000 30.52765 203 ALA AAA CA 1
ATOM 3253 C C . ALA A 1 203 ? 13.19375 2.43208 48.00134 1.000 25.78993 203 ALA AAA C 1
ATOM 3254 O O . ALA A 1 203 ? 13.79325 1.37351 47.79105 1.000 25.47683 203 ALA AAA O 1
ATOM 3261 N N . VAL A 1 204 ? 13.10878 3.39775 47.08381 1.000 25.07363 204 VAL AAA N 1
ATOM 3262 C CA . VAL A 1 204 ? 13.80196 3.26010 45.80845 1.000 23.37382 204 VAL AAA CA 1
ATOM 3263 C C . VAL A 1 204 ? 15.30207 3.22410 46.02337 1.000 23.34201 204 VAL AAA C 1
ATOM 3264 O O . VAL A 1 204 ? 16.00842 2.41107 45.42412 1.000 22.69497 204 VAL AAA O 1
ATOM 3277 N N . LYS A 1 205 ? 15.80832 4.08114 46.90673 1.000 24.21201 205 LYS AAA N 1
ATOM 3278 C CA . LYS A 1 205 ? 17.23765 4.07203 47.20894 1.000 24.45204 205 LYS AAA CA 1
ATOM 3279 C C . LYS A 1 205 ? 17.67837 2.75545 47.82177 1.000 25.08400 205 LYS AAA C 1
ATOM 3280 O O . LYS A 1 205 ? 18.77949 2.27941 47.53867 1.000 24.84839 205 LYS AAA O 1
ATOM 3299 N N . ALA A 1 206 ? 16.85664 2.17729 48.70752 1.000 26.88303 206 ALA AAA N 1
ATOM 3300 C CA . ALA A 1 206 ? 17.21017 0.88782 49.28065 1.000 26.75906 206 ALA AAA CA 1
ATOM 3301 C C . ALA A 1 206 ? 17.17486 -0.20990 48.23499 1.000 25.75437 206 ALA AAA C 1
ATOM 3302 O O . ALA A 1 206 ? 18.02709 -1.09576 48.26076 1.000 26.62580 206 ALA AAA O 1
ATOM 3309 N N . TYR A 1 207 ? 16.25262 -0.12749 47.25542 1.000 24.75425 207 TYR AAA N 1
ATOM 3310 C CA . TYR A 1 207 ? 16.26286 -1.09239 46.15983 1.000 24.27194 207 TYR AAA CA 1
ATOM 3311 C C . TYR A 1 207 ? 17.53422 -0.94197 45.34082 1.000 24.33325 207 TYR AAA C 1
ATOM 3312 O O . TYR A 1 207 ? 18.17184 -1.93079 44.96493 1.000 22.95441 207 TYR AAA O 1
ATOM 3330 N N . ARG A 1 208 ? 17.92226 0.29603 45.05535 1.000 22.50319 208 ARG AAA N 1
ATOM 3331 C CA . ARG A 1 208 ? 19.12232 0.51859 44.28171 1.000 21.83136 208 ARG AAA CA 1
ATOM 3332 C C . ARG A 1 208 ? 20.34382 -0.00204 45.01062 1.000 22.76296 208 ARG AAA C 1
ATOM 3333 O O . ARG A 1 208 ? 21.25800 -0.55019 44.39735 1.000 23.04058 208 ARG AAA O 1
ATOM 3354 N N . GLU A 1 209 ? 20.36890 0.13734 46.31993 1.000 24.01034 209 GLU AAA N 1
ATOM 3355 C CA . GLU A 1 209 ? 21.52707 -0.37230 47.03120 1.000 25.04704 209 GLU AAA CA 1
ATOM 3356 C C . GLU A 1 209 ? 21.64838 -1.87109 46.83642 1.000 28.75580 209 GLU AAA C 1
ATOM 3357 O O . GLU A 1 209 ? 22.76309 -2.40254 46.71359 1.000 28.56979 209 GLU AAA O 1
ATOM 3369 N N . GLU A 1 210 ? 20.51857 -2.57561 46.84058 1.000 25.12474 210 GLU AAA N 1
ATOM 3370 C CA . GLU A 1 210 ? 20.55393 -4.02651 46.71082 1.000 25.82432 210 GLU AAA CA 1
ATOM 3371 C C . GLU A 1 210 ? 20.77823 -4.50257 45.28517 1.000 24.41292 210 GLU AAA C 1
ATOM 3372 O O . GLU A 1 210 ? 21.52282 -5.45376 45.05098 1.000 24.65474 210 GLU AAA O 1
ATOM 3384 N N . PHE A 1 211 ? 20.10542 -3.89554 44.31478 1.000 23.09734 211 PHE AAA N 1
ATOM 3385 C CA . PHE A 1 211 ? 20.12827 -4.43016 42.96410 1.000 23.80456 211 PHE AAA CA 1
ATOM 3386 C C . PHE A 1 211 ? 20.74656 -3.51520 41.92040 1.000 26.07341 211 PHE AAA C 1
ATOM 3387 O O . PHE A 1 211 ? 20.90324 -3.94169 40.76465 1.000 22.51988 211 PHE AAA O 1
ATOM 3404 N N . GLY A 1 212 ? 21.10983 -2.29342 42.29144 1.000 22.51295 212 GLY AAA N 1
ATOM 3405 C CA . GLY A 1 212 ? 21.64491 -1.36403 41.32498 1.000 22.67802 212 GLY AAA CA 1
ATOM 3406 C C . GLY A 1 212 ? 22.95294 -1.84254 40.73973 1.000 22.93019 212 GLY AAA C 1
ATOM 3407 O O . GLY A 1 212 ? 23.74784 -2.51552 41.40578 1.000 24.19964 212 GLY AAA O 1
ATOM 3411 N N . VAL A 1 213 ? 23.14834 -1.51749 39.47005 1.000 22.92678 213 VAL AAA N 1
ATOM 3412 C CA . VAL A 1 213 ? 24.42870 -1.69002 38.81709 1.000 28.59527 213 VAL AAA CA 1
ATOM 3413 C C . VAL A 1 213 ? 25.08353 -0.32269 38.69480 1.000 62.98424 213 VAL AAA C 1
ATOM 3414 O O . VAL A 1 213 ? 25.70407 0.14496 39.65034 1.000 59.87877 213 VAL AAA O 1
ATOM 3428 N N . MET B 1 1 ? -18.45373 15.94184 -2.79690 1.000 29.34923 1 MET BBB N 1
ATOM 3429 C CA . MET B 1 1 ? -17.81011 15.41841 -1.56715 1.000 26.36351 1 MET BBB CA 1
ATOM 3430 C C . MET B 1 1 ? -17.25468 16.58924 -0.77505 1.000 25.08622 1 MET BBB C 1
ATOM 3431 O O . MET B 1 1 ? -17.12914 17.69480 -1.28097 1.000 30.59720 1 MET BBB O 1
ATOM 3447 N N . LYS B 1 2 ? -16.90933 16.32877 0.44152 1.000 22.04963 2 LYS BBB N 1
ATOM 3448 C CA . LYS B 1 2 ? -16.37785 17.38218 1.28083 1.000 21.34659 2 LYS BBB CA 1
ATOM 3449 C C . LYS B 1 2 ? -14.88552 17.52261 1.00045 1.000 19.39285 2 LYS BBB C 1
ATOM 3450 O O . LYS B 1 2 ? -14.25570 16.59401 0.50239 1.000 18.20429 2 LYS BBB O 1
ATOM 3469 N N . PRO B 1 3 ? -14.31462 18.69945 1.24990 1.000 20.64227 3 PRO BBB N 1
ATOM 3470 C CA . PRO B 1 3 ? -12.89403 18.89522 0.94714 1.000 22.98600 3 PRO BBB CA 1
ATOM 3471 C C . PRO B 1 3 ? -11.99867 17.83027 1.53825 1.000 22.45378 3 PRO BBB C 1
ATOM 3472 O O . PRO B 1 3 ? -11.09473 17.34712 0.85715 1.000 19.61998 3 PRO BBB O 1
ATOM 3483 N N . TYR B 1 4 ? -12.21948 17.41137 2.78367 1.000 19.09112 4 TYR BBB N 1
ATOM 3484 C CA . TYR B 1 4 ? -11.31534 16.42046 3.35485 1.000 19.45791 4 TYR BBB CA 1
ATOM 3485 C C . TYR B 1 4 ? -11.40500 15.09807 2.60707 1.000 16.01324 4 TYR BBB C 1
ATOM 3486 O O . TYR B 1 4 ? -10.45089 14.33092 2.57801 1.000 15.56535 4 TYR BBB O 1
ATOM 3504 N N . GLN B 1 5 ? -12.54616 14.80081 2.00962 1.000 15.51415 5 GLN BBB N 1
ATOM 3505 C CA . GLN B 1 5 ? -12.65927 13.56339 1.26643 1.000 15.22659 5 GLN BBB CA 1
ATOM 3506 C C . GLN B 1 5 ? -11.86504 13.62743 -0.03924 1.000 14.19584 5 GLN BBB C 1
ATOM 3507 O O . GLN B 1 5 ? -11.18289 12.67044 -0.39314 1.000 15.20911 5 GLN BBB O 1
ATOM 3521 N N . ARG B 1 6 ? -11.91877 14.77400 -0.72518 1.000 16.28838 6 ARG BBB N 1
ATOM 3522 C CA . ARG B 1 6 ? -11.07894 14.95819 -1.91622 1.000 15.69613 6 ARG BBB CA 1
ATOM 3523 C C . ARG B 1 6 ? -9.60315 14.91003 -1.53868 1.000 15.55146 6 ARG BBB C 1
ATOM 3524 O O . ARG B 1 6 ? -8.79349 14.27240 -2.22353 1.000 16.38951 6 ARG BBB O 1
ATOM 3545 N N . GLN B 1 7 ? -9.24395 15.55457 -0.42491 1.000 14.77136 7 GLN BBB N 1
ATOM 3546 C CA . GLN B 1 7 ? -7.86838 15.52693 0.01992 1.000 14.93727 7 GLN BBB CA 1
ATOM 3547 C C . GLN B 1 7 ? -7.42945 14.11078 0.34645 1.000 14.57390 7 GLN BBB C 1
ATOM 3548 O O . GLN B 1 7 ? -6.26229 13.75006 0.17628 1.000 14.49902 7 GLN BBB O 1
ATOM 3562 N N . PHE B 1 8 ? -8.33480 13.30400 0.90653 1.000 14.27962 8 PHE BBB N 1
ATOM 3563 C CA . PHE B 1 8 ? -7.96817 11.93919 1.23478 1.000 13.20710 8 PHE BBB CA 1
ATOM 3564 C C . PHE B 1 8 ? -7.68318 11.14465 -0.02547 1.000 12.13168 8 PHE BBB C 1
ATOM 3565 O O . PHE B 1 8 ? -6.70898 10.38071 -0.06540 1.000 13.31328 8 PHE BBB O 1
ATOM 3582 N N . ILE B 1 9 ? -8.49823 11.32776 -1.06937 1.000 12.86080 9 ILE BBB N 1
ATOM 3583 C CA . ILE B 1 9 ? -8.21376 10.63270 -2.30581 1.000 13.36344 9 ILE BBB CA 1
ATOM 3584 C C . ILE B 1 9 ? -6.87011 11.08104 -2.85219 1.000 14.34211 9 ILE BBB C 1
ATOM 3585 O O . ILE B 1 9 ? -6.06049 10.25737 -3.28903 1.000 14.39630 9 ILE BBB O 1
ATOM 3601 N N . GLU B 1 10 ? -6.60747 12.38352 -2.82801 1.000 14.36619 10 GLU BBB N 1
ATOM 3602 C CA . GLU B 1 10 ? -5.31921 12.88758 -3.30795 1.000 14.35006 10 GLU BBB CA 1
ATOM 3603 C C . GLU B 1 10 ? -4.14640 12.30705 -2.53121 1.000 14.72140 10 GLU BBB C 1
ATOM 3604 O O . GLU B 1 10 ? -3.10607 11.95223 -3.10223 1.000 14.73037 10 GLU BBB O 1
ATOM 3616 N N . PHE B 1 11 ? -4.30530 12.20004 -1.22353 1.000 14.55277 11 PHE BBB N 1
ATOM 3617 C CA . PHE B 1 11 ? -3.31116 11.59797 -0.36693 1.000 14.20878 11 PHE BBB CA 1
ATOM 3618 C C . PHE B 1 11 ? -3.09773 10.13642 -0.71949 1.000 12.66647 11 PHE BBB C 1
ATOM 3619 O O . PHE B 1 11 ? -1.95755 9.67951 -0.83378 1.000 13.23323 11 PHE BBB O 1
ATOM 3636 N N . ALA B 1 12 ? -4.16510 9.36890 -0.81933 1.000 13.73390 12 ALA BBB N 1
ATOM 3637 C CA . ALA B 1 12 ? -4.03026 7.95622 -1.18120 1.000 13.27620 12 ALA BBB CA 1
ATOM 3638 C C . ALA B 1 12 ? -3.35455 7.77296 -2.53201 1.000 14.21989 12 ALA BBB C 1
ATOM 3639 O O . ALA B 1 12 ? -2.56443 6.83701 -2.70046 1.000 15.51788 12 ALA BBB O 1
ATOM 3646 N N . LEU B 1 13 ? -3.69028 8.61369 -3.51047 1.000 14.19053 13 LEU BBB N 1
ATOM 3647 C CA . LEU B 1 13 ? -2.99856 8.53137 -4.79674 1.000 14.15326 13 LEU BBB CA 1
ATOM 3648 C C . LEU B 1 13 ? -1.52511 8.87754 -4.65252 1.000 16.08881 13 LEU BBB C 1
ATOM 3649 O O . LEU B 1 13 ? -0.65274 8.18198 -5.19359 1.000 18.19347 13 LEU BBB O 1
ATOM 3665 N N . SER B 1 14 ? -1.21509 9.93047 -3.89909 1.000 15.84441 14 SER BBB N 1
ATOM 3666 C CA A SER B 1 14 ? 0.16521 10.37753 -3.80478 0.427 13.56029 14 SER BBB CA 1
ATOM 3667 C CA B SER B 1 14 ? 0.15846 10.39688 -3.75470 0.573 16.04081 14 SER BBB CA 1
ATOM 3668 C C . SER B 1 14 ? 1.04127 9.36362 -3.07546 1.000 19.08468 14 SER BBB C 1
ATOM 3669 O O . SER B 1 14 ? 2.23816 9.29559 -3.33691 1.000 20.11302 14 SER BBB O 1
ATOM 3684 N N . LYS B 1 15 ? 0.49693 8.58680 -2.16245 1.000 14.37567 15 LYS BBB N 1
ATOM 3685 C CA . LYS B 1 15 ? 1.25533 7.57216 -1.44541 1.000 14.11853 15 LYS BBB CA 1
ATOM 3686 C C . LYS B 1 15 ? 1.10556 6.20513 -2.08282 1.000 14.71678 15 LYS BBB C 1
ATOM 3687 O O . LYS B 1 15 ? 1.57045 5.20761 -1.52671 1.000 17.13312 15 LYS BBB O 1
ATOM 3706 N N . GLN B 1 16 ? 0.49598 6.14983 -3.26717 1.000 14.90448 16 GLN BBB N 1
ATOM 3707 C CA A GLN B 1 16 ? 0.35486 4.91400 -4.04118 0.398 14.89028 16 GLN BBB CA 1
ATOM 3708 C CA B GLN B 1 16 ? 0.35271 4.91712 -4.04119 0.602 15.43391 16 GLN BBB CA 1
ATOM 3709 C C . GLN B 1 16 ? -0.47052 3.86273 -3.32214 1.000 17.38322 16 GLN BBB C 1
ATOM 3710 O O . GLN B 1 16 ? -0.32057 2.66109 -3.57246 1.000 18.42822 16 GLN BBB O 1
ATOM 3737 N N . VAL B 1 17 ? -1.31965 4.28585 -2.39122 1.000 14.30104 17 VAL BBB N 1
ATOM 3738 C CA . VAL B 1 17 ? -2.28695 3.38863 -1.76718 1.000 14.29042 17 VAL BBB CA 1
ATOM 3739 C C . VAL B 1 17 ? -3.43022 3.09006 -2.72182 1.000 16.95385 17 VAL BBB C 1
ATOM 3740 O O . VAL B 1 17 ? -3.93767 1.95860 -2.77341 1.000 16.06974 17 VAL BBB O 1
ATOM 3753 N N . LEU B 1 18 ? -3.88941 4.08235 -3.44697 1.000 14.45346 18 LEU BBB N 1
ATOM 3754 C CA . LEU B 1 18 ? -4.93688 3.90231 -4.44208 1.000 14.95598 18 LEU BBB CA 1
ATOM 3755 C C . LEU B 1 18 ? -4.26006 3.74871 -5.78931 1.000 17.68167 18 LEU BBB C 1
ATOM 3756 O O . LEU B 1 18 ? -3.53704 4.66206 -6.21701 1.000 18.62346 18 LEU BBB O 1
ATOM 3772 N N . LYS B 1 19 ? -4.43551 2.57776 -6.42138 1.000 15.16162 19 LYS BBB N 1
ATOM 3773 C CA A LYS B 1 19 ? -3.76504 2.23444 -7.66887 0.687 15.17524 19 LYS BBB CA 1
ATOM 3774 C CA B LYS B 1 19 ? -3.76478 2.25472 -7.67085 0.313 17.44932 19 LYS BBB CA 1
ATOM 3775 C C . LYS B 1 19 ? -4.76540 1.72939 -8.68992 1.000 18.04775 19 LYS BBB C 1
ATOM 3776 O O . LYS B 1 19 ? -5.85220 1.22915 -8.35010 1.000 18.87017 19 LYS BBB O 1
ATOM 3813 N N . PHE B 1 20 ? -4.35240 1.81531 -9.94150 1.000 18.26841 20 PHE BBB N 1
ATOM 3814 C CA . PHE B 1 20 ? -5.15894 1.34900 -11.06280 1.000 19.08977 20 PHE BBB CA 1
ATOM 3815 C C . PHE B 1 20 ? -4.36015 0.30673 -11.80963 1.000 20.76875 20 PHE BBB C 1
ATOM 3816 O O . PHE B 1 20 ? -3.12617 0.34832 -11.83251 1.000 24.23575 20 PHE BBB O 1
ATOM 3833 N N . GLY B 1 21 ? -5.06969 -0.62939 -12.41572 1.000 24.14491 21 GLY BBB N 1
ATOM 3834 C CA . GLY B 1 21 ? -4.43086 -1.72116 -13.11701 1.000 28.33871 21 GLY BBB CA 1
ATOM 3835 C C . GLY B 1 21 ? -5.39347 -2.86854 -13.25479 1.000 26.35571 21 GLY BBB C 1
ATOM 3836 O O . GLY B 1 21 ? -6.58375 -2.66420 -13.49282 1.000 30.70100 21 GLY BBB O 1
ATOM 3840 N N . GLU B 1 22 ? -4.89313 -4.08530 -13.11536 1.000 29.11890 22 GLU BBB N 1
ATOM 3841 C CA . GLU B 1 22 ? -5.73130 -5.27455 -13.17191 1.000 31.04131 22 GLU BBB CA 1
ATOM 3842 C C . GLU B 1 22 ? -5.43568 -6.03942 -11.89509 1.000 32.03093 22 GLU BBB C 1
ATOM 3843 O O . GLU B 1 22 ? -4.36408 -6.63475 -11.75485 1.000 45.69412 22 GLU BBB O 1
ATOM 3855 N N . PHE B 1 23 ? -6.36600 -5.99024 -10.96117 1.000 22.77072 23 PHE BBB N 1
ATOM 3856 C CA . PHE B 1 23 ? -6.20834 -6.60360 -9.65745 1.000 22.29261 23 PHE BBB CA 1
ATOM 3857 C C . PHE B 1 23 ? -7.19946 -7.74299 -9.52564 1.000 27.39755 23 PHE BBB C 1
ATOM 3858 O O . PHE B 1 23 ? -8.28278 -7.72267 -10.12310 1.000 38.17172 23 PHE BBB O 1
ATOM 3875 N N . THR B 1 24 ? -6.78221 -8.77737 -8.82060 1.000 26.76664 24 THR BBB N 1
ATOM 3876 C CA . THR B 1 24 ? -7.66007 -9.86137 -8.42972 1.000 28.57589 24 THR BBB CA 1
ATOM 3877 C C . THR B 1 24 ? -7.92329 -9.69988 -6.94560 1.000 34.41939 24 THR BBB C 1
ATOM 3878 O O . THR B 1 24 ? -6.98995 -9.75147 -6.13662 1.000 29.65395 24 THR BBB O 1
ATOM 3889 N N . LEU B 1 25 ? -9.18216 -9.45266 -6.60284 1.000 23.23234 25 LEU BBB N 1
ATOM 3890 C CA . LEU B 1 25 ? -9.59024 -9.22081 -5.23561 1.000 24.05048 25 LEU BBB CA 1
ATOM 3891 C C . LEU B 1 25 ? -9.66757 -10.54196 -4.47324 1.000 23.68792 25 LEU BBB C 1
ATOM 3892 O O . LEU B 1 25 ? -9.57608 -11.62715 -5.04467 1.000 28.59390 25 LEU BBB O 1
ATOM 3908 N N . LYS B 1 26 ? -9.86512 -10.43787 -3.15793 1.000 26.72398 26 LYS BBB N 1
ATOM 3909 C CA . LYS B 1 26 ? -10.06891 -11.63321 -2.34254 1.000 26.83909 26 LYS BBB CA 1
ATOM 3910 C C . LYS B 1 26 ? -11.21105 -12.49607 -2.88919 1.000 29.08463 26 LYS BBB C 1
ATOM 3911 O O . LYS B 1 26 ? -11.13674 -13.73174 -2.83954 1.000 35.64013 26 LYS BBB O 1
ATOM 3930 N N . SER B 1 27 ? -12.25237 -11.86418 -3.45203 1.000 36.07106 27 SER BBB N 1
ATOM 3931 C CA . SER B 1 27 ? -13.38997 -12.59118 -4.01594 1.000 34.17965 27 SER BBB CA 1
ATOM 3932 C C . SER B 1 27 ? -13.04140 -13.32474 -5.29697 1.000 36.88763 27 SER BBB C 1
ATOM 3933 O O . SER B 1 27 ? -13.79548 -14.21483 -5.71200 1.000 44.37235 27 SER BBB O 1
ATOM 3941 N N . GLY B 1 28 ? -11.95636 -12.94300 -5.96081 1.000 30.41171 28 GLY BBB N 1
ATOM 3942 C CA . GLY B 1 28 ? -11.64217 -13.45900 -7.26930 1.000 29.66894 28 GLY BBB CA 1
ATOM 3943 C C . GLY B 1 28 ? -12.02707 -12.53125 -8.39591 1.000 45.11416 28 GLY BBB C 1
ATOM 3944 O O . GLY B 1 28 ? -11.63965 -12.78842 -9.53973 1.000 37.41791 28 GLY BBB O 1
ATOM 3948 N N . ARG B 1 29 ? -12.77268 -11.46121 -8.11231 1.000 30.93134 29 ARG BBB N 1
ATOM 3949 C CA . ARG B 1 29 ? -13.14077 -10.53595 -9.16854 1.000 26.64012 29 ARG BBB CA 1
ATOM 3950 C C . ARG B 1 29 ? -11.92116 -9.80811 -9.68001 1.000 25.86181 29 ARG BBB C 1
ATOM 3951 O O . ARG B 1 29 ? -10.99519 -9.49567 -8.92644 1.000 25.26010 29 ARG BBB O 1
ATOM 3972 N N . LYS B 1 30 ? -11.97993 -9.44865 -10.95165 1.000 26.46008 30 LYS BBB N 1
ATOM 3973 C CA . LYS B 1 30 ? -10.98248 -8.60647 -11.58339 1.000 29.08799 30 LYS BBB CA 1
ATOM 3974 C C . LYS B 1 30 ? -11.42012 -7.15224 -11.46098 1.000 25.85820 30 LYS BBB C 1
ATOM 3975 O O . LYS B 1 30 ? -12.43245 -6.74913 -12.04749 1.000 30.30272 30 LYS BBB O 1
ATOM 3994 N N . SER B 1 31 ? -10.64830 -6.36831 -10.72560 1.000 22.47558 31 SER BBB N 1
ATOM 3995 C CA . SER B 1 31 ? -10.98073 -4.98444 -10.47270 1.000 20.88416 31 SER BBB CA 1
ATOM 3996 C C . SER B 1 31 ? -9.96609 -4.03581 -11.08716 1.000 20.50580 31 SER BBB C 1
ATOM 3997 O O . SER B 1 31 ? -8.76279 -4.30710 -11.05619 1.000 21.33439 31 SER BBB O 1
ATOM 4005 N N . PRO B 1 32 ? -10.40832 -2.89951 -11.62068 1.000 20.08718 32 PRO BBB N 1
ATOM 4006 C CA . PRO B 1 32 ? -9.46544 -1.96790 -12.23175 1.000 20.29970 32 PRO BBB CA 1
ATOM 4007 C C . PRO B 1 32 ? -8.79414 -1.05386 -11.23664 1.000 19.19849 32 PRO BBB C 1
ATOM 4008 O O . PRO B 1 32 ? -7.92933 -0.26434 -11.63304 1.000 21.05831 32 PRO BBB O 1
ATOM 4019 N N . TYR B 1 33 ? -9.15968 -1.13309 -9.95357 1.000 15.79447 33 TYR BBB N 1
ATOM 4020 C CA . TYR B 1 33 ? -8.52746 -0.32043 -8.94063 1.000 16.03120 33 TYR BBB CA 1
ATOM 4021 C C . TYR B 1 33 ? -8.43125 -1.10467 -7.63637 1.000 15.62628 33 TYR BBB C 1
ATOM 4022 O O . TYR B 1 33 ? -9.14307 -2.09313 -7.40309 1.000 16.83497 33 TYR BBB O 1
ATOM 4040 N N . PHE B 1 34 ? -7.52378 -0.64920 -6.81459 1.000 16.54956 34 PHE BBB N 1
ATOM 4041 C CA . PHE B 1 34 ? -7.30093 -1.32551 -5.56207 1.000 14.92878 34 PHE BBB CA 1
ATOM 4042 C C . PHE B 1 34 ? -6.80627 -0.30689 -4.55362 1.000 14.54970 34 PHE BBB C 1
ATOM 4043 O O . PHE B 1 34 ? -6.02310 0.58169 -4.90162 1.000 17.24077 34 PHE BBB O 1
ATOM 4060 N N . PHE B 1 35 ? -7.26330 -0.43743 -3.30828 1.000 14.64589 35 PHE BBB N 1
ATOM 4061 C CA . PHE B 1 35 ? -6.90537 0.47909 -2.23544 1.000 14.57513 35 PHE BBB CA 1
ATOM 4062 C C . PHE B 1 35 ? -6.15255 -0.35146 -1.20635 1.000 15.38961 35 PHE BBB C 1
ATOM 4063 O O . PHE B 1 35 ? -6.75645 -1.15793 -0.49471 1.000 15.64448 35 PHE BBB O 1
ATOM 4080 N N . ASN B 1 36 ? -4.83389 -0.14163 -1.09187 1.000 15.81578 36 ASN BBB N 1
ATOM 4081 C CA . ASN B 1 36 ? -3.96435 -0.98157 -0.24372 1.000 17.32043 36 ASN BBB CA 1
ATOM 4082 C C . ASN B 1 36 ? -3.49837 -0.09360 0.89152 1.000 18.43523 36 ASN BBB C 1
ATOM 4083 O O . ASN B 1 36 ? -2.48077 0.58524 0.79513 1.000 17.82660 36 ASN BBB O 1
ATOM 4094 N N . ALA B 1 37 ? -4.25948 -0.08077 1.97560 1.000 16.79123 37 ALA BBB N 1
ATOM 4095 C CA . ALA B 1 37 ? -3.95036 0.84091 3.04969 1.000 19.53751 37 ALA BBB CA 1
ATOM 4096 C C . ALA B 1 37 ? -2.64836 0.48404 3.74082 1.000 17.41783 37 ALA BBB C 1
ATOM 4097 O O . ALA B 1 37 ? -2.09689 1.32224 4.46311 1.000 19.76066 37 ALA BBB O 1
ATOM 4104 N N . GLY B 1 38 ? -2.15554 -0.73032 3.54074 1.000 18.61903 38 GLY BBB N 1
ATOM 4105 C CA . GLY B 1 38 ? -0.86145 -1.10661 4.08598 1.000 18.17414 38 GLY BBB CA 1
ATOM 4106 C C . GLY B 1 38 ? 0.27257 -0.26512 3.54493 1.000 19.44049 38 GLY BBB C 1
ATOM 4107 O O . GLY B 1 38 ? 1.35249 -0.22869 4.14668 1.000 18.90503 38 GLY BBB O 1
ATOM 4111 N N . LEU B 1 39 ? 0.05228 0.45044 2.46244 1.000 15.61607 39 LEU BBB N 1
ATOM 4112 C CA . LEU B 1 39 ? 1.09355 1.29441 1.91174 1.000 16.29210 39 LEU BBB CA 1
ATOM 4113 C C . LEU B 1 39 ? 1.15961 2.64142 2.61182 1.000 15.97377 39 LEU BBB C 1
ATOM 4114 O O . LEU B 1 39 ? 2.04089 3.43369 2.31703 1.000 16.12851 39 LEU BBB O 1
ATOM 4130 N N . PHE B 1 40 ? 0.31084 2.90800 3.61065 1.000 14.60781 40 PHE BBB N 1
ATOM 4131 C CA . PHE B 1 40 ? 0.52324 4.07834 4.46005 1.000 14.48290 40 PHE BBB CA 1
ATOM 4132 C C . PHE B 1 40 ? 1.52316 3.63419 5.51334 1.000 15.87731 40 PHE BBB C 1
ATOM 4133 O O . PHE B 1 40 ? 1.15344 3.27923 6.62972 1.000 17.04320 40 PHE BBB O 1
ATOM 4150 N N . ASN B 1 41 ? 2.79525 3.65701 5.15719 1.000 14.30009 41 ASN BBB N 1
ATOM 4151 C CA . ASN B 1 41 ? 3.81524 2.86304 5.84041 1.000 14.82139 41 ASN BBB CA 1
ATOM 4152 C C . ASN B 1 41 ? 4.97797 3.72113 6.35735 1.000 16.20322 41 ASN BBB C 1
ATOM 4153 O O . ASN B 1 41 ? 6.05213 3.19197 6.71838 1.000 15.86308 41 ASN BBB O 1
ATOM 4164 N N . THR B 1 42 ? 4.75687 5.04114 6.44663 1.000 12.92718 42 THR BBB N 1
ATOM 4165 C CA . THR B 1 42 ? 5.71044 5.98395 7.03412 1.000 16.49172 42 THR BBB CA 1
ATOM 4166 C C . THR B 1 42 ? 5.01986 6.86187 8.07325 1.000 12.94846 42 THR BBB C 1
ATOM 4167 O O . THR B 1 42 ? 3.79811 6.91174 8.15226 1.000 13.41841 42 THR BBB O 1
ATOM 4178 N N . GLY B 1 43 ? 5.82903 7.57564 8.87634 1.000 13.58990 43 GLY BBB N 1
ATOM 4179 C CA . GLY B 1 43 ? 5.26460 8.39895 9.92916 1.000 13.25321 43 GLY BBB CA 1
ATOM 4180 C C . GLY B 1 43 ? 4.38498 9.51983 9.44039 1.000 14.63302 43 GLY BBB C 1
ATOM 4181 O O . GLY B 1 43 ? 3.33863 9.77320 10.03033 1.000 13.78385 43 GLY BBB O 1
ATOM 4185 N N . ARG B 1 44 ? 4.76446 10.18379 8.34289 1.000 14.12210 44 ARG BBB N 1
ATOM 4186 C CA . ARG B 1 44 ? 3.87297 11.20341 7.80161 1.000 14.38641 44 ARG BBB CA 1
ATOM 4187 C C . ARG B 1 44 ? 2.59690 10.56936 7.31312 1.000 12.88229 44 ARG BBB C 1
ATOM 4188 O O . ARG B 1 44 ? 1.50843 11.13643 7.48736 1.000 12.70822 44 ARG BBB O 1
ATOM 4209 N N . ASP B 1 45 ? 2.69607 9.40895 6.65295 1.000 13.42655 45 ASP BBB N 1
ATOM 4210 C CA . ASP B 1 45 ? 1.46814 8.77303 6.17488 1.000 12.72028 45 ASP BBB CA 1
ATOM 4211 C C . ASP B 1 45 ? 0.55815 8.43087 7.34621 1.000 11.54492 45 ASP BBB C 1
ATOM 4212 O O . ASP B 1 45 ? -0.66575 8.63365 7.26507 1.000 12.71073 45 ASP BBB O 1
ATOM 4221 N N . LEU B 1 46 ? 1.14168 7.89828 8.43920 1.000 12.28452 46 LEU BBB N 1
ATOM 4222 C CA . LEU B 1 46 ? 0.32764 7.57871 9.60829 1.000 12.56113 46 LEU BBB CA 1
ATOM 4223 C C . LEU B 1 46 ? -0.29330 8.81931 10.23065 1.000 11.22165 46 LEU BBB C 1
ATOM 4224 O O . LEU B 1 46 ? -1.45071 8.79415 10.68819 1.000 11.93873 46 LEU BBB O 1
ATOM 4240 N N . ALA B 1 47 ? 0.47015 9.89266 10.29906 1.000 11.98704 47 ALA BBB N 1
ATOM 4241 C CA . ALA B 1 47 ? -0.02211 11.13044 10.88697 1.000 11.85192 47 ALA BBB CA 1
ATOM 4242 C C . ALA B 1 47 ? -1.23571 11.63842 10.13942 1.000 13.91565 47 ALA BBB C 1
ATOM 4243 O O . ALA B 1 47 ? -2.29605 11.91725 10.72370 1.000 13.02985 47 ALA BBB O 1
ATOM 4250 N N . LEU B 1 48 ? -1.12740 11.69437 8.82155 1.000 11.26648 48 LEU BBB N 1
ATOM 4251 C CA . LEU B 1 48 ? -2.23248 12.19188 8.03776 1.000 12.20925 48 LEU BBB CA 1
ATOM 4252 C C . LEU B 1 48 ? -3.37633 11.19805 8.05605 1.000 11.34874 48 LEU BBB C 1
ATOM 4253 O O . LEU B 1 48 ? -4.55077 11.59570 8.04580 1.000 11.96809 48 LEU BBB O 1
ATOM 4269 N N . LEU B 1 49 ? -3.08314 9.90507 7.99994 1.000 11.51962 49 LEU BBB N 1
ATOM 4270 C CA . LEU B 1 49 ? -4.15216 8.92299 7.98640 1.000 10.10032 49 LEU BBB CA 1
ATOM 4271 C C . LEU B 1 49 ? -5.02649 9.09406 9.21537 1.000 11.38427 49 LEU BBB C 1
ATOM 4272 O O . LEU B 1 49 ? -6.24628 9.09838 9.14584 1.000 12.02522 49 LEU BBB O 1
ATOM 4288 N N . GLY B 1 50 ? -4.39112 9.25438 10.37184 1.000 10.34546 50 GLY BBB N 1
ATOM 4289 C CA . GLY B 1 50 ? -5.15684 9.41842 11.59658 1.000 10.93761 50 GLY BBB CA 1
ATOM 4290 C C . GLY B 1 50 ? -5.99417 10.66851 11.58886 1.000 12.50997 50 GLY BBB C 1
ATOM 4291 O O . GLY B 1 50 ? -7.12601 10.67310 12.08252 1.000 12.20051 50 GLY BBB O 1
ATOM 4295 N N . ARG B 1 51 ? -5.47079 11.72361 10.97876 1.000 12.09315 51 ARG BBB N 1
ATOM 4296 C CA . ARG B 1 51 ? -6.21671 12.95380 10.84753 1.000 11.67189 51 ARG BBB CA 1
ATOM 4297 C C . ARG B 1 51 ? -7.44218 12.78522 9.97696 1.000 12.27058 51 ARG BBB C 1
ATOM 4298 O O . ARG B 1 51 ? -8.48976 13.37772 10.23645 1.000 13.23541 51 ARG BBB O 1
A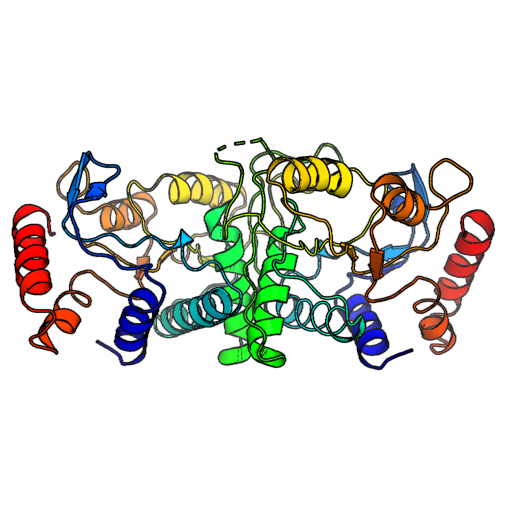TOM 4319 N N . PHE B 1 52 ? -7.30690 12.04856 8.87719 1.000 12.47164 52 PHE BBB N 1
ATOM 4320 C CA . PHE B 1 52 ? -8.47237 11.83295 8.02415 1.000 13.26990 52 PHE BBB CA 1
ATOM 4321 C C . PHE B 1 52 ? -9.51826 10.94943 8.70528 1.000 12.68010 52 PHE BBB C 1
ATOM 4322 O O . PHE B 1 52 ? -10.72079 11.21961 8.58499 1.000 12.75047 52 PHE BBB O 1
ATOM 4339 N N . TYR B 1 53 ? -9.10341 9.87103 9.37821 1.000 11.90149 53 TYR BBB N 1
ATOM 4340 C CA . TYR B 1 53 ? -10.03118 9.07102 10.15977 1.000 10.88372 53 TYR BBB CA 1
ATOM 4341 C C . TYR B 1 53 ? -10.73155 9.93585 11.18715 1.000 12.51899 53 TYR BBB C 1
ATOM 4342 O O . TYR B 1 53 ? -11.94811 9.85129 11.34443 1.000 12.76374 53 TYR BBB O 1
ATOM 4360 N N . ALA B 1 54 ? -9.97484 10.73693 11.92573 1.000 12.28860 54 ALA BBB N 1
ATOM 4361 C CA . ALA B 1 54 ? -10.56965 11.54774 12.98228 1.000 13.85219 54 ALA BBB CA 1
ATOM 4362 C C . ALA B 1 54 ? -11.59044 12.52706 12.42105 1.000 14.87495 54 ALA BBB C 1
ATOM 4363 O O . ALA B 1 54 ? -12.63448 12.76286 13.03055 1.000 15.68846 54 ALA BBB O 1
ATOM 4370 N N . GLU B 1 55 ? -11.28058 13.15771 11.29472 1.000 15.58446 55 GLU BBB N 1
ATOM 4371 C CA . GLU B 1 55 ? -12.21936 14.09340 10.67975 1.000 14.97113 55 GLU BBB CA 1
ATOM 4372 C C . GLU B 1 55 ? -13.49720 13.38581 10.28132 1.000 17.96787 55 GLU BBB C 1
ATOM 4373 O O . GLU B 1 55 ? -14.59686 13.90547 10.49891 1.000 17.72605 55 GLU BBB O 1
ATOM 4385 N N . ALA B 1 56 ? -13.38530 12.20441 9.66433 1.000 15.61726 56 ALA BBB N 1
ATOM 4386 C CA . ALA B 1 56 ? -14.59221 11.47948 9.29463 1.000 14.19890 56 ALA BBB CA 1
ATOM 4387 C C . ALA B 1 56 ? -15.40249 11.11428 10.53136 1.000 14.43071 56 ALA BBB C 1
ATOM 4388 O O . ALA B 1 56 ? -16.63863 11.21209 10.53558 1.000 16.75261 56 ALA BBB O 1
ATOM 4395 N N . LEU B 1 57 ? -14.71424 10.68261 11.58166 1.000 15.82566 57 LEU BBB N 1
ATOM 4396 C CA . LEU B 1 57 ? -15.40388 10.26651 12.78939 1.000 17.10397 57 LEU BBB CA 1
ATOM 4397 C C . LEU B 1 57 ? -16.16796 11.42628 13.39315 1.000 18.05526 57 LEU BBB C 1
ATOM 4398 O O . LEU B 1 57 ? -17.33769 11.28159 13.76743 1.000 18.89749 57 LEU BBB O 1
ATOM 4414 N N . VAL B 1 58 ? -15.51366 12.57225 13.55453 1.000 17.35893 58 VAL BBB N 1
ATOM 4415 C CA . VAL B 1 58 ? -16.18723 13.73537 14.13701 1.000 20.07117 58 VAL BBB CA 1
ATOM 4416 C C . VAL B 1 58 ? -17.32796 14.19662 13.24082 1.000 24.98567 58 VAL BBB C 1
ATOM 4417 O O . VAL B 1 58 ? -18.41691 14.53514 13.72863 1.000 22.52019 58 VAL BBB O 1
ATOM 4430 N N . ASP B 1 59 ? -17.09972 14.22268 11.92672 1.000 18.11745 59 ASP BBB N 1
ATOM 4431 C CA A ASP B 1 59 ? -18.13451 14.61802 10.97267 0.635 19.04512 59 ASP BBB CA 1
ATOM 4432 C CA B ASP B 1 59 ? -18.15775 14.66160 11.02919 0.365 17.93950 59 ASP BBB CA 1
ATOM 4433 C C . ASP B 1 59 ? -19.39352 13.77085 11.11150 1.000 26.09983 59 ASP BBB C 1
ATOM 4434 O O . ASP B 1 59 ? -20.51001 14.26906 10.91935 1.000 24.21107 59 ASP BBB O 1
ATOM 4451 N N . SER B 1 60 ? -19.23368 12.48513 11.44728 1.000 21.24387 60 SER BBB N 1
ATOM 4452 C CA . SER B 1 60 ? -20.38545 11.58841 11.51863 1.000 22.36821 60 SER BBB CA 1
ATOM 4453 C C . SER B 1 60 ? -21.31724 11.93838 12.65728 1.000 23.38081 60 SER BBB C 1
ATOM 4454 O O . SER B 1 60 ? -22.49040 11.56282 12.62126 1.000 25.73689 60 SER BBB O 1
ATOM 4462 N N . GLY B 1 61 ? -20.78240 12.56570 13.69394 1.000 21.90602 61 GLY BBB N 1
ATOM 4463 C CA . GLY B 1 61 ? -21.56578 12.90505 14.86666 1.000 27.66645 61 GLY BBB CA 1
ATOM 4464 C C . GLY B 1 61 ? -21.90009 11.73841 15.77111 1.000 29.07868 61 GLY BBB C 1
ATOM 4465 O O . GLY B 1 61 ? -22.65185 11.91372 16.74678 1.000 27.73712 61 GLY BBB O 1
ATOM 4469 N N . ILE B 1 62 ? -21.40532 10.55014 15.46281 1.000 24.09953 62 ILE BBB N 1
ATOM 4470 C CA . ILE B 1 62 ? -21.67479 9.38248 16.28158 1.000 20.16170 62 ILE BBB CA 1
ATOM 4471 C C . ILE B 1 62 ? -20.95899 9.51646 17.61320 1.000 21.32557 62 ILE BBB C 1
ATOM 4472 O O . ILE B 1 62 ? -19.76961 9.84633 17.67867 1.000 22.70497 62 ILE BBB O 1
ATOM 4488 N N . GLU B 1 63 ? -21.69227 9.27093 18.68947 1.000 20.92806 63 GLU BBB N 1
ATOM 4489 C CA . GLU B 1 63 ? -21.10093 9.29281 20.01358 1.000 19.62865 63 GLU BBB CA 1
ATOM 4490 C C . GLU B 1 63 ? -20.43729 7.95029 20.31818 1.000 21.19114 63 GLU BBB C 1
ATOM 4491 O O . GLU B 1 63 ? -20.98997 6.88770 20.03333 1.000 21.26705 63 GLU BBB O 1
ATOM 4503 N N . PHE B 1 64 ? -19.25184 7.99365 20.90954 1.000 20.89692 64 PHE BBB N 1
ATOM 4504 C CA . PHE B 1 64 ? -18.55752 6.76357 21.23805 1.000 18.23435 64 PHE BBB CA 1
ATOM 4505 C C . PHE B 1 64 ? -17.64237 7.08051 22.40264 1.000 20.74054 64 PHE BBB C 1
ATOM 4506 O O . PHE B 1 64 ? -17.31315 8.24260 22.65173 1.000 22.59146 64 PHE BBB O 1
ATOM 4523 N N . ASP B 1 65 ? -17.27741 6.03046 23.13134 1.000 18.10374 65 ASP BBB N 1
ATOM 4524 C CA . ASP B 1 65 ? -16.46509 6.14367 24.33334 1.000 18.40161 65 ASP BBB CA 1
ATOM 4525 C C . ASP B 1 65 ? -15.03939 5.65211 24.14976 1.000 15.34666 65 ASP BBB C 1
ATOM 4526 O O . ASP B 1 65 ? -14.17036 6.02209 24.94870 1.000 19.19858 65 ASP BBB O 1
ATOM 4535 N N . LEU B 1 66 ? -14.77654 4.81453 23.15599 1.000 15.42802 66 LEU BBB N 1
ATOM 4536 C CA . LEU B 1 66 ? -13.49872 4.11650 23.03916 1.000 13.86458 66 LEU BBB CA 1
ATOM 4537 C C . LEU B 1 66 ? -13.24228 3.74285 21.60455 1.000 14.59549 66 LEU BBB C 1
ATOM 4538 O O . LEU B 1 66 ? -14.18620 3.40675 20.88810 1.000 15.24427 66 LEU BBB O 1
ATOM 4554 N N . LEU B 1 67 ? -11.98712 3.80817 21.19263 1.000 12.91670 67 LEU BBB N 1
ATOM 4555 C CA . LEU B 1 67 ? -11.58119 3.34060 19.87632 1.000 13.20201 67 LEU BBB CA 1
ATOM 4556 C C . LEU B 1 67 ? -10.90854 1.98695 19.97758 1.000 14.08190 67 LEU BBB C 1
ATOM 4557 O O . LEU B 1 67 ? -9.94868 1.82121 20.74281 1.000 16.37131 67 LEU BBB O 1
ATOM 4573 N N . PHE B 1 68 ? -11.37099 1.03216 19.19821 1.000 12.49973 68 PHE BBB N 1
ATOM 4574 C CA . PHE B 1 68 ? -10.81687 -0.31741 19.19948 1.000 12.64011 68 PHE BBB CA 1
ATOM 4575 C C . PHE B 1 68 ? -10.25152 -0.63905 17.83059 1.000 12.93812 68 PHE BBB C 1
ATOM 4576 O O . PHE B 1 68 ? -10.93493 -0.45561 16.81931 1.000 15.72208 68 PHE BBB O 1
ATOM 4593 N N . GLY B 1 69 ? -9.01935 -1.13678 17.79294 1.000 13.40145 69 GLY BBB N 1
ATOM 4594 C CA . GLY B 1 69 ? -8.45691 -1.59616 16.52809 1.000 16.65253 69 GLY BBB CA 1
ATOM 4595 C C . GLY B 1 69 ? -8.10430 -3.07748 16.58329 1.000 13.85448 69 GLY BBB C 1
ATOM 4596 O O . GLY B 1 69 ? -7.47113 -3.53583 17.53415 1.000 15.92246 69 GLY BBB O 1
ATOM 4600 N N . PRO B 1 70 ? -8.50068 -3.85839 15.58924 1.000 14.57275 70 PRO BBB N 1
ATOM 4601 C CA . PRO B 1 70 ? -8.17542 -5.28615 15.62093 1.000 16.94419 70 PRO BBB CA 1
ATOM 4602 C C . PRO B 1 70 ? -6.72852 -5.54695 15.24846 1.000 15.79037 70 PRO BBB C 1
ATOM 4603 O O . PRO B 1 70 ? -6.18101 -4.91414 14.34149 1.000 16.02575 70 PRO BBB O 1
ATOM 4614 N N . ALA B 1 71 ? -6.12411 -6.49670 15.93316 1.000 17.36029 71 ALA BBB N 1
ATOM 4615 C CA . ALA B 1 71 ? -4.81327 -6.97622 15.52441 1.000 15.88265 71 ALA BBB CA 1
ATOM 4616 C C . ALA B 1 71 ? -4.90277 -7.59304 14.12888 1.000 15.05744 71 ALA BBB C 1
ATOM 4617 O O . ALA B 1 71 ? -5.82991 -8.35231 13.83192 1.000 17.34253 71 ALA BBB O 1
ATOM 4624 N N . TYR B 1 72 ? -3.92867 -7.32407 13.26277 1.000 14.85087 72 TYR BBB N 1
ATOM 4625 C CA . TYR B 1 72 ? -2.82180 -6.38607 13.43380 1.000 14.51736 72 TYR BBB CA 1
ATOM 4626 C C . TYR B 1 72 ? -3.04566 -5.03625 12.76201 1.000 15.74690 72 TYR BBB C 1
ATOM 4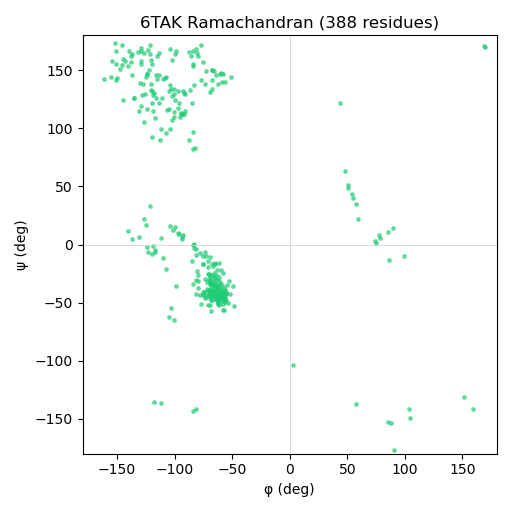627 O O . TYR B 1 72 ? -2.64493 -4.00946 13.28754 1.000 15.50792 72 TYR BBB O 1
ATOM 4645 N N . LYS B 1 73 ? -3.70353 -5.03170 11.60573 1.000 16.11239 73 LYS BBB N 1
ATOM 4646 C CA . LYS B 1 73 ? -3.81328 -3.80567 10.81818 1.000 18.21294 73 LYS BBB CA 1
ATOM 4647 C C . LYS B 1 73 ? -4.54255 -2.68959 11.54748 1.000 17.09792 73 LYS BBB C 1
ATOM 4648 O O . LYS B 1 73 ? -4.27635 -1.50419 11.29169 1.000 18.86346 73 LYS BBB O 1
ATOM 4667 N N . GLY B 1 74 ? -5.45242 -3.02676 12.46252 1.000 15.45024 74 GLY BBB N 1
ATOM 4668 C CA . GLY B 1 74 ? -6.15651 -2.02264 13.20476 1.000 14.47326 74 GLY BBB CA 1
ATOM 4669 C C . GLY B 1 74 ? -5.35414 -1.34672 14.28773 1.000 13.55148 74 GLY BBB C 1
ATOM 4670 O O . GLY B 1 74 ? -5.78152 -0.31506 14.79140 1.000 14.36190 74 GLY BBB O 1
ATOM 4674 N N . ILE B 1 75 ? -4.23296 -1.92620 14.69369 1.000 14.45227 75 ILE BBB N 1
ATOM 4675 C CA . ILE B 1 75 ? -3.54690 -1.37235 15.85316 1.000 13.19171 75 ILE BBB CA 1
ATOM 4676 C C . ILE B 1 75 ? -2.96066 -0.01510 15.49293 1.000 11.93072 75 ILE BBB C 1
ATOM 4677 O O . ILE B 1 75 ? -3.20882 0.96003 16.19673 1.000 12.31146 75 ILE BBB O 1
ATOM 4693 N N . PRO B 1 76 ? -2.19096 0.12167 14.41409 1.000 11.84792 76 PRO BBB N 1
ATOM 4694 C CA . PRO B 1 76 ? -1.66305 1.45673 14.09740 1.000 12.71148 76 PRO BBB CA 1
ATOM 4695 C C . PRO B 1 76 ? -2.75521 2.44105 13.75510 1.000 12.73970 76 PRO BBB C 1
ATOM 4696 O O . PRO B 1 76 ? -2.63476 3.62730 14.06478 1.000 13.18977 76 PRO BBB O 1
ATOM 4707 N N . ILE B 1 77 ? -3.83563 1.97266 13.11497 1.000 12.97239 77 ILE BBB N 1
ATOM 4708 C CA . ILE B 1 77 ? -4.92289 2.86483 12.74259 1.000 12.45086 77 ILE BBB CA 1
ATOM 4709 C C . ILE B 1 77 ? -5.59986 3.42486 13.97483 1.000 12.75200 77 ILE BBB C 1
ATOM 4710 O O . ILE B 1 77 ? -5.86652 4.62865 14.04506 1.000 13.48066 77 ILE BBB O 1
ATOM 4726 N N . ALA B 1 78 ? -5.90943 2.57093 14.95416 1.000 12.64910 78 ALA BBB N 1
ATOM 4727 C CA . ALA B 1 78 ? -6.52783 3.08771 16.15488 1.000 12.78972 78 ALA BBB CA 1
ATOM 4728 C C . ALA B 1 78 ? -5.59631 4.04286 16.90152 1.000 11.34245 78 ALA BBB C 1
ATOM 4729 O O . ALA B 1 78 ? -6.02549 5.05037 17.47190 1.000 12.99046 78 ALA BBB O 1
ATOM 4736 N N . THR B 1 79 ? -4.31899 3.69098 16.97644 1.000 12.54425 79 THR BBB N 1
ATOM 4737 C CA . THR B 1 79 ? -3.35758 4.54169 17.64845 1.000 12.71108 79 THR BBB CA 1
ATOM 4738 C C . THR B 1 79 ? -3.35019 5.92950 17.01934 1.000 11.61829 79 THR BBB C 1
ATOM 4739 O O . THR B 1 79 ? -3.40431 6.92944 17.71693 1.000 12.04106 79 THR BBB O 1
ATOM 4750 N N . THR B 1 80 ? -3.11445 6.01246 15.70887 1.000 11.50935 80 THR BBB N 1
ATOM 4751 C CA . THR B 1 80 ? -2.99588 7.32490 15.09780 1.000 12.08202 80 THR BBB CA 1
ATOM 4752 C C . THR B 1 80 ? -4.29686 8.10607 15.07460 1.000 10.98224 80 THR BBB C 1
ATOM 4753 O O . THR B 1 80 ? -4.29610 9.33779 15.22376 1.000 12.22162 80 THR BBB O 1
ATOM 4764 N N . THR B 1 81 ? -5.42061 7.41642 14.98047 1.000 12.07120 81 THR BBB N 1
ATOM 4765 C CA . THR B 1 81 ? -6.68608 8.11031 15.06065 1.000 11.60324 81 THR BBB CA 1
ATOM 4766 C C . THR B 1 81 ? -6.90291 8.67778 16.47014 1.000 13.11477 81 THR BBB C 1
ATOM 4767 O O . THR B 1 81 ? -7.39911 9.79083 16.62338 1.000 13.05162 81 THR BBB O 1
ATOM 4778 N N . ALA B 1 82 ? -6.58107 7.89979 17.52022 1.000 12.68884 82 ALA BBB N 1
ATOM 4779 C CA . ALA B 1 82 ? -6.64030 8.43986 18.86530 1.000 13.03449 82 ALA BBB CA 1
ATOM 4780 C C . ALA B 1 82 ? -5.74208 9.65991 19.03452 1.000 13.13624 82 ALA BBB C 1
ATOM 4781 O O . ALA B 1 82 ? -6.12804 10.64799 19.70283 1.000 13.80633 82 ALA BBB O 1
ATOM 4788 N N . VAL B 1 83 ? -4.51269 9.59905 18.50729 1.000 12.67253 83 VAL BBB N 1
ATOM 4789 C CA . VAL B 1 83 ? -3.65007 10.75893 18.58422 1.000 12.12020 83 VAL BBB CA 1
ATOM 4790 C C . VAL B 1 83 ? -4.28069 11.94996 17.88412 1.000 13.56661 83 VAL BBB C 1
ATOM 4791 O O . VAL B 1 83 ? -4.23964 13.06499 18.38082 1.000 14.74602 83 VAL BBB O 1
ATOM 4804 N N . ALA B 1 84 ? -4.81552 11.74275 16.67038 1.000 12.99823 84 ALA BBB N 1
ATOM 4805 C CA . ALA B 1 84 ? -5.36473 12.86178 15.94633 1.000 12.92237 84 ALA BBB CA 1
ATOM 4806 C C . ALA B 1 84 ? -6.60694 13.45097 16.61049 1.000 12.96442 84 ALA BBB C 1
ATOM 4807 O O . ALA B 1 84 ? -6.83571 14.67021 16.53460 1.000 16.26233 84 ALA BBB O 1
ATOM 4814 N N . LEU B 1 85 ? -7.42827 12.62287 17.24994 1.000 13.45622 85 LEU BBB N 1
ATOM 4815 C CA . LEU B 1 85 ? -8.55383 13.17019 17.98928 1.000 14.41423 85 LEU BBB CA 1
ATOM 4816 C C . LEU B 1 85 ? -8.09542 14.10578 19.09678 1.000 17.15901 85 LEU BBB C 1
ATOM 4817 O O . LEU B 1 85 ? -8.72746 15.13343 19.35020 1.000 17.20362 85 LEU BBB O 1
ATOM 4833 N N . ALA B 1 86 ? -6.97634 13.77519 19.73408 1.000 16.35343 86 ALA BBB N 1
ATOM 4834 C CA . ALA B 1 86 ? -6.47021 14.63193 20.79468 1.000 15.60781 86 ALA BBB CA 1
ATOM 4835 C C . ALA B 1 86 ? -5.81935 15.88295 20.23168 1.000 18.71246 86 ALA BBB C 1
ATOM 4836 O O . ALA B 1 86 ? -6.04204 16.98323 20.72477 1.000 19.47883 86 ALA BBB O 1
ATOM 4843 N N . GLU B 1 87 ? -5.02438 15.74035 19.18430 1.000 18.29613 87 GLU BBB N 1
ATOM 4844 C CA . GLU B 1 87 ? -4.25389 16.86919 18.68859 1.000 19.06688 87 GLU BBB CA 1
ATOM 4845 C C . GLU B 1 87 ? -5.07904 17.79898 17.83204 1.000 25.89184 87 GLU BBB C 1
ATOM 4846 O O . GLU B 1 87 ? -4.74314 18.98236 17.70735 1.000 26.91353 87 GLU BBB O 1
ATOM 4858 N N . HIS B 1 88 ? -6.11709 17.30278 17.19873 1.000 18.55328 88 HIS BBB N 1
ATOM 4859 C CA . HIS B 1 88 ? -6.80692 18.10684 16.21179 1.000 22.03479 88 HIS BBB CA 1
ATOM 4860 C C . HIS B 1 88 ? -8.29288 18.26205 16.49516 1.000 23.17888 88 HIS BBB C 1
ATOM 4861 O O . HIS B 1 88 ? -8.94176 19.03803 15.78878 1.000 27.54999 88 HIS BBB O 1
ATOM 4875 N N . HIS B 1 89 ? -8.84281 17.63312 17.57325 1.000 21.80678 89 HIS BBB N 1
ATOM 4876 C CA . HIS B 1 89 ? -10.27014 17.74530 17.85480 1.000 21.50279 89 HIS BBB CA 1
ATOM 4877 C C . HIS B 1 89 ? -10.59544 17.87923 19.33155 1.000 25.24727 89 HIS BBB C 1
ATOM 4878 O O . HIS B 1 89 ? -11.76705 17.71712 19.70339 1.000 25.21720 89 HIS BBB O 1
ATOM 4892 N N . ASP B 1 90 ? -9.60089 18.11994 20.16860 1.000 23.38293 90 ASP BBB N 1
ATOM 4893 C CA . ASP B 1 90 ? -9.82100 18.37039 21.60062 1.000 27.56838 90 ASP BBB CA 1
ATOM 4894 C C . ASP B 1 90 ? -10.61049 17.23532 22.25635 1.000 32.04375 90 ASP BBB C 1
ATOM 4895 O O . ASP B 1 90 ? -11.46340 17.45103 23.13739 1.000 28.44024 90 ASP BBB O 1
ATOM 4904 N N . LEU B 1 91 ? -10.28685 15.99992 21.85342 1.000 21.51613 91 LEU BBB N 1
ATOM 4905 C CA . LEU B 1 91 ? -10.95805 14.81681 22.35587 1.000 20.51770 91 LEU BBB CA 1
ATOM 4906 C C . LEU B 1 91 ? -9.88511 13.84343 22.81201 1.000 24.36458 91 LEU BBB C 1
ATOM 4907 O O . LEU B 1 91 ? -9.05891 13.40501 22.00067 1.000 21.76021 91 LEU BBB O 1
ATOM 4923 N N . ASP B 1 92 ? -9.89401 13.49626 24.08657 1.000 19.16924 92 ASP BBB N 1
ATOM 4924 C CA . ASP B 1 92 ? -8.94134 12.55379 24.67134 1.000 18.82202 92 ASP BBB CA 1
ATOM 4925 C C . ASP B 1 92 ? -9.68275 11.25092 24.96663 1.000 17.86885 92 ASP BBB C 1
ATOM 4926 O O . ASP B 1 92 ? -10.27885 11.10155 26.04504 1.000 27.16861 92 ASP BBB O 1
ATOM 4935 N N . LEU B 1 93 ? -9.60839 10.29482 24.04439 1.000 19.06620 93 LEU BBB N 1
ATOM 4936 C CA . LEU B 1 93 ? -10.36657 9.04172 24.00091 1.000 22.12089 93 LEU BBB CA 1
ATOM 4937 C C . LEU B 1 93 ? -9.51513 7.85845 24.42544 1.000 18.26292 93 LEU BBB C 1
ATOM 4938 O O . LEU B 1 93 ? -8.38557 7.71609 23.94036 1.000 18.15463 93 LEU BBB O 1
ATOM 4954 N N . PRO B 1 94 ? -10.06395 6.95214 25.23645 1.000 15.29911 94 PRO BBB N 1
ATOM 4955 C CA . PRO B 1 94 ? -9.43864 5.64771 25.42424 1.000 14.65142 94 PRO BBB CA 1
ATOM 4956 C C . PRO B 1 94 ? -9.31799 4.88135 24.11717 1.000 14.39103 94 PRO BBB C 1
ATOM 4957 O O . PRO B 1 94 ? -10.13034 5.01164 23.19956 1.000 14.79685 94 PRO BBB O 1
ATOM 4968 N N . TYR B 1 95 ? -8.26049 4.07879 24.02056 1.000 12.78853 95 TYR BBB N 1
ATOM 4969 C CA . TYR B 1 95 ? -8.12426 3.11983 22.95276 1.000 13.26921 95 TYR BBB CA 1
ATOM 4970 C C . TYR B 1 95 ? -7.87359 1.73921 23.52352 1.000 13.22328 95 TYR BBB C 1
ATOM 4971 O O . TYR B 1 95 ? -7.45282 1.56437 24.67345 1.000 14.43191 95 TYR BBB O 1
ATOM 4989 N N . CYS B 1 96 ? -8.04045 0.75295 22.66065 1.000 13.51481 96 CYS BBB N 1
ATOM 4990 C CA A CYS B 1 96 ? -7.85154 -0.65469 22.99453 0.706 12.56039 96 CYS BBB CA 1
ATOM 4991 C CA B CYS B 1 96 ? -7.65677 -0.60371 22.99121 0.294 26.10870 96 CYS BBB CA 1
ATOM 4992 C C . CYS B 1 96 ? -7.54792 -1.42117 21.71489 1.000 14.31241 96 CYS BBB C 1
ATOM 4993 O O . CYS B 1 96 ? -8.00648 -1.03130 20.63675 1.000 13.83175 96 CYS BBB O 1
ATOM 5008 N N . PHE B 1 97 ? -6.80932 -2.51705 21.83520 1.000 15.44443 97 PHE BBB N 1
ATOM 5009 C CA . PHE B 1 97 ? -6.68548 -3.46353 20.74968 1.000 14.24004 97 PHE BBB CA 1
ATOM 5010 C C . PHE B 1 97 ? -6.45467 -4.83244 21.34664 1.000 16.04367 97 PHE BBB C 1
ATOM 5011 O O . PHE B 1 97 ? -6.18030 -4.96049 22.53037 1.000 16.10570 97 PHE BBB O 1
ATOM 5028 N N . ASN B 1 98 ? -6.58247 -5.86117 20.52722 1.000 14.43918 98 ASN BBB N 1
ATOM 5029 C CA . ASN B 1 98 ? -6.42682 -7.21547 21.02051 1.000 16.94800 98 ASN BBB CA 1
ATOM 5030 C C . ASN B 1 98 ? -5.05913 -7.80042 20.66306 1.000 15.39616 98 ASN BBB C 1
ATOM 5031 O O . ASN B 1 98 ? -4.39884 -7.36523 19.70508 1.000 16.22225 98 ASN BBB O 1
ATOM 5042 N N . ARG B 1 99 ? -4.66794 -8.82358 21.42835 1.000 16.72316 99 ARG BBB N 1
ATOM 5043 C CA . ARG B 1 99 ? -3.57829 -9.73202 21.08024 1.000 17.24123 99 ARG BBB CA 1
ATOM 5044 C C . ARG B 1 99 ? -4.22209 -11.05740 20.69217 1.000 21.26404 99 ARG BBB C 1
ATOM 5045 O O . ARG B 1 99 ? -5.24274 -11.45126 21.26257 1.000 22.27685 99 ARG BBB O 1
ATOM 5066 N N . LYS B 1 100 ? -3.65109 -11.74730 19.70604 1.000 18.58198 100 LYS BBB N 1
ATOM 5067 C CA . LYS B 1 100 ? -4.25699 -12.98944 19.22563 1.000 19.75049 100 LYS BBB CA 1
ATOM 5068 C C . LYS B 1 100 ? -4.22926 -14.11380 20.25627 1.000 20.87628 100 LYS BBB C 1
ATOM 5069 O O . LYS B 1 100 ? -5.06344 -15.02419 20.20013 1.000 22.10682 100 LYS BBB O 1
ATOM 5088 N N . GLU B 1 101 ? -3.25355 -14.13007 21.16052 1.000 21.36789 101 GLU BBB N 1
ATOM 5089 C CA . GLU B 1 101 ? -3.23816 -15.09567 22.23981 1.000 22.74964 101 GLU BBB CA 1
ATOM 5090 C C . GLU B 1 101 ? -2.76164 -14.39302 23.50400 1.000 22.63851 101 GLU BBB C 1
ATOM 5091 O O . GLU B 1 101 ? -2.02977 -13.40883 23.43046 1.000 23.17895 101 GLU BBB O 1
ATOM 5103 N N . ALA B 1 102 ? -3.18583 -14.90655 24.65861 1.000 24.57764 102 ALA BBB N 1
ATOM 5104 C CA . ALA B 1 102 ? -2.76343 -14.33804 25.93630 1.000 23.80061 102 ALA BBB CA 1
ATOM 5105 C C . ALA B 1 102 ? -1.27296 -14.52993 26.16601 1.000 24.69031 102 ALA BBB C 1
ATOM 5106 O O . ALA B 1 102 ? -0.68466 -15.50976 25.72968 1.000 25.75814 102 ALA BBB O 1
ATOM 5113 N N . LYS B 1 103 ? -0.66079 -13.57739 26.88988 1.000 25.31104 103 LYS BBB N 1
ATOM 5114 C CA . LYS B 1 103 ? 0.69479 -13.74825 27.40164 1.000 29.36782 103 LYS BBB CA 1
ATOM 5115 C C . LYS B 1 103 ? 0.77372 -14.83820 28.46944 1.000 27.55937 103 LYS BBB C 1
ATOM 5116 O O . LYS B 1 103 ? -0.18290 -15.09199 29.20850 1.000 33.44358 103 LYS BBB O 1
ATOM 5135 N N . ASP B 1 104 ? 1.93506 -15.49684 28.55367 1.000 29.05594 104 ASP BBB N 1
ATOM 5136 C CA . ASP B 1 104 ? 2.22584 -16.36345 29.68751 1.000 33.21144 104 ASP BBB CA 1
ATOM 5137 C C . ASP B 1 104 ? 2.15175 -15.57855 30.98695 1.000 43.07692 104 ASP BBB C 1
ATOM 5138 O O . ASP B 1 104 ? 1.54893 -16.02796 31.96673 1.000 32.21727 104 ASP BBB O 1
ATOM 5147 N N . HIS B 1 105 ? 2.77571 -14.40203 31.01751 0.920 34.39060 105 HIS BBB N 1
ATOM 5148 C CA . HIS B 1 105 ? 2.94524 -13.65019 32.25443 0.920 30.95201 105 HIS BBB CA 1
ATOM 5149 C C . HIS B 1 105 ? 1.78180 -12.67449 32.39820 0.920 29.32803 105 HIS BBB C 1
ATOM 5150 O O . HIS B 1 105 ? 1.42490 -11.98886 31.44573 0.920 28.43789 105 HIS BBB O 1
ATOM 5164 N N . GLY B 1 106 ? 1.16598 -12.64606 33.59320 1.000 35.51479 106 GLY BBB N 1
ATOM 5165 C CA . GLY B 1 106 ? 0.16135 -11.64582 33.92427 1.000 31.71771 106 GLY BBB CA 1
ATOM 5166 C C . GLY B 1 106 ? -1.27597 -12.03252 33.59657 1.000 44.93846 106 GLY BBB C 1
ATOM 5167 O O . GLY B 1 106 ? -1.58315 -13.13004 33.12439 1.000 56.16080 106 GLY BBB O 1
ATOM 5171 N N . GLU B 1 107 ? -2.18277 -11.07677 33.85349 1.000 40.30976 107 GLU BBB N 1
ATOM 5172 C CA . GLU B 1 107 ? -3.62464 -11.26844 33.68331 1.000 46.51397 107 GLU BBB CA 1
ATOM 5173 C C . GLU B 1 107 ? -4.24176 -10.27676 32.69285 1.000 75.92994 107 GLU BBB C 1
ATOM 5174 O O . GLU B 1 107 ? -5.39820 -9.87062 32.85497 1.000 55.57041 107 GLU BBB O 1
ATOM 5178 N N . GLY B 1 108 ? -3.49399 -9.88134 31.65411 1.000 35.57734 108 GLY BBB N 1
ATOM 5179 C CA . GLY B 1 108 ? -4.03727 -8.99027 30.63712 1.000 50.32423 108 GLY BBB CA 1
ATOM 5180 C C . GLY B 1 108 ? -4.99732 -9.64578 29.65987 1.000 47.12522 108 GLY BBB C 1
ATOM 5181 O O . GLY B 1 108 ? -5.66306 -8.93904 28.88546 1.000 37.11125 108 GLY BBB O 1
ATOM 5185 N N . GLY B 1 109 ? -5.09056 -10.97758 29.68842 1.000 35.41160 109 GLY BBB N 1
ATOM 5186 C CA . GLY B 1 109 ? -5.94452 -11.66039 28.73669 1.000 26.61494 109 GLY BBB CA 1
ATOM 5187 C C . GLY B 1 109 ? -5.52728 -11.31364 27.33413 1.000 30.10469 109 GLY BBB C 1
ATOM 5188 O O . GLY B 1 109 ? -4.33841 -11.23449 27.01039 1.000 27.42914 109 GLY BBB O 1
ATOM 5192 N N . ASN B 1 110 ? -6.52100 -11.06368 26.48498 1.000 21.10702 110 ASN BBB N 1
ATOM 5193 C CA . ASN B 1 110 ? -6.25109 -10.75339 25.09818 1.000 19.29001 110 ASN BBB CA 1
ATOM 5194 C C . ASN B 1 110 ? -6.41073 -9.27099 24.76427 1.000 17.91440 110 ASN BBB C 1
ATOM 5195 O O . ASN B 1 110 ? -6.50525 -8.92966 23.59048 1.000 19.44810 110 ASN BBB O 1
ATOM 5206 N N . LEU B 1 111 ? -6.45330 -8.38545 25.74456 1.000 17.77967 111 LEU BBB N 1
ATOM 5207 C CA . LEU B 1 111 ? -6.63862 -6.96597 25.49419 1.000 17.18680 111 LEU BBB CA 1
ATOM 5208 C C . LEU B 1 111 ? -5.43207 -6.13744 25.91809 1.000 17.67706 111 LEU BBB C 1
ATOM 5209 O O . LEU B 1 111 ? -4.77099 -6.42893 26.92819 1.000 19.93318 111 LEU BBB O 1
ATOM 5225 N N . VAL B 1 112 ? -5.17989 -5.08502 25.15953 1.000 17.96285 112 VAL BBB N 1
ATOM 5226 C CA . VAL B 1 112 ? -4.11059 -4.13422 25.40471 1.000 17.39379 112 VAL BBB CA 1
ATOM 5227 C C . VAL B 1 112 ? -4.73548 -2.74956 25.40343 1.000 17.08872 112 VAL BBB C 1
ATOM 5228 O O . VAL B 1 112 ? -5.59640 -2.44452 24.57355 1.000 18.87983 112 VAL BBB O 1
ATOM 5241 N N . GLY B 1 113 ? -4.33210 -1.90913 26.32421 1.000 18.74299 113 GLY BBB N 1
ATOM 5242 C CA . GLY B 1 113 ? -4.81158 -0.54278 26.34877 1.000 19.15580 113 GLY BBB CA 1
ATOM 5243 C C . GLY B 1 113 ? -5.84656 -0.32434 27.43258 1.000 18.57423 113 GLY BBB C 1
ATOM 5244 O O . GLY B 1 113 ? -5.71465 -0.87398 28.52945 1.000 23.64708 113 GLY BBB O 1
ATOM 5248 N N . SER B 1 114 ? -6.87237 0.46024 27.17665 1.000 17.12841 114 SER BBB N 1
ATOM 5249 C CA . SER B 1 114 ? -7.90531 0.73741 28.16868 1.000 16.73433 114 SER BBB CA 1
ATOM 5250 C C . SER B 1 114 ? -8.89978 -0.40833 28.26789 1.000 18.51726 114 SER BBB C 1
ATOM 5251 O O . SER B 1 114 ? -9.02734 -1.23710 27.37404 1.000 21.42160 114 SER BBB O 1
ATOM 5259 N N . ALA B 1 115 ? -9.64447 -0.42447 29.36618 1.000 19.01515 115 ALA BBB N 1
ATOM 5260 C CA . ALA B 1 115 ? -10.70563 -1.41505 29.52816 1.000 19.76909 115 ALA BBB CA 1
ATOM 5261 C C . ALA B 1 115 ? -11.73687 -1.31148 28.41140 1.000 19.95760 115 ALA BBB C 1
ATOM 5262 O O . ALA B 1 115 ? -12.10043 -0.21486 27.97113 1.000 20.16191 115 ALA BBB O 1
ATOM 5269 N N . LEU B 1 116 ? -12.20498 -2.45917 27.93257 1.000 18.47268 116 LEU BBB N 1
ATOM 5270 C CA . LEU B 1 116 ? -13.13224 -2.49563 26.79282 1.000 21.05693 116 LEU BBB CA 1
ATOM 5271 C C . LEU B 1 116 ? -14.55795 -2.37351 27.30281 1.000 21.78566 116 LEU BBB C 1
ATOM 5272 O O . LEU B 1 116 ? -15.21131 -3.35216 27.64922 1.000 24.22050 116 LEU BBB O 1
ATOM 5288 N N . GLN B 1 117 ? -15.02327 -1.13927 27.39582 1.000 20.17394 117 GLN BBB N 1
ATOM 5289 C CA . GLN B 1 117 ? -16.30980 -0.85306 27.97954 1.000 22.27493 117 GLN BBB CA 1
ATOM 5290 C C . GLN B 1 117 ? -16.92969 0.32400 27.24186 1.000 21.81942 117 GLN BBB C 1
ATOM 5291 O O . GLN B 1 117 ? -16.23623 1.12928 26.61406 1.000 24.62718 117 GLN BBB O 1
ATOM 5305 N N . GLY B 1 118 ? -18.25127 0.36428 27.28170 1.000 21.96604 118 GLY BBB N 1
ATOM 5306 C CA . GLY B 1 118 ? -19.01175 1.45006 26.70669 1.000 23.76172 118 GLY BBB CA 1
ATOM 5307 C C . GLY B 1 118 ? -19.27840 1.26063 25.22562 1.000 21.55478 118 GLY BBB C 1
ATOM 5308 O O . GLY B 1 118 ? -19.32015 0.13124 24.71485 1.000 20.90615 118 GLY BBB O 1
ATOM 5312 N N . ARG B 1 119 ? -19.44231 2.38516 24.53955 1.000 19.79680 119 ARG BBB N 1
ATOM 5313 C CA . ARG B 1 119 ? -19.79059 2.39800 23.12063 1.000 17.68366 119 ARG BBB CA 1
ATOM 5314 C C . ARG B 1 119 ? -18.50153 2.45462 22.32203 1.000 16.64335 119 ARG BBB C 1
ATOM 5315 O O . ARG B 1 119 ? -17.74525 3.43477 22.40808 1.000 17.92646 119 ARG BBB O 1
ATOM 5336 N N . VAL B 1 120 ? -18.22038 1.37903 21.61133 1.000 15.95870 120 VAL BBB N 1
ATOM 5337 C CA . VAL B 1 120 ? -16.93191 1.16839 20.95109 1.000 16.27731 120 VAL BBB CA 1
ATOM 5338 C C . VAL B 1 120 ? -17.03596 1.57508 19.49082 1.000 15.10596 120 VAL BBB C 1
ATOM 5339 O O . VAL B 1 120 ? -17.95188 1.15452 18.78897 1.000 15.61740 120 VAL BBB O 1
ATOM 5352 N N . MET B 1 121 ? -16.07420 2.34471 19.04712 1.000 14.32884 121 MET BBB N 1
ATOM 5353 C CA . MET B 1 121 ? -15.88835 2.64760 17.63427 1.000 13.27283 121 MET BBB CA 1
ATOM 5354 C C . MET B 1 121 ? -14.77886 1.75425 17.12235 1.000 12.70115 121 MET BBB C 1
ATOM 5355 O O . MET B 1 121 ? -13.63225 1.90962 17.54163 1.000 13.36548 121 MET BBB O 1
ATOM 5369 N N . LEU B 1 122 ? -15.10004 0.83154 16.22465 1.000 13.40270 122 LEU BBB N 1
ATOM 5370 C CA A LEU B 1 122 ? -14.10895 -0.06833 15.66277 0.192 15.73728 122 LEU BBB CA 1
ATOM 5371 C CA B LEU B 1 122 ? -14.13168 -0.08721 15.64218 0.808 13.86532 122 LEU BBB CA 1
ATOM 5372 C C . LEU B 1 122 ? -13.50613 0.56245 14.42238 1.000 14.78054 122 LEU BBB C 1
ATOM 5373 O O . LEU B 1 122 ? -14.22096 1.06087 13.55605 1.000 16.70990 122 LEU BBB O 1
ATOM 5404 N N . VAL B 1 123 ? -12.19641 0.52303 14.32926 1.000 14.34940 123 VAL BBB N 1
ATOM 5405 C CA . VAL B 1 123 ? -11.52783 1.05192 13.14123 1.000 16.81707 123 VAL BBB CA 1
ATOM 5406 C C . VAL B 1 123 ? -10.96250 -0.07644 12.28846 1.000 18.56460 123 VAL BBB C 1
ATOM 5407 O O . VAL B 1 123 ? -10.50447 -1.10840 12.78998 1.000 24.85867 123 VAL BBB O 1
ATOM 5420 N N . ASP B 1 124 ? -11.03394 0.10943 10.98584 1.000 15.23148 124 ASP BBB N 1
ATOM 5421 C CA . ASP B 1 124 ? -10.65648 -0.90544 9.99924 1.000 17.31046 124 ASP BBB CA 1
ATOM 5422 C C . ASP B 1 124 ? -10.19591 -0.14157 8.75457 1.000 17.95060 124 ASP BBB C 1
ATOM 5423 O O . ASP B 1 124 ? -10.31380 1.08603 8.67977 1.000 16.26297 124 ASP BBB O 1
ATOM 5432 N N . ASP B 1 125 ? -9.68164 -0.85989 7.76312 1.000 20.31150 125 ASP BBB N 1
ATOM 5433 C CA . ASP B 1 125 ? -9.21201 -0.20631 6.54059 1.000 19.39551 125 ASP BBB CA 1
ATOM 5434 C C . ASP B 1 125 ? -10.22794 -0.32445 5.41369 1.000 19.80141 125 ASP BBB C 1
ATOM 5435 O O . ASP B 1 125 ? -10.81585 0.67231 4.97315 1.000 18.94321 125 ASP BBB O 1
ATOM 5444 N N . VAL B 1 126 ? -10.47890 -1.54494 4.96398 1.000 20.62706 126 VAL BBB N 1
ATOM 5445 C CA . VAL B 1 126 ? -11.40640 -1.84143 3.87949 1.000 21.55304 126 VAL BBB CA 1
ATOM 5446 C C . VAL B 1 126 ? -12.06304 -3.16461 4.21687 1.000 30.00916 126 VAL BBB C 1
ATOM 5447 O O . VAL B 1 126 ? -11.36697 -4.16545 4.41981 1.000 32.91153 126 VAL BBB O 1
ATOM 5460 N N . ILE B 1 127 ? -13.38738 -3.19106 4.26436 1.000 20.30166 127 ILE BBB N 1
ATOM 5461 C CA . ILE B 1 127 ? -14.11523 -4.41085 4.59803 1.000 22.94287 127 ILE BBB CA 1
ATOM 5462 C C . ILE B 1 127 ? -14.26155 -5.20488 3.31531 1.000 24.17726 127 ILE BBB C 1
ATOM 5463 O O . ILE B 1 127 ? -14.86480 -4.72697 2.35421 1.000 26.88651 127 ILE BBB O 1
ATOM 5479 N N . THR B 1 128 ? -13.74835 -6.42586 3.30818 1.000 24.65246 128 THR BBB N 1
ATOM 5480 C CA . THR B 1 128 ? -13.86146 -7.31239 2.16515 1.000 30.57394 128 THR BBB CA 1
ATOM 5481 C C . THR B 1 128 ? -14.92234 -8.38391 2.37939 1.000 34.23483 128 THR BBB C 1
ATOM 5482 O O . THR B 1 128 ? -15.84262 -8.52181 1.56879 1.000 41.96044 128 THR BBB O 1
ATOM 5493 N N . ALA B 1 129 ? -14.80344 -9.13077 3.46607 1.000 29.38657 129 ALA BBB N 1
ATOM 5494 C CA . ALA B 1 129 ? -15.74041 -10.18366 3.82384 1.000 35.90701 129 ALA BBB CA 1
ATOM 5495 C C . ALA B 1 129 ? -16.10510 -10.17973 5.30267 1.000 34.30164 129 ALA BBB C 1
ATOM 5496 O O . ALA B 1 129 ? -16.77742 -11.11402 5.75240 1.000 45.53503 129 ALA BBB O 1
ATOM 5503 N N . GLY B 1 130 ? -15.63876 -9.21243 6.08413 1.000 27.68731 130 GLY BBB N 1
ATOM 5504 C CA . GLY B 1 130 ? -16.10619 -9.03936 7.45373 1.000 36.53922 130 GLY BBB CA 1
ATOM 5505 C C . GLY B 1 130 ? -15.42729 -9.86229 8.53418 1.000 35.28461 130 GLY BBB C 1
ATOM 5506 O O . GLY B 1 130 ? -15.90030 -9.84468 9.67837 1.000 28.64348 130 GLY BBB O 1
ATOM 5510 N N . THR B 1 131 ? -14.30994 -10.53186 8.23102 1.000 34.01609 131 THR BBB N 1
ATOM 5511 C CA . THR B 1 131 ? -13.68605 -11.43494 9.20027 1.000 32.54633 131 THR BBB CA 1
ATOM 5512 C C . THR B 1 131 ? -13.05443 -10.67998 10.37194 1.000 30.08210 131 THR BBB C 1
ATOM 5513 O O . THR B 1 131 ? -13.19182 -11.09565 11.53107 1.000 26.89814 131 THR BBB O 1
ATOM 5524 N N . ALA B 1 132 ? -12.34535 -9.57826 10.10320 1.000 28.71423 132 ALA BBB N 1
ATOM 5525 C CA . ALA B 1 132 ? -11.73972 -8.82080 11.19671 1.000 26.63538 13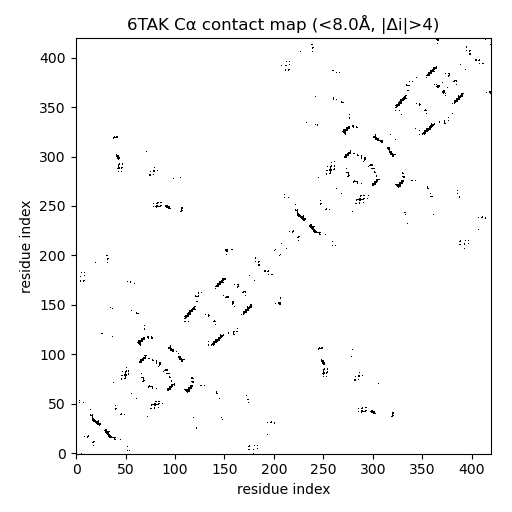2 ALA BBB CA 1
ATOM 5526 C C . ALA B 1 132 ? -12.81432 -8.24101 12.09515 1.000 24.64152 132 ALA BBB C 1
ATOM 5527 O O . ALA B 1 132 ? -12.64957 -8.19447 13.31617 1.000 23.95154 132 ALA BBB O 1
ATOM 5534 N N . ILE B 1 133 ? -13.93425 -7.81668 11.49858 1.000 27.46370 133 ILE BBB N 1
ATOM 5535 C CA . ILE B 1 133 ? -15.03484 -7.29303 12.29006 1.000 24.86274 133 ILE BBB CA 1
ATOM 5536 C C . ILE B 1 133 ? -15.61876 -8.39834 13.14253 1.000 26.20535 133 ILE BBB C 1
ATOM 5537 O O . ILE B 1 133 ? -16.03862 -8.15224 14.26895 1.000 22.97012 133 ILE BBB O 1
ATOM 5553 N N . ARG B 1 134 ? -15.74685 -9.60855 12.57893 1.000 25.44722 134 ARG BBB N 1
ATOM 5554 C CA . ARG B 1 134 ? -16.35705 -10.70011 13.33429 1.000 24.69891 134 ARG BBB CA 1
ATOM 5555 C C . ARG B 1 134 ? -15.53780 -11.00882 14.57809 1.000 22.46073 134 ARG BBB C 1
ATOM 5556 O O . ARG B 1 134 ? -16.07967 -11.09994 15.68630 1.000 21.15630 134 ARG BBB O 1
ATOM 5577 N N . GLU B 1 135 ? -14.22918 -11.22326 14.40616 1.000 22.34649 135 GLU BBB N 1
ATOM 5578 C CA . GLU B 1 135 ? -13.35999 -11.46477 15.55805 1.000 20.62543 135 GLU BBB CA 1
ATOM 5579 C C . GLU B 1 135 ? -13.48034 -10.33596 16.56706 1.000 19.00917 135 GLU BBB C 1
ATOM 5580 O O . GLU B 1 135 ? -13.54911 -10.57565 17.78073 1.000 17.81782 135 GLU BBB O 1
ATOM 5592 N N . SER B 1 136 ? -13.52005 -9.10117 16.08243 1.000 19.29768 136 SER BBB N 1
ATOM 5593 C CA . SER B 1 136 ? -13.63493 -7.94704 16.96408 1.000 18.28910 136 SER BBB CA 1
ATOM 5594 C C . SER B 1 136 ? -14.97232 -7.92705 17.66672 1.000 17.95694 136 SER BBB C 1
ATOM 5595 O O . SER B 1 136 ? -15.04459 -7.60789 18.85821 1.000 17.83007 136 SER BBB O 1
ATOM 5603 N N . MET B 1 137 ? -16.05258 -8.21361 16.93587 1.000 19.05925 137 MET BBB N 1
ATOM 5604 C CA . MET B 1 137 ? -17.35764 -8.17416 17.57307 1.000 22.05632 137 MET BBB CA 1
ATOM 5605 C C . MET B 1 137 ? -17.47974 -9.20645 18.67557 1.000 18.84007 137 MET BBB C 1
ATOM 5606 O O . MET B 1 137 ? -18.08108 -8.94121 19.73297 1.000 21.24649 137 MET BBB O 1
ATOM 5620 N N . GLU B 1 138 ? -16.91111 -10.39662 18.47138 1.000 18.16871 138 GLU BBB N 1
ATOM 5621 C CA . GLU B 1 138 ? -16.95221 -11.41276 19.50938 1.000 17.97991 138 GLU BBB CA 1
ATOM 5622 C C . GLU B 1 138 ? -16.29376 -10.88043 20.77155 1.000 18.33236 138 GLU BBB C 1
ATOM 5623 O O . GLU B 1 138 ? -16.76186 -11.13231 21.88894 1.000 17.46270 138 GLU BBB O 1
ATOM 5635 N N . ILE B 1 139 ? -15.18216 -10.16352 20.61893 1.000 16.26765 139 ILE BBB N 1
ATOM 5636 C CA . ILE B 1 139 ? -14.46754 -9.59447 21.75961 1.000 16.95801 139 ILE BBB CA 1
ATOM 5637 C C . ILE B 1 139 ? -15.27655 -8.47194 22.40623 1.000 17.83105 139 ILE BBB C 1
ATOM 5638 O O . ILE B 1 139 ? -15.40254 -8.41051 23.64621 1.000 16.92876 139 ILE BBB O 1
ATOM 5654 N N . ILE B 1 140 ? -15.83406 -7.56257 21.59381 1.000 15.87183 140 ILE BBB N 1
ATOM 5655 C CA . ILE B 1 140 ? -16.67733 -6.48924 22.12977 1.000 17.22985 140 ILE BBB CA 1
ATOM 5656 C C . ILE B 1 140 ? -17.82339 -7.08169 22.93183 1.000 20.37287 140 ILE BBB C 1
ATOM 5657 O O . ILE B 1 140 ? -18.08613 -6.68349 24.07445 1.000 22.15802 140 ILE BBB O 1
ATOM 5673 N N . GLN B 1 141 ? -18.52042 -8.05718 22.35488 1.000 19.02364 141 GLN BBB N 1
ATOM 5674 C CA . GLN B 1 141 ? -19.66209 -8.63711 23.06353 1.000 22.04819 141 GLN BBB CA 1
ATOM 5675 C C . GLN B 1 141 ? -19.24508 -9.36193 24.32767 1.000 21.80807 141 GLN BBB C 1
ATOM 5676 O O . GLN B 1 141 ? -19.95347 -9.30195 25.34343 1.000 24.84370 141 GLN BBB O 1
ATOM 5690 N N . ALA B 1 142 ? -18.12423 -10.08654 24.28732 1.000 18.32640 142 ALA BBB N 1
ATOM 5691 C CA . ALA B 1 142 ? -17.72564 -10.86893 25.43766 1.000 20.21219 142 ALA BBB CA 1
ATOM 5692 C C . ALA B 1 142 ? -17.37215 -9.97333 26.61559 1.000 22.57182 142 ALA BBB C 1
ATOM 5693 O O . ALA B 1 142 ? -17.42944 -10.42368 27.77312 1.000 27.27817 142 ALA BBB O 1
ATOM 5700 N N . ASN B 1 143 ? -16.98322 -8.73586 26.33980 1.000 22.67469 143 ASN BBB N 1
ATOM 5701 C CA . ASN B 1 143 ? -16.63030 -7.75193 27.34908 1.000 21.86068 143 ASN BBB CA 1
ATOM 5702 C C . ASN B 1 143 ? -17.80318 -6.86256 27.74263 1.000 22.80595 143 ASN BBB C 1
ATOM 5703 O O . ASN B 1 143 ? -17.61595 -5.90680 28.50281 1.000 26.23100 143 ASN BBB O 1
ATOM 5714 N N . GLY B 1 144 ? -18.98189 -7.13019 27.22136 1.000 20.56954 144 GLY BBB N 1
ATOM 5715 C CA . GLY B 1 144 ? -20.15741 -6.36056 27.60845 1.000 23.62669 144 GLY BBB CA 1
ATOM 5716 C C . GLY B 1 144 ? -20.28767 -4.98752 26.98532 1.000 25.02089 144 GLY BBB C 1
ATOM 5717 O O . GLY B 1 144 ? -21.19119 -4.24001 27.35650 1.000 26.11611 144 GLY BBB O 1
ATOM 5721 N N . ALA B 1 145 ? -19.44851 -4.64101 26.03201 1.000 20.47532 145 ALA BBB N 1
ATOM 5722 C CA . ALA B 1 145 ? -19.48904 -3.36477 25.35146 1.000 20.68595 145 ALA BBB CA 1
ATOM 5723 C C . ALA B 1 145 ? -20.43426 -3.45263 24.16715 1.000 20.35828 145 ALA BBB C 1
ATOM 5724 O O . ALA B 1 145 ? -20.89871 -4.53227 23.78207 1.000 22.95562 145 ALA BBB O 1
ATOM 5731 N N . THR B 1 146 ? -20.78243 -2.29757 23.63953 1.000 18.07859 146 THR BBB N 1
ATOM 5732 C CA . THR B 1 146 ? -21.62951 -2.26809 22.45904 1.000 18.86279 146 THR BBB CA 1
ATOM 5733 C C . THR B 1 146 ? -20.83372 -1.67541 21.31380 1.000 16.45701 146 THR BBB C 1
ATOM 5734 O O . THR B 1 146 ? -19.78972 -1.05010 21.51254 1.000 18.41341 146 THR BBB O 1
ATOM 5745 N N . LEU B 1 147 ? -21.30214 -1.90741 20.10596 1.000 16.75414 147 LEU BBB N 1
ATOM 5746 C CA . LEU B 1 147 ? -20.64053 -1.42067 18.90729 1.000 17.20098 147 LEU BBB CA 1
ATOM 5747 C C . LEU B 1 147 ? -21.35181 -0.17394 18.42175 1.000 17.62615 147 LEU BBB C 1
ATOM 5748 O O . LEU B 1 147 ? -22.49236 -0.24051 17.93586 1.000 20.16666 147 LEU BBB O 1
ATOM 5764 N N . ALA B 1 148 ? -20.69222 0.96602 18.56121 1.000 15.13299 148 ALA BBB N 1
ATOM 5765 C CA . ALA B 1 148 ? -21.25258 2.23130 18.14195 1.000 16.42593 148 ALA BBB CA 1
ATOM 5766 C C . ALA B 1 148 ? -21.10217 2.46410 16.65228 1.000 15.74380 148 ALA BBB C 1
ATOM 5767 O O . ALA B 1 148 ? -21.83124 3.28256 16.08573 1.000 18.74393 148 ALA BBB O 1
ATOM 5774 N N . GLY B 1 149 ? -20.14815 1.79789 16.03643 1.000 15.69055 149 GLY BBB N 1
ATOM 5775 C CA . GLY B 1 149 ? -19.91646 2.00370 14.63399 1.000 16.34557 149 GLY BBB CA 1
ATOM 5776 C C . GLY B 1 149 ? -18.63152 1.36212 14.22350 1.000 13.57023 149 GLY BBB C 1
ATOM 5777 O O . GLY B 1 149 ? -17.82258 0.91222 15.04806 1.000 15.47059 149 GLY BBB O 1
ATOM 5781 N N . VAL B 1 150 ? -18.44438 1.33257 12.91836 1.000 14.31573 150 VAL BBB N 1
ATOM 5782 C CA . VAL B 1 150 ? -17.23148 0.83198 12.31454 1.000 14.37037 150 VAL BBB CA 1
ATOM 5783 C C . VAL B 1 150 ? -16.77780 1.91878 11.38190 1.000 14.25647 150 VAL BBB C 1
ATOM 5784 O O . VAL B 1 150 ? -17.58719 2.39826 10.57193 1.000 17.07210 150 VAL BBB O 1
ATOM 5797 N N . LEU B 1 151 ? -15.51647 2.31931 11.49626 1.000 13.29281 151 LEU BBB N 1
ATOM 5798 C CA . LEU B 1 151 ? -14.91604 3.40762 10.73195 1.000 16.28214 151 LEU BBB CA 1
ATOM 5799 C C . LEU B 1 151 ? -13.86013 2.83503 9.79771 1.000 15.43370 151 LEU BBB C 1
ATOM 5800 O O . LEU B 1 151 ? -12.89945 2.22310 10.26176 1.000 14.82418 151 LEU BBB O 1
ATOM 5816 N N . ILE B 1 152 ? -14.02143 3.05729 8.49467 1.000 14.05868 152 ILE BBB N 1
ATOM 5817 C CA . ILE B 1 152 ? -13.13340 2.47831 7.49463 1.000 15.33704 152 ILE BBB CA 1
ATOM 5818 C C . ILE B 1 152 ? -12.68643 3.55639 6.52909 1.000 13.40028 152 ILE BBB C 1
ATOM 5819 O O . ILE B 1 152 ? -13.28618 4.61820 6.42041 1.000 14.29447 152 ILE BBB O 1
ATOM 5835 N N . SER B 1 153 ? -11.65669 3.23863 5.74662 1.000 13.56956 153 SER BBB N 1
ATOM 5836 C CA . SER B 1 153 ? -11.16223 4.20856 4.79525 1.000 13.82701 153 SER BBB CA 1
ATOM 5837 C C . SER B 1 153 ? -12.03950 4.31085 3.56795 1.000 14.80638 153 SER BBB C 1
ATOM 5838 O O . SER B 1 153 ? -12.42653 5.40725 3.14987 1.000 14.96585 153 SER BBB O 1
ATOM 5846 N N . LEU B 1 154 ? -12.33752 3.17866 2.95553 1.000 15.91301 154 LEU BBB N 1
ATOM 5847 C CA . LEU B 1 154 ? -13.03768 3.16650 1.66759 1.000 14.30001 154 LEU BBB CA 1
ATOM 5848 C C . LEU B 1 154 ? -14.14786 2.13030 1.65612 1.000 13.45849 154 LEU BBB C 1
ATOM 5849 O O . LEU B 1 154 ? -13.88027 0.96294 1.95603 1.000 14.75483 154 LEU BBB O 1
ATOM 5865 N N . ASP B 1 155 ? -15.37535 2.55995 1.31193 1.000 15.15735 155 ASP BBB N 1
ATOM 5866 C CA . ASP B 1 155 ? -16.49644 1.66342 1.03883 1.000 13.57568 155 ASP BBB CA 1
ATOM 5867 C C . ASP B 1 155 ? -16.53277 1.45780 -0.48219 1.000 13.56499 155 ASP BBB C 1
ATOM 5868 O O . ASP B 1 155 ? -16.83409 2.39593 -1.21016 1.000 15.12340 155 ASP BBB O 1
ATOM 5877 N N . ARG B 1 156 ? -16.18978 0.25216 -0.95836 1.000 14.25099 156 ARG BBB N 1
ATOM 5878 C CA . ARG B 1 156 ? -16.16250 -0.05482 -2.39336 1.000 15.52672 156 ARG BBB CA 1
ATOM 5879 C C . ARG B 1 156 ? -17.55017 -0.18480 -2.99801 1.000 15.27946 156 ARG BBB C 1
ATOM 5880 O O . ARG B 1 156 ? -17.64850 -0.24018 -4.21684 1.000 15.69770 156 ARG BBB O 1
ATOM 5901 N N . GLN B 1 157 ? -18.61216 -0.22338 -2.20594 1.000 15.57413 157 GLN BBB N 1
ATOM 5902 C CA . GLN B 1 157 ? -19.97571 -0.15975 -2.70902 1.000 16.02971 157 GLN BBB CA 1
ATOM 5903 C C . GLN B 1 157 ? -20.25720 -1.20157 -3.76655 1.000 17.80927 157 GLN BBB C 1
ATOM 5904 O O . GLN B 1 157 ? -20.90028 -0.91406 -4.76707 1.000 18.72160 157 GLN BBB O 1
ATOM 5918 N N . GLU B 1 158 ? -19.79256 -2.41986 -3.52230 1.000 18.49379 158 GLU BBB N 1
ATOM 5919 C CA . GLU B 1 158 ? -19.98052 -3.50843 -4.46540 1.000 17.98790 158 GLU BBB CA 1
ATOM 5920 C C . GLU B 1 158 ? -20.56533 -4.72573 -3.76312 1.000 20.44726 158 GLU BBB C 1
ATOM 5921 O O . GLU B 1 158 ? -20.40815 -4.91787 -2.55647 1.000 19.50823 158 GLU BBB O 1
ATOM 5933 N N . ARG B 1 159 ? -21.24110 -5.56240 -4.54832 1.000 20.11685 159 ARG BBB N 1
ATOM 5934 C CA . ARG B 1 159 ? -21.87522 -6.75413 -3.99656 1.000 21.25097 159 ARG BBB CA 1
ATOM 5935 C C . ARG B 1 159 ? -20.84105 -7.63158 -3.31305 1.000 23.94035 159 ARG BBB C 1
ATOM 5936 O O . ARG B 1 159 ? -19.69507 -7.73096 -3.76406 1.000 27.41365 159 ARG BBB O 1
ATOM 5957 N N . GLY B 1 160 ? -21.27078 -8.29895 -2.24866 1.000 23.16132 160 GLY BBB N 1
ATOM 5958 C CA . GLY B 1 160 ? -20.53087 -9.39509 -1.65727 1.000 32.21160 160 GLY BBB CA 1
ATOM 5959 C C . GLY B 1 160 ? -20.80599 -10.65801 -2.44301 1.000 33.70905 160 GLY BBB C 1
ATOM 5960 O O . GLY B 1 160 ? -20.91622 -10.60795 -3.66959 1.000 32.67948 160 GLY BBB O 1
ATOM 5964 N N . ARG B 1 161 ? -20.93805 -11.79213 -1.75200 1.000 38.30385 161 ARG BBB N 1
ATOM 5965 C CA . ARG B 1 161 ? -21.27194 -13.03709 -2.42956 1.000 47.45001 161 ARG BBB CA 1
ATOM 5966 C C . ARG B 1 161 ? -22.70833 -13.02532 -2.93281 1.000 58.96950 161 ARG BBB C 1
ATOM 5967 O O . ARG B 1 161 ? -23.02206 -13.67325 -3.94105 1.000 47.65245 161 ARG BBB O 1
ATOM 5988 N N . GLY B 1 162 ? -23.58676 -12.30182 -2.24654 1.000 32.53338 162 GLY BBB N 1
ATOM 5989 C CA . GLY B 1 162 ? -24.99780 -12.27989 -2.57171 1.000 41.31731 162 GLY BBB CA 1
ATOM 5990 C C . GLY B 1 162 ? -25.46284 -10.94646 -3.12158 1.000 35.42788 162 GLY BBB C 1
ATOM 5991 O O . GLY B 1 162 ? -24.77874 -10.34491 -3.94549 1.000 37.86807 162 GLY BBB O 1
ATOM 5995 N N . GLU B 1 163 ? -26.62041 -10.46806 -2.65569 1.000 35.61837 163 GLU BBB N 1
ATOM 5996 C CA . GLU B 1 163 ? -27.21944 -9.27109 -3.23452 1.000 34.21695 163 GLU BBB CA 1
ATOM 5997 C C . GLU B 1 163 ? -26.66291 -7.98746 -2.63912 1.000 32.53056 163 GLU BBB C 1
ATOM 5998 O O . GLU B 1 163 ? -26.53971 -6.98379 -3.35250 1.000 31.57515 163 GLU BBB O 1
ATOM 6010 N N . ILE B 1 164 ? -26.32256 -7.98572 -1.35441 1.000 26.96596 164 ILE BBB N 1
ATOM 6011 C CA . ILE B 1 164 ? -25.95017 -6.77468 -0.67106 1.000 23.78462 164 ILE BBB CA 1
ATOM 6012 C C . ILE B 1 164 ? -24.42797 -6.66796 -0.61087 1.000 23.80094 164 ILE BBB C 1
ATOM 6013 O O . ILE B 1 164 ? -23.70171 -7.62535 -0.87920 1.000 28.05036 164 ILE BBB O 1
ATOM 6029 N N . SER B 1 165 ? -23.93746 -5.49043 -0.26348 1.000 23.41685 165 SER BBB N 1
ATOM 6030 C CA . SER B 1 165 ? -22.50092 -5.30615 -0.18829 1.000 22.53472 165 SER BBB CA 1
ATOM 6031 C C . SER B 1 165 ? -21.96461 -5.86407 1.12835 1.000 31.03652 165 SER BBB C 1
ATOM 6032 O O . SER B 1 165 ? -22.71949 -6.14480 2.04802 1.000 24.55058 165 SER BBB O 1
ATOM 6040 N N . ALA B 1 166 ? -20.64730 -6.05027 1.19557 1.000 24.48791 166 ALA BBB N 1
ATOM 6041 C CA . ALA B 1 166 ? -20.03414 -6.48423 2.44964 1.000 25.89127 166 ALA BBB CA 1
ATOM 6042 C C . ALA B 1 166 ? -20.30437 -5.49830 3.57807 1.000 21.66952 166 ALA BBB C 1
ATOM 6043 O O . ALA B 1 166 ? -20.43699 -5.90790 4.74039 1.000 22.56199 166 ALA BBB O 1
ATOM 6050 N N . ILE B 1 167 ? -20.35922 -4.20089 3.26885 1.000 25.48035 167 ILE BBB N 1
ATOM 6051 C CA . ILE B 1 167 ? -20.63485 -3.21868 4.32619 1.000 19.34102 167 ILE BBB CA 1
ATOM 6052 C C . ILE B 1 167 ? -22.06345 -3.37976 4.78915 1.000 22.98351 167 ILE BBB C 1
ATOM 6053 O O . ILE B 1 167 ? -22.35861 -3.30763 5.98097 1.000 21.83135 167 ILE BBB O 1
ATOM 6069 N N . GLN B 1 168 ? -22.98496 -3.59368 3.85413 1.000 22.27086 168 GLN BBB N 1
ATOM 6070 C CA . GLN B 1 168 ? -24.36256 -3.77841 4.26750 1.000 22.08938 168 GLN BBB CA 1
ATOM 6071 C C . GLN B 1 168 ? -24.53700 -5.05121 5.07037 1.000 24.28204 168 GLN BBB C 1
ATOM 6072 O O . GLN B 1 168 ? -25.37535 -5.08971 5.96686 1.000 21.07593 168 GLN BBB O 1
ATOM 6086 N N . GLU B 1 169 ? -23.74720 -6.08872 4.77538 1.000 23.33084 169 GLU BBB N 1
ATOM 6087 C CA . GLU B 1 169 ? -23.78858 -7.30615 5.57261 1.000 20.42788 169 GLU BBB CA 1
ATOM 6088 C C . GLU B 1 169 ? -23.33410 -7.03263 6.99627 1.000 22.53900 169 GLU BBB C 1
ATOM 6089 O O . GLU B 1 169 ? -23.93328 -7.52735 7.95086 1.000 21.99068 169 GLU BBB O 1
ATOM 6101 N N . VAL B 1 170 ? -22.24870 -6.26987 7.15455 1.000 20.72821 170 VAL BBB N 1
ATOM 6102 C CA . VAL B 1 170 ? -21.79307 -5.94146 8.50570 1.000 20.99650 170 VAL BBB CA 1
ATOM 6103 C C . VAL B 1 170 ? -22.85839 -5.13692 9.23184 1.000 19.00825 170 VAL BBB C 1
ATOM 6104 O O . VAL B 1 170 ? -23.16544 -5.37721 10.40430 1.000 20.61840 170 VAL BBB O 1
ATOM 6117 N N . GLU B 1 171 ? -23.44300 -4.16843 8.53697 1.000 20.21593 171 GLU BBB N 1
ATOM 6118 C CA . GLU B 1 171 ? -24.47206 -3.34606 9.15841 1.000 21.33269 171 GLU BBB CA 1
ATOM 6119 C C . GLU B 1 171 ? -25.64004 -4.18183 9.64142 1.000 22.73146 171 GLU BBB C 1
ATOM 6120 O O . GLU B 1 171 ? -26.17163 -3.93826 10.73013 1.000 24.48116 171 GLU BBB O 1
ATOM 6132 N N . ARG B 1 172 ? -26.06881 -5.16093 8.84485 1.000 20.95501 172 ARG BBB N 1
ATOM 6133 C CA . ARG B 1 172 ? -27.16624 -6.01053 9.27202 1.000 23.46270 172 ARG BBB CA 1
ATOM 6134 C C . ARG B 1 172 ? -26.74136 -6.98755 10.34338 1.000 26.57577 172 ARG BBB C 1
ATOM 6135 O O . ARG B 1 172 ? -27.44610 -7.17585 11.33731 1.000 29.00644 172 ARG BBB O 1
ATOM 6156 N N . ASP B 1 173 ? -25.60287 -7.64851 10.14115 1.000 23.87795 173 ASP BBB N 1
ATOM 6157 C CA . ASP B 1 173 ? -25.22234 -8.72034 11.04055 1.000 25.38544 173 ASP BBB CA 1
ATOM 6158 C C . ASP B 1 173 ? -24.93084 -8.18491 12.42591 1.000 26.09523 173 ASP BBB C 1
ATOM 6159 O O . ASP B 1 173 ? -25.19827 -8.85607 13.42639 1.000 30.13138 173 ASP BBB O 1
ATOM 6168 N N . TYR B 1 174 ? -24.35551 -6.99349 12.51206 1.000 25.44997 174 TYR BBB N 1
ATOM 6169 C CA . TYR B 1 174 ? -23.93656 -6.44860 13.79463 1.000 22.56335 174 TYR BBB CA 1
ATOM 6170 C C . TYR B 1 174 ? -24.78244 -5.24919 14.18859 1.000 24.33602 174 TYR BBB C 1
ATOM 6171 O O . TYR B 1 174 ? -24.53132 -4.62373 15.22054 1.000 27.01828 174 TYR BBB O 1
ATOM 6189 N N . ASN B 1 175 ? -25.80695 -4.95162 13.41007 1.000 25.28236 175 ASN BBB N 1
ATOM 6190 C CA . ASN B 1 175 ? -26.74493 -3.88117 13.67819 1.000 19.45174 175 ASN BBB CA 1
ATOM 6191 C C . ASN B 1 175 ? -26.04145 -2.57955 14.03058 1.000 23.62079 175 ASN BBB C 1
ATOM 6192 O O . ASN B 1 175 ? -26.16000 -2.03587 15.13092 1.000 25.03855 175 ASN BBB O 1
ATOM 6203 N N . CYS B 1 176 ? -25.28764 -2.08422 13.06507 1.000 22.91629 176 CYS BBB N 1
ATOM 6204 C CA . CYS B 1 176 ? -24.42896 -0.93599 13.30321 1.000 24.36155 176 CYS BBB CA 1
ATOM 6205 C C . CYS B 1 176 ? -24.37151 -0.10052 12.02405 1.000 28.70166 176 CYS BBB C 1
ATOM 6206 O O . CYS B 1 176 ? -24.89359 -0.48647 10.96528 1.000 26.29618 176 CYS BBB O 1
ATOM 6214 N N . LYS B 1 177 ? -23.75151 1.07217 12.15428 1.000 22.44541 177 LYS BBB N 1
ATOM 6215 C CA . LYS B 1 177 ? -23.47809 1.97985 11.06032 1.000 23.66806 177 LYS BBB CA 1
ATOM 6216 C C . LYS B 1 177 ? -21.99770 1.85328 10.70330 1.000 21.68544 177 LYS BBB C 1
ATOM 6217 O O . LYS B 1 177 ? -21.14145 1.79655 11.58156 1.000 20.11797 177 LYS BBB O 1
ATOM 6236 N N . VAL B 1 178 ? -21.69568 1.75455 9.43553 1.000 20.73576 178 VAL BBB N 1
ATOM 6237 C CA . VAL B 1 178 ? -20.32915 1.83871 8.95160 1.000 20.68009 178 VAL BBB CA 1
ATOM 6238 C C . VAL B 1 178 ? -20.10089 3.25363 8.40973 1.000 19.09463 178 VAL BBB C 1
ATOM 6239 O O . VAL B 1 178 ? -20.89324 3.76441 7.60608 1.000 25.12699 178 VAL BBB O 1
ATOM 6252 N N . ILE B 1 179 ? -19.09792 3.91758 8.93223 1.000 17.77759 179 ILE BBB N 1
ATOM 6253 C CA . ILE B 1 179 ? -18.67813 5.25103 8.51244 1.000 20.75068 179 ILE BBB CA 1
ATOM 6254 C C . ILE B 1 179 ? -17.47604 5.02929 7.60187 1.000 18.36822 179 ILE BBB C 1
ATOM 6255 O O . ILE B 1 179 ? -16.52667 4.35571 8.00493 1.000 20.18163 179 ILE BBB O 1
ATOM 6271 N N . SER B 1 180 ? -17.43159 5.67957 6.46469 1.000 15.44563 180 SER BBB N 1
ATOM 6272 C CA . SER B 1 180 ? -16.27959 5.55058 5.58141 1.000 15.09543 180 SER BBB CA 1
ATOM 6273 C C . SER B 1 180 ? -15.74862 6.94454 5.30334 1.000 17.55674 180 SER BBB C 1
ATOM 6274 O O . SER B 1 180 ? -16.51906 7.90800 5.18677 1.000 19.23193 180 SER BBB O 1
ATOM 6282 N N . ILE B 1 181 ? -14.42726 7.06404 5.19893 1.000 14.83535 181 ILE BBB N 1
ATOM 6283 C CA . ILE B 1 181 ? -13.88789 8.36623 4.81106 1.000 15.48673 181 ILE BBB CA 1
ATOM 6284 C C . ILE B 1 181 ? -14.34577 8.70406 3.39942 1.000 15.37525 181 ILE BBB C 1
ATOM 6285 O O . ILE B 1 181 ? -14.79562 9.82994 3.12604 1.000 16.74238 181 ILE BBB O 1
ATOM 6301 N N . ILE B 1 182 ? -14.24930 7.71676 2.47936 1.000 14.65268 182 ILE BBB N 1
ATOM 6302 C CA . ILE B 1 182 ? -14.69441 7.86765 1.09191 1.000 14.91164 182 ILE BBB CA 1
ATOM 6303 C C . ILE B 1 182 ? -15.42600 6.62231 0.61186 1.000 14.62208 182 ILE BBB C 1
ATOM 6304 O O . ILE B 1 182 ? -15.26300 5.53462 1.17314 1.000 14.42574 182 ILE BBB O 1
ATOM 6320 N N . THR B 1 183 ? -16.17413 6.78464 -0.46489 1.000 17.29054 183 THR BBB N 1
ATOM 6321 C CA . THR B 1 183 ? -16.84570 5.69184 -1.14550 1.000 15.51965 183 THR BBB CA 1
ATOM 6322 C C . THR B 1 183 ? -16.39037 5.61925 -2.59387 1.000 16.01189 183 THR BBB C 1
ATOM 6323 O O . THR B 1 183 ? -15.80301 6.56562 -3.15032 1.000 18.04128 183 THR BBB O 1
ATOM 6334 N N . LEU B 1 184 ? -16.82541 4.53961 -3.25286 1.000 14.19619 184 LEU BBB N 1
ATOM 6335 C CA . LEU B 1 184 ? -16.62661 4.39965 -4.68928 1.000 14.73276 184 LEU BBB CA 1
ATOM 6336 C C . LEU B 1 184 ? -17.24691 5.57560 -5.43274 1.000 16.68346 184 LEU BBB C 1
ATOM 6337 O O . LEU B 1 184 ? -16.69366 6.05177 -6.43800 1.000 16.34478 184 LEU BBB O 1
ATOM 6353 N N . LYS B 1 185 ? -18.39798 6.05795 -4.96318 1.000 15.48706 185 LYS BBB N 1
ATOM 6354 C CA . LYS B 1 185 ? -19.05304 7.20276 -5.60123 1.000 17.92709 185 LYS BBB CA 1
ATOM 6355 C C . LYS B 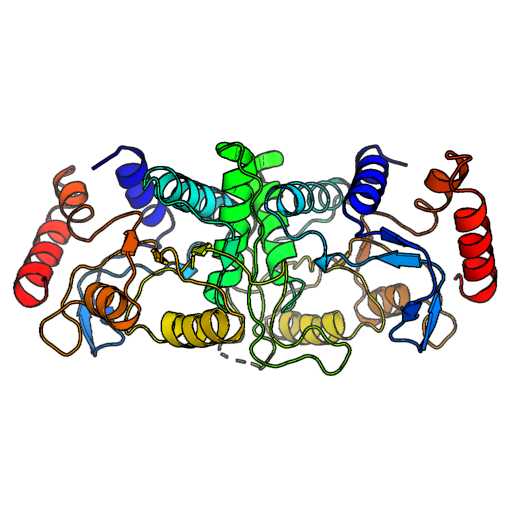1 185 ? -18.14679 8.42417 -5.55337 1.000 15.63201 185 LYS BBB C 1
ATOM 6356 O O . LYS B 1 185 ? -18.05087 9.18457 -6.52434 1.000 15.98919 185 LYS BBB O 1
ATOM 6375 N N . ASP B 1 186 ? -17.45457 8.62024 -4.44069 1.000 17.28072 186 ASP BBB N 1
ATOM 6376 C CA . ASP B 1 186 ? -16.53571 9.74186 -4.32847 1.000 17.39131 186 ASP BBB CA 1
ATOM 6377 C C . ASP B 1 186 ? -15.34392 9.54246 -5.24213 1.000 17.45483 186 ASP BBB C 1
ATOM 6378 O O . ASP B 1 186 ? -14.84600 10.50237 -5.83282 1.000 17.10503 186 ASP BBB O 1
ATOM 6387 N N . LEU B 1 187 ? -14.84087 8.31528 -5.34715 1.000 17.32141 187 LEU BBB N 1
ATOM 6388 C CA A LEU B 1 187 ? -13.73940 8.01885 -6.26751 0.456 13.37983 187 LEU BBB CA 1
ATOM 6389 C CA B LEU B 1 187 ? -13.72150 8.07456 -6.24845 0.544 18.11152 187 LEU BBB CA 1
ATOM 6390 C C . LEU B 1 187 ? -14.10808 8.39319 -7.68377 1.000 15.05073 187 LEU BBB C 1
ATOM 6391 O O . LEU B 1 187 ? -13.34635 9.05700 -8.40007 1.000 15.97465 187 LEU BBB O 1
ATOM 6422 N N . ILE B 1 188 ? -15.28795 7.96777 -8.10522 1.000 15.07478 188 ILE BBB N 1
ATOM 6423 C CA . ILE B 1 188 ? -15.74112 8.25982 -9.45483 1.000 14.56908 188 ILE BBB CA 1
ATOM 6424 C C . ILE B 1 188 ? -15.84454 9.76421 -9.66541 1.000 17.09732 188 ILE BBB C 1
ATOM 6425 O O . ILE B 1 188 ? -15.41713 10.29942 -10.70198 1.000 16.99655 188 ILE BBB O 1
ATOM 6441 N N . ALA B 1 189 ? -16.40192 10.48091 -8.68350 1.000 16.70404 189 ALA BBB N 1
ATOM 6442 C CA . ALA B 1 189 ? -16.50124 11.92910 -8.79208 1.000 15.74604 189 ALA BBB CA 1
ATOM 6443 C C . ALA B 1 189 ? -15.12625 12.56567 -8.93579 1.000 15.53861 189 ALA BBB C 1
ATOM 6444 O O . ALA B 1 189 ? -14.92478 13.44112 -9.77270 1.000 18.00370 189 ALA BBB O 1
ATOM 6451 N N . TYR B 1 190 ? -14.16425 12.12495 -8.15630 1.000 15.49280 190 TYR BBB N 1
ATOM 6452 C CA . TYR B 1 190 ? -12.82949 12.69630 -8.24888 1.000 16.31238 190 TYR BBB CA 1
ATOM 6453 C C . TYR B 1 190 ? -12.24813 12.46896 -9.63059 1.000 16.35502 190 TYR BBB C 1
ATOM 6454 O O . TYR B 1 190 ? -11.62073 13.36419 -10.21414 1.000 17.75152 190 TYR BBB O 1
ATOM 6472 N N . LEU B 1 191 ? -12.46309 11.27698 -10.17483 1.000 16.17480 191 LEU BBB N 1
ATOM 6473 C CA . LEU B 1 191 ? -11.91297 10.94302 -11.48174 1.000 16.04314 191 LEU BBB CA 1
ATOM 6474 C C . LEU B 1 191 ? -12.56377 11.71223 -12.62457 1.000 19.81294 191 LEU BBB C 1
ATOM 6475 O O . LEU B 1 191 ? -12.04057 11.67885 -13.74510 1.000 21.92966 191 LEU BBB O 1
ATOM 6491 N N . GLU B 1 192 ? -13.66456 12.40296 -12.38003 1.000 17.41022 192 GLU BBB N 1
ATOM 6492 C CA . GLU B 1 192 ? -14.26062 13.26585 -13.38498 1.000 18.29563 192 GLU BBB CA 1
ATOM 6493 C C . GLU B 1 192 ? -13.57620 14.61718 -13.46477 1.000 19.86750 192 GLU BBB C 1
ATOM 6494 O O . GLU B 1 192 ? -13.84116 15.35836 -14.40241 1.000 21.50501 192 GLU BBB O 1
ATOM 6506 N N . GLU B 1 193 ? -12.67824 14.94412 -12.53712 1.000 19.74779 193 GLU BBB N 1
ATOM 6507 C CA . GLU B 1 193 ? -12.16367 16.30521 -12.41263 1.000 21.77018 193 GLU BBB CA 1
ATOM 6508 C C . GLU B 1 193 ? -11.06808 16.65842 -13.42190 1.000 26.97022 193 GLU BBB C 1
ATOM 6509 O O . GLU B 1 193 ? -10.96344 17.82108 -13.81154 1.000 28.97741 193 GLU BBB O 1
ATOM 6521 N N . LYS B 1 194 ? -10.24514 15.70187 -13.86029 1.000 29.98893 194 LYS BBB N 1
ATOM 6522 C CA . LYS B 1 194 ? -9.15592 16.05296 -14.77888 1.000 43.90908 194 LYS BBB CA 1
ATOM 6523 C C . LYS B 1 194 ? -9.16794 15.11345 -15.97457 1.000 27.58164 194 LYS BBB C 1
ATOM 6524 O O . LYS B 1 194 ? -9.38305 13.90018 -15.78126 1.000 33.20070 194 LYS BBB O 1
ATOM 6543 N N . PRO B 1 195 ? -8.94126 15.60198 -17.19599 1.000 31.33378 195 PRO BBB N 1
ATOM 6544 C CA . PRO B 1 195 ? -8.93357 14.68887 -18.34910 1.000 33.68922 195 PRO BBB CA 1
ATOM 6545 C C . PRO B 1 195 ? -7.90712 13.57707 -18.23300 1.000 31.86798 195 PRO BBB C 1
ATOM 6546 O O . PRO B 1 195 ? -8.11521 12.51303 -18.81981 1.000 32.56585 195 PRO BBB O 1
ATOM 6557 N N . GLU B 1 196 ? -6.82965 13.76635 -17.46332 1.000 32.76755 196 GLU BBB N 1
ATOM 6558 C CA . GLU B 1 196 ? -5.80742 12.72440 -17.38030 1.000 34.24042 196 GLU BBB CA 1
ATOM 6559 C C . GLU B 1 196 ? -6.31551 11.46529 -16.69440 1.000 26.05347 196 GLU BBB C 1
ATOM 6560 O O . GLU B 1 196 ? -5.69109 10.40764 -16.83790 1.000 31.19768 196 GLU BBB O 1
ATOM 6572 N N . MET B 1 197 ? -7.40618 11.55930 -15.93674 1.000 23.41902 197 MET BBB N 1
ATOM 6573 C CA . MET B 1 197 ? -7.97448 10.41500 -15.25176 1.000 22.22791 197 MET BBB CA 1
ATOM 6574 C C . MET B 1 197 ? -9.12479 9.77424 -16.00680 1.000 23.69930 197 MET BBB C 1
ATOM 6575 O O . MET B 1 197 ? -9.76735 8.87982 -15.46480 1.000 23.47259 197 MET BBB O 1
ATOM 6589 N N . ALA B 1 198 ? -9.36452 10.17261 -17.25867 1.000 24.79770 198 ALA BBB N 1
ATOM 6590 C CA . ALA B 1 198 ? -10.56972 9.74660 -17.96861 1.000 30.98041 198 ALA BBB CA 1
ATOM 6591 C C . ALA B 1 198 ? -10.57119 8.25860 -18.28988 1.000 22.50653 198 ALA BBB C 1
ATOM 6592 O O . ALA B 1 198 ? -11.63980 7.62782 -18.25087 1.000 22.07159 198 ALA BBB O 1
ATOM 6599 N N . GLU B 1 199 ? -9.41675 7.66416 -18.57476 1.000 25.53502 199 GLU BBB N 1
ATOM 6600 C CA . GLU B 1 199 ? -9.39869 6.22414 -18.82987 1.000 26.01485 199 GLU BBB CA 1
ATOM 6601 C C . GLU B 1 199 ? -9.74967 5.45089 -17.56330 1.000 22.88892 199 GLU BBB C 1
ATOM 6602 O O . GLU B 1 199 ? -10.54445 4.49878 -17.59800 1.000 22.84875 199 GLU BBB O 1
ATOM 6614 N N . HIS B 1 200 ? -9.18661 5.87082 -16.42741 1.000 21.84950 200 HIS BBB N 1
ATOM 6615 C CA . HIS B 1 200 ? -9.51717 5.24239 -15.15947 1.000 19.93770 200 HIS BBB CA 1
ATOM 6616 C C . HIS B 1 200 ? -10.99230 5.42552 -14.84865 1.000 20.53385 200 HIS BBB C 1
ATOM 6617 O O . HIS B 1 200 ? -11.64995 4.49991 -14.36697 1.000 18.70643 200 HIS BBB O 1
ATOM 6631 N N . LEU B 1 201 ? -11.53268 6.61643 -15.12590 1.000 20.57685 201 LEU BBB N 1
ATOM 6632 C CA . LEU B 1 201 ? -12.94579 6.87692 -14.91070 1.000 17.51958 201 LEU BBB CA 1
ATOM 6633 C C . LEU B 1 201 ? -13.81344 5.86712 -15.65553 1.000 17.51435 201 LEU BBB C 1
ATOM 6634 O O . LEU B 1 201 ? -14.75709 5.30502 -15.09454 1.000 18.19417 201 LEU BBB O 1
ATOM 6650 N N . ALA B 1 202 ? -13.52757 5.63306 -16.92259 1.000 19.42418 202 ALA BBB N 1
ATOM 6651 C CA . ALA B 1 202 ? -14.35798 4.72565 -17.70109 1.000 18.72296 202 ALA BBB CA 1
ATOM 6652 C C . ALA B 1 202 ? -14.26355 3.30855 -17.15564 1.000 17.33330 202 ALA BBB C 1
ATOM 6653 O O . ALA B 1 202 ? -15.27111 2.60071 -17.07590 1.000 19.24743 202 ALA BBB O 1
ATOM 6660 N N . ALA B 1 203 ? -13.06999 2.88100 -16.77598 1.000 17.50919 203 ALA BBB N 1
ATOM 6661 C CA . ALA B 1 203 ? -12.87784 1.53013 -16.26077 1.000 19.72592 203 ALA BBB CA 1
ATOM 6662 C C . ALA B 1 203 ? -13.59775 1.33949 -14.94812 1.000 19.36898 203 ALA BBB C 1
ATOM 6663 O O . ALA B 1 203 ? -14.22186 0.30373 -14.71873 1.000 18.97652 203 ALA BBB O 1
ATOM 6670 N N . VAL B 1 204 ? -13.48348 2.31787 -14.05125 1.000 17.38553 204 VAL BBB N 1
ATOM 6671 C CA . VAL B 1 204 ? -14.13890 2.21435 -12.75545 1.000 15.01310 204 VAL BBB CA 1
ATOM 6672 C C . VAL B 1 204 ? -15.64710 2.25213 -12.90778 1.000 17.57995 204 VAL BBB C 1
ATOM 6673 O O . VAL B 1 204 ? -16.36189 1.49202 -12.23561 1.000 16.71995 204 VAL BBB O 1
ATOM 6686 N N . LYS B 1 205 ? -16.16511 3.10365 -13.80488 1.000 17.13461 205 LYS BBB N 1
ATOM 6687 C CA . LYS B 1 205 ? -17.59812 3.11990 -14.02641 1.000 15.97043 205 LYS BBB CA 1
ATOM 6688 C C . LYS B 1 205 ? -18.10816 1.78838 -14.58841 1.000 21.27913 205 LYS BBB C 1
ATOM 6689 O O . LYS B 1 205 ? -19.20294 1.34335 -14.23095 1.000 19.42012 205 LYS BBB O 1
ATOM 6708 N N . ALA B 1 206 ? -17.35225 1.16032 -15.50071 1.000 18.39612 206 ALA BBB N 1
ATOM 6709 C CA . ALA B 1 206 ? -17.74121 -0.15445 -16.01077 1.000 18.77356 206 ALA BBB CA 1
ATOM 6710 C C . ALA B 1 206 ? -17.76531 -1.18952 -14.91443 1.000 17.67489 206 ALA BBB C 1
ATOM 6711 O O . ALA B 1 206 ? -18.67182 -2.02720 -14.85454 1.000 22.73432 206 ALA BBB O 1
ATOM 6718 N N . TYR B 1 207 ? -16.81631 -1.11561 -13.99042 1.000 16.63146 207 TYR BBB N 1
ATOM 6719 C CA . TYR B 1 207 ? -16.80907 -2.04775 -12.87268 1.000 18.44647 207 TYR BBB CA 1
ATOM 6720 C C . TYR B 1 207 ? -18.02913 -1.82145 -11.99189 1.000 18.84776 207 TYR BBB C 1
ATOM 6721 O O . TYR B 1 207 ? -18.67568 -2.78539 -11.55466 1.000 18.27116 207 TYR BBB O 1
ATOM 6739 N N . ARG B 1 208 ? -18.38775 -0.56124 -11.75334 1.000 16.69089 208 ARG BBB N 1
ATOM 6740 C CA . ARG B 1 208 ? -19.55390 -0.29002 -10.94106 1.000 17.20827 208 ARG BBB CA 1
ATOM 6741 C C . ARG B 1 208 ? -20.79581 -0.81991 -11.61536 1.000 20.60658 208 ARG BBB C 1
ATOM 6742 O O . ARG B 1 208 ? -21.72997 -1.29438 -10.96707 1.000 18.50670 208 ARG BBB O 1
ATOM 6763 N N . GLU B 1 209 ? -20.85092 -0.70373 -12.93316 1.000 17.95995 209 GLU BBB N 1
ATOM 6764 C CA . GLU B 1 209 ? -22.01916 -1.23505 -13.61771 1.000 22.34680 209 GLU BBB CA 1
ATOM 6765 C C . GLU B 1 209 ? -22.16965 -2.73289 -13.38256 1.000 22.52475 209 GLU BBB C 1
ATOM 6766 O O . GLU B 1 209 ? -23.28420 -3.24283 -13.22142 1.000 23.69339 209 GLU BBB O 1
ATOM 6778 N N . GLU B 1 210 ? -21.06889 -3.45839 -13.37008 1.000 18.45792 210 GLU BBB N 1
ATOM 6779 C CA . GLU B 1 210 ? -21.14219 -4.89712 -13.21741 1.000 20.66810 210 GLU BBB CA 1
ATOM 6780 C C . GLU B 1 210 ? -21.33648 -5.33966 -11.77678 1.000 20.99262 210 GLU BBB C 1
ATOM 6781 O O . GLU B 1 210 ? -22.07141 -6.30863 -11.52924 1.000 21.92751 210 GLU BBB O 1
ATOM 6793 N N . PHE B 1 211 ? -20.69992 -4.65811 -10.82563 1.000 18.52848 211 PHE BBB N 1
ATOM 6794 C CA . PHE B 1 211 ? -20.66117 -5.14876 -9.45693 1.000 18.74768 211 PHE BBB CA 1
ATOM 6795 C C . PHE B 1 211 ? -21.20300 -4.20163 -8.40124 1.000 18.45810 211 PHE BBB C 1
ATOM 6796 O O . PHE B 1 211 ? -21.31855 -4.60537 -7.23411 1.000 19.94955 211 PHE BBB O 1
ATOM 6813 N N . GLY B 1 212 ? -21.53645 -2.97847 -8.77251 1.000 19.57980 212 GLY BBB N 1
ATOM 6814 C CA . GLY B 1 212 ? -21.95299 -2.00559 -7.79372 1.000 22.02290 212 GLY BBB CA 1
ATOM 6815 C C . GLY B 1 212 ? -23.33131 -2.28282 -7.23692 1.000 21.15534 212 GLY BBB C 1
ATOM 6816 O O . GLY B 1 212 ? -24.20962 -2.83106 -7.89787 1.000 23.69146 212 GLY BBB O 1
ATOM 6820 N N . VAL B 1 213 ? -23.50917 -1.87840 -5.98418 1.000 22.55328 213 VAL BBB N 1
ATOM 6821 C CA . VAL B 1 213 ? -24.81717 -1.90339 -5.34843 1.000 25.84505 213 VAL BBB CA 1
ATOM 6822 C C . VAL B 1 213 ? -25.41185 -0.49278 -5.32823 1.000 53.22491 213 VAL BBB C 1
ATOM 6823 O O . VAL B 1 213 ? -26.62307 -0.31198 -5.14535 1.000 62.87049 213 VAL BBB O 1
#

Secondary structure (P-SEA, 3-state):
ccaaaaaaaaaaaaacccccccccccccccccbbbbccccccaaaaaaaaaaaaaaaaaacccccbbbbccccaaaaaaaaaaaaaacccbbbbbbccccccccccccccccbbbbbbcccccaaaaaaaaaaaaaacccccbbbbcccccccccccccaaaaaaaaccbbbbbcccaaaaaaaaaacccaaaaaaaaaaaaaaccc/ccaaaaaaaaaaaaacccccccccccccccccccccccccccaaaaaaaaaaaaaaaaaacccccbbbbccccaaaaaaaaaaaaaacccccccccccccccccccccccccccccccbbbbbbcccccaaaaaaaaaaaaaacccccbbbbcccccccccccccaaaaaaaaccbbbbbcccaaaaaaaaaccccaaaaaaaaaaaaacccc

B-factor: mean 28.06, std 14.39, range [9.84, 116.34]